Protein AF-A0A6N2CYT0-F1 (afdb_monomer_lite)

pLDDT: mean 79.54, std 16.22, range [30.28, 98.12]

Radius of gyration: 35.94 Å; chains: 1; bounding box: 75×70×107 Å

Secondary structure (DSSP, 8-state):
--PPPPP--------------------PPPPPPPP----------S-SSGGGSPTTEEEETTEEEEB-SSGGGS-TTEEEETTTTEEEE-S-SSGGGS-TTEEEETTEEEE-TTSSS-TT-EEEETTEEEEE-TT--EEEEEPPTTEEEEEETTEEEEEE-SS-TT-EEESSSSEEEEE-TTSS-EEEEEPPTTEEEETTEEEE-SS-TTPPPEEETTEEEEE-TTSS-EEEEE--SS-EETTEE------S-PPTT-EEEE--SSSPPPSSSS-B-EEEEB-TTS-B---BS-B--------SSSS-TTS--EEEEES--HHHHHHHHHTT-EEEEESS--HHHHHT-SEEEES-TTSS--HHHHHHHHHHT-EEEEE--TTTHHHHHHHHHHHHHHHTEEEEEEEEE-S-EE---S-GGGTT--GGGS---SEEEEEES-GGGEEEEEEETTEEEEEEE---SS--EEEES-SGGG-TTSHHHHHHHHHHHHHHHT-

Structure (mmCIF, N/CA/C/O backbone):
data_AF-A0A6N2CYT0-F1
#
_entry.id   AF-A0A6N2CYT0-F1
#
loop_
_atom_site.group_PDB
_atom_site.id
_atom_site.type_symbol
_atom_site.label_atom_id
_atom_site.label_alt_id
_atom_site.label_comp_id
_atom_site.label_asym_id
_atom_site.label_entity_id
_atom_site.label_seq_id
_atom_site.pdbx_PDB_ins_code
_atom_site.Cartn_x
_atom_site.Cartn_y
_atom_site.Cartn_z
_atom_site.occupancy
_atom_site.B_iso_or_equiv
_atom_site.auth_seq_id
_atom_site.auth_comp_id
_atom_site.auth_asym_id
_atom_site.auth_atom_id
_atom_site.pdbx_PDB_model_num
ATOM 1 N N . MET A 1 1 ? -39.031 -25.119 -29.457 1.00 37.94 1 MET A N 1
ATOM 2 C CA . MET A 1 1 ? -38.043 -24.129 -29.933 1.00 37.94 1 MET A CA 1
ATOM 3 C C . MET A 1 1 ? -38.656 -22.754 -29.728 1.00 37.94 1 MET A C 1
ATOM 5 O O . MET A 1 1 ? -39.559 -22.391 -30.466 1.00 37.94 1 MET A O 1
ATOM 9 N N . ARG A 1 2 ? -38.307 -22.080 -28.625 1.00 30.89 2 ARG A N 1
ATOM 10 C CA . ARG A 1 2 ? -38.817 -20.746 -28.277 1.00 30.89 2 ARG A CA 1
ATOM 11 C C . ARG A 1 2 ? -37.756 -19.723 -28.671 1.00 30.89 2 ARG A C 1
ATOM 13 O O . ARG A 1 2 ? -36.659 -19.756 -28.129 1.00 30.89 2 ARG A O 1
ATOM 20 N N . THR A 1 3 ? -38.090 -18.863 -29.620 1.00 39.66 3 THR A N 1
ATOM 21 C CA . THR A 1 3 ? -37.292 -17.716 -30.060 1.00 39.66 3 THR A CA 1
ATOM 22 C C . THR A 1 3 ? -37.632 -16.524 -29.165 1.00 39.66 3 THR A C 1
ATOM 24 O O . THR A 1 3 ? -38.786 -16.103 -29.114 1.00 39.66 3 THR A O 1
ATOM 27 N N . GLY A 1 4 ? -36.646 -16.025 -28.418 1.00 36.00 4 GLY A N 1
ATOM 28 C CA . GLY A 1 4 ? -36.745 -14.804 -27.617 1.00 36.00 4 GLY A CA 1
ATOM 29 C C . GLY A 1 4 ? -36.279 -13.601 -28.431 1.00 36.00 4 GLY A C 1
ATOM 30 O O . GLY A 1 4 ? -35.159 -13.586 -28.931 1.00 36.00 4 GLY A O 1
ATOM 31 N N . MET A 1 5 ? -37.165 -12.622 -28.581 1.00 33.47 5 MET A N 1
ATOM 32 C CA . MET A 1 5 ? -36.960 -11.356 -29.281 1.00 33.47 5 MET A CA 1
ATOM 33 C C . MET A 1 5 ? -36.574 -10.302 -28.232 1.00 33.47 5 MET A C 1
ATOM 35 O O . MET A 1 5 ? -37.335 -10.075 -27.294 1.00 33.47 5 MET A O 1
ATOM 39 N N . VAL A 1 6 ? -35.386 -9.702 -28.352 1.00 36.94 6 VAL A N 1
ATOM 40 C CA . VAL A 1 6 ? -34.912 -8.629 -27.461 1.00 36.94 6 VAL A CA 1
ATOM 41 C C . VAL A 1 6 ? -35.383 -7.284 -28.015 1.00 36.94 6 VAL A C 1
ATOM 43 O O . VAL A 1 6 ? -35.094 -6.940 -29.159 1.00 36.94 6 VAL A O 1
ATOM 46 N N . LEU A 1 7 ? -36.131 -6.545 -27.196 1.00 30.28 7 LEU A N 1
ATOM 47 C CA . LEU A 1 7 ? -36.649 -5.207 -27.467 1.00 30.28 7 LEU A CA 1
ATOM 48 C C . LEU A 1 7 ? -35.731 -4.184 -26.775 1.00 30.28 7 LEU A C 1
ATOM 50 O O . LEU A 1 7 ? -35.617 -4.201 -25.553 1.00 30.28 7 LEU A O 1
ATOM 54 N N . VAL A 1 8 ? -35.086 -3.297 -27.536 1.00 35.28 8 VAL A N 1
ATOM 55 C CA . VAL A 1 8 ? -34.332 -2.148 -27.002 1.00 35.28 8 VAL A CA 1
ATOM 56 C C . VAL A 1 8 ? -35.174 -0.893 -27.226 1.00 35.28 8 VAL A C 1
ATOM 58 O O . VAL A 1 8 ? -35.414 -0.509 -28.369 1.00 35.28 8 VAL A O 1
ATOM 61 N N . MET A 1 9 ? -35.648 -0.268 -26.145 1.00 31.00 9 MET A N 1
ATOM 62 C CA . MET A 1 9 ? -36.284 1.052 -26.189 1.00 31.00 9 MET A CA 1
ATOM 63 C C . MET A 1 9 ? -35.245 2.138 -25.908 1.00 31.00 9 MET A C 1
ATOM 65 O O . MET A 1 9 ? -34.703 2.217 -24.809 1.00 31.00 9 MET A O 1
ATOM 69 N N . ALA A 1 10 ? -35.002 2.988 -26.906 1.00 30.72 10 ALA A N 1
ATOM 70 C CA . ALA A 1 10 ? -34.306 4.258 -26.757 1.00 30.72 10 ALA A CA 1
ATOM 71 C C . ALA A 1 10 ? -35.329 5.348 -26.410 1.00 30.72 10 ALA A C 1
ATOM 73 O O . ALA A 1 10 ? -36.284 5.571 -27.155 1.00 30.72 10 ALA A O 1
ATOM 74 N N . VAL A 1 11 ? -35.134 6.023 -25.277 1.00 36.22 11 VAL A N 1
ATOM 75 C CA . VAL A 1 11 ? -35.923 7.191 -24.877 1.00 36.22 11 VAL A CA 1
ATOM 76 C C . VAL A 1 11 ? -35.155 8.444 -25.290 1.00 36.22 11 VAL A C 1
ATOM 78 O O . VAL A 1 11 ? -34.140 8.791 -24.693 1.00 36.22 11 VAL A O 1
ATOM 81 N N . CYS A 1 12 ? -35.651 9.122 -26.324 1.00 34.19 12 CYS A N 1
ATOM 82 C CA . CYS A 1 12 ? -35.312 10.509 -26.620 1.00 34.19 12 CYS A CA 1
ATOM 83 C C . CYS A 1 12 ? -36.234 11.421 -25.806 1.00 34.19 12 CYS A C 1
ATOM 85 O O . CYS A 1 12 ? -37.453 11.356 -25.962 1.00 34.19 12 CYS A O 1
ATOM 87 N N . VAL A 1 13 ? -35.660 12.314 -25.002 1.00 38.97 13 VAL A N 1
ATOM 88 C CA . VAL A 1 13 ? -36.360 13.504 -24.510 1.00 38.97 13 VAL A CA 1
ATOM 89 C C . VAL A 1 13 ? -35.606 14.715 -25.033 1.00 38.97 13 VAL A C 1
ATOM 91 O O . VAL A 1 13 ? -34.454 14.952 -24.686 1.00 38.97 13 VAL A O 1
ATOM 94 N N . GLY A 1 14 ? -36.273 15.453 -25.910 1.00 39.12 14 GLY A N 1
ATOM 95 C CA . GLY A 1 14 ? -35.909 16.803 -26.305 1.00 39.12 14 GLY A CA 1
ATOM 96 C C . GLY A 1 14 ? -37.116 17.725 -26.138 1.00 39.12 14 GLY A C 1
ATOM 97 O O . GLY A 1 14 ? -38.242 17.233 -26.064 1.00 39.12 14 GLY A O 1
ATOM 98 N N . LEU A 1 15 ? -36.826 19.035 -26.175 1.00 34.88 15 LEU A N 1
ATOM 99 C CA . LEU A 1 15 ? -37.695 20.231 -26.083 1.00 34.88 15 LEU A CA 1
ATOM 100 C C . LEU A 1 15 ? -37.840 20.833 -24.675 1.00 34.88 15 LEU A C 1
ATOM 102 O O . LEU A 1 15 ? -38.010 20.102 -23.712 1.00 34.88 15 LEU A O 1
ATOM 106 N N . TRP A 1 16 ? -37.946 22.149 -24.472 1.00 43.69 16 TRP A N 1
ATOM 107 C CA . TRP A 1 16 ? -37.524 23.400 -25.141 1.00 43.69 16 TRP A CA 1
ATOM 108 C C . TRP A 1 16 ? -38.001 24.551 -24.216 1.00 43.69 16 TRP A C 1
ATOM 110 O O . TRP A 1 16 ? -38.830 24.293 -23.345 1.00 43.69 16 TRP A O 1
ATOM 120 N N . LEU A 1 17 ? -37.582 25.795 -24.516 1.00 37.59 17 LEU A N 1
ATOM 121 C CA . LEU A 1 17 ? -38.044 27.136 -24.055 1.00 37.59 17 LEU A CA 1
ATOM 122 C C . LEU A 1 17 ? -37.004 27.839 -23.161 1.00 37.59 17 LEU A C 1
ATOM 124 O O . LEU A 1 17 ? -36.798 27.437 -22.026 1.00 37.59 17 LEU A O 1
ATOM 128 N N . GLY A 1 18 ? -36.214 28.795 -23.671 1.00 31.78 18 GLY A N 1
ATOM 129 C CA . GLY A 1 18 ? -36.580 30.196 -23.996 1.00 31.78 18 GLY A CA 1
ATOM 130 C C . GLY A 1 18 ? -35.891 31.095 -22.946 1.00 31.78 18 GLY A C 1
ATOM 131 O O . GLY A 1 18 ? -35.849 30.701 -21.793 1.00 31.78 18 GLY A O 1
ATOM 132 N N . GLY A 1 19 ? -35.267 32.251 -23.166 1.00 36.09 19 GLY A N 1
ATOM 133 C CA . GLY A 1 19 ? -35.182 33.265 -24.216 1.00 36.09 19 GLY A CA 1
ATOM 134 C C . GLY A 1 19 ? -34.860 34.605 -23.503 1.00 36.09 19 GLY A C 1
ATOM 135 O O . GLY A 1 19 ? -35.203 34.736 -22.330 1.00 36.09 19 GLY A O 1
ATOM 136 N N . CYS A 1 20 ? -34.273 35.575 -24.225 1.00 31.98 20 CYS A N 1
ATOM 137 C CA . CYS A 1 20 ? -33.916 36.966 -23.832 1.00 31.98 20 CYS A CA 1
ATOM 138 C C . CYS A 1 20 ? -32.551 37.142 -23.131 1.00 31.98 20 CYS A C 1
ATOM 140 O O . CYS A 1 20 ? -32.217 36.372 -22.244 1.00 31.98 20 CYS A O 1
ATOM 142 N N . ALA A 1 21 ? -31.735 38.163 -23.392 1.00 35.81 21 ALA A N 1
ATOM 143 C CA . ALA A 1 21 ? -31.640 39.190 -24.432 1.00 35.81 21 ALA A CA 1
ATOM 144 C C . ALA A 1 21 ? -30.245 39.849 -24.283 1.00 35.81 21 ALA A C 1
ATOM 146 O O . ALA A 1 21 ? -29.703 39.859 -23.182 1.00 35.81 21 ALA A O 1
ATOM 147 N N . ASP A 1 22 ? -29.720 40.344 -25.404 1.00 42.47 22 ASP A N 1
ATOM 148 C CA . ASP A 1 22 ? -28.824 41.492 -25.619 1.00 42.47 22 ASP A CA 1
ATOM 149 C C . ASP A 1 22 ? -27.694 41.813 -24.619 1.00 42.47 22 ASP A C 1
ATOM 151 O O . ASP A 1 22 ? -27.943 42.270 -23.513 1.00 42.47 22 ASP A O 1
ATOM 155 N N . ASP A 1 23 ? -26.446 41.746 -25.100 1.00 39.69 23 ASP A N 1
ATOM 156 C CA . ASP A 1 23 ? -25.525 42.887 -25.006 1.00 39.69 23 ASP A CA 1
ATOM 157 C C . ASP A 1 23 ? -24.419 42.798 -26.071 1.00 39.69 23 ASP A C 1
ATOM 159 O O . ASP A 1 23 ? -23.741 41.784 -26.250 1.00 39.69 23 ASP A O 1
ATOM 163 N N . ALA A 1 24 ? -24.276 43.896 -26.807 1.00 41.41 24 ALA A N 1
ATOM 164 C CA . ALA A 1 24 ? -23.284 44.125 -27.843 1.00 41.41 24 ALA A CA 1
ATOM 165 C C . ALA A 1 24 ? -22.166 45.024 -27.297 1.00 41.41 24 ALA A C 1
ATOM 167 O O . ALA A 1 24 ? -22.475 46.076 -26.746 1.00 41.41 24 ALA A O 1
ATOM 168 N N . ALA A 1 25 ? -20.896 44.672 -27.534 1.00 38.94 25 ALA A N 1
ATOM 169 C CA . ALA A 1 25 ? -19.817 45.642 -27.770 1.00 38.94 25 ALA A CA 1
ATOM 170 C C . ALA A 1 25 ? -18.527 44.969 -28.290 1.00 38.94 25 ALA A C 1
ATOM 172 O O . ALA A 1 25 ? -17.938 44.115 -27.633 1.00 38.94 25 ALA A O 1
ATOM 173 N N . ASP A 1 26 ? -18.110 45.431 -29.470 1.00 42.06 26 ASP A N 1
ATOM 174 C CA . ASP A 1 26 ? -16.739 45.720 -29.909 1.00 42.06 26 ASP A CA 1
ATOM 175 C C . ASP A 1 26 ? -15.641 44.641 -29.886 1.00 42.06 26 ASP A C 1
ATOM 177 O O . ASP A 1 26 ? -14.887 44.512 -28.924 1.00 42.06 26 ASP A O 1
ATOM 181 N N . GLN A 1 27 ? -15.388 44.036 -31.059 1.00 39.66 27 GLN A N 1
ATOM 182 C CA . GLN A 1 27 ? -14.023 43.705 -31.497 1.00 39.66 27 GLN A CA 1
ATOM 183 C C . GLN A 1 27 ? -13.786 44.073 -32.974 1.00 39.66 27 GLN A C 1
ATOM 185 O O . GLN A 1 27 ? -14.623 43.854 -33.848 1.00 39.66 27 GLN A O 1
ATOM 190 N N . ALA A 1 28 ? -12.622 44.681 -33.207 1.00 47.31 28 ALA A N 1
ATOM 191 C CA . ALA A 1 28 ? -12.104 45.235 -34.458 1.00 47.31 28 ALA A CA 1
ATOM 192 C C . ALA A 1 28 ? -11.772 44.160 -35.530 1.00 47.31 28 ALA A C 1
ATOM 194 O O . ALA A 1 28 ? -11.667 42.978 -35.202 1.00 47.31 28 ALA A O 1
ATOM 195 N N . PRO A 1 29 ? -11.575 44.536 -36.814 1.00 51.69 29 PRO A N 1
ATOM 196 C CA . PRO A 1 29 ? -11.492 43.579 -37.915 1.00 51.69 29 PRO A CA 1
ATOM 197 C C . PRO A 1 29 ? -10.077 42.999 -38.082 1.00 51.69 29 PRO A C 1
ATOM 199 O O . PRO A 1 29 ? -9.113 43.733 -38.299 1.00 51.69 29 PRO A O 1
ATOM 202 N N . GLY A 1 30 ? -9.967 41.669 -38.039 1.00 46.91 30 GLY A N 1
ATOM 203 C CA . GLY A 1 30 ? -8.801 40.915 -38.517 1.00 46.91 30 GLY A CA 1
ATOM 204 C C . GLY A 1 30 ? -8.963 40.498 -39.992 1.00 46.91 30 GLY A C 1
ATOM 205 O O . GLY A 1 30 ? -10.093 40.296 -40.440 1.00 46.91 30 GLY A O 1
ATOM 206 N N . PRO A 1 31 ? -7.871 40.398 -40.775 1.00 51.81 31 PRO A N 1
ATOM 207 C CA . PRO A 1 31 ? -7.926 40.208 -42.223 1.00 51.81 31 PRO A CA 1
ATOM 208 C C . PRO A 1 31 ? -8.307 38.770 -42.614 1.00 51.81 31 PRO A C 1
ATOM 210 O O . PRO A 1 31 ? -8.011 37.814 -41.902 1.00 51.81 31 PRO A O 1
ATOM 213 N N . GLY A 1 32 ? -9.002 38.653 -43.750 1.00 45.09 32 GLY A N 1
ATOM 214 C CA . GLY A 1 32 ? -9.769 37.476 -44.167 1.00 45.09 32 GLY A CA 1
ATOM 215 C C . GLY A 1 32 ? -8.992 36.205 -44.553 1.00 45.09 32 GLY A C 1
ATOM 216 O O . GLY A 1 32 ? -7.768 36.223 -44.692 1.00 45.09 32 GLY A O 1
ATOM 217 N N . PRO A 1 33 ? -9.721 35.092 -44.769 1.00 48.38 33 PRO A N 1
ATOM 218 C CA . PRO A 1 33 ? -9.145 33.806 -45.133 1.00 48.38 33 PRO A CA 1
ATOM 219 C C . PRO A 1 33 ? -8.924 33.702 -46.649 1.00 48.38 33 PRO A C 1
ATOM 221 O O . PRO A 1 33 ? -9.817 33.980 -47.452 1.00 48.38 33 PRO A O 1
ATOM 224 N N . GLY A 1 34 ? -7.723 33.275 -47.041 1.00 48.09 34 GLY A N 1
ATOM 225 C CA . GLY A 1 34 ? -7.436 32.798 -48.394 1.00 48.09 34 GLY A CA 1
ATOM 226 C C . GLY A 1 34 ? -7.949 31.364 -48.608 1.00 48.09 34 GLY A C 1
ATOM 227 O O . GLY A 1 34 ? -8.125 30.627 -47.636 1.00 48.09 34 GLY A O 1
ATOM 228 N N . PRO A 1 35 ? -8.193 30.942 -49.862 1.00 53.97 35 PRO A N 1
ATOM 229 C CA . PRO A 1 35 ? -8.700 29.613 -50.165 1.00 53.97 35 PRO A CA 1
ATOM 230 C C . PRO A 1 35 ? -7.536 28.621 -50.276 1.00 53.97 35 PRO A C 1
ATOM 232 O O . PRO A 1 35 ? -6.665 28.762 -51.132 1.00 53.97 35 PRO A O 1
ATOM 235 N N . GLY A 1 36 ? -7.537 27.601 -49.425 1.00 42.25 36 GLY A N 1
ATOM 236 C CA . GLY A 1 36 ? -6.594 26.487 -49.476 1.00 42.25 36 GLY A CA 1
ATOM 237 C C . GLY A 1 36 ? -7.292 25.217 -49.021 1.00 42.25 36 GLY A C 1
ATOM 238 O O . GLY A 1 36 ? -7.294 24.891 -47.842 1.00 42.25 36 GLY A O 1
ATOM 239 N N . VAL A 1 37 ? -7.952 24.543 -49.960 1.00 51.34 37 VAL A N 1
ATOM 240 C CA . VAL A 1 37 ? -8.516 23.207 -49.760 1.00 51.34 37 VAL A CA 1
ATOM 241 C C . VAL A 1 37 ? -7.369 22.210 -49.904 1.00 51.34 37 VAL A C 1
ATOM 243 O O . VAL A 1 37 ? -7.007 21.851 -51.022 1.00 51.34 37 VAL A O 1
ATOM 246 N N . GLU A 1 38 ? -6.792 21.763 -48.791 1.00 46.84 38 GLU A N 1
ATOM 247 C CA . GLU A 1 38 ? -6.006 20.529 -48.768 1.00 46.84 38 GLU A CA 1
ATOM 248 C C . GLU A 1 38 ? -6.951 19.361 -48.483 1.00 46.84 38 GLU A C 1
ATOM 250 O O . GLU A 1 38 ? -7.374 19.095 -47.362 1.00 46.84 38 GLU A O 1
ATOM 255 N N . SER A 1 39 ? -7.327 18.692 -49.571 1.00 46.44 39 SER A N 1
ATOM 256 C CA . SER A 1 39 ? -7.969 17.386 -49.569 1.00 46.44 39 SER A CA 1
ATOM 257 C C . SER A 1 39 ? -6.991 16.356 -49.006 1.00 46.44 39 SER A C 1
ATOM 259 O O . SER A 1 39 ? -6.101 15.894 -49.721 1.00 46.44 39 SER A O 1
ATOM 261 N N . THR A 1 40 ? -7.181 15.939 -47.757 1.00 47.22 40 THR A N 1
ATOM 262 C CA . THR A 1 40 ? -6.626 14.682 -47.246 1.00 47.22 40 THR A CA 1
ATOM 263 C C . THR A 1 40 ? -7.316 13.530 -47.975 1.00 47.22 40 THR A C 1
ATOM 265 O O . THR A 1 40 ? -8.372 13.057 -47.561 1.00 47.22 40 THR A O 1
ATOM 268 N N . ALA A 1 41 ? -6.761 13.117 -49.114 1.00 50.66 41 ALA A N 1
ATOM 269 C CA . ALA A 1 41 ? -7.160 11.879 -49.764 1.00 50.66 41 ALA A CA 1
ATOM 270 C C . ALA A 1 41 ? -6.804 10.722 -48.820 1.00 50.66 41 ALA A C 1
ATOM 272 O O . ALA A 1 41 ? -5.628 10.411 -48.634 1.00 50.66 41 ALA A O 1
ATOM 273 N N . GLU A 1 42 ? -7.814 10.123 -48.188 1.00 47.47 42 GLU A N 1
ATOM 274 C CA . GLU A 1 42 ? -7.661 8.877 -47.444 1.00 47.47 42 GLU A CA 1
ATOM 275 C C . GLU A 1 42 ? -7.013 7.839 -48.368 1.00 47.47 42 GLU A C 1
ATOM 277 O O . GLU A 1 42 ? -7.561 7.471 -49.412 1.00 47.47 42 GLU A O 1
ATOM 282 N N . VAL A 1 43 ? -5.812 7.389 -48.004 1.00 62.75 43 VAL A N 1
ATOM 283 C CA . VAL A 1 43 ? -5.127 6.295 -48.690 1.00 62.75 43 VAL A CA 1
ATOM 284 C C . VAL A 1 43 ? -5.971 5.045 -48.462 1.00 62.75 43 VAL A C 1
ATOM 286 O O . VAL A 1 43 ? -5.949 4.464 -47.379 1.00 62.75 43 VAL A O 1
ATOM 289 N N . ARG A 1 44 ? -6.772 4.655 -49.460 1.00 67.69 44 ARG A N 1
ATOM 290 C CA . ARG A 1 44 ? -7.558 3.420 -49.372 1.00 67.69 44 ARG A CA 1
ATOM 291 C C . ARG A 1 44 ? -6.596 2.233 -49.217 1.00 67.69 44 ARG A C 1
ATOM 293 O O . ARG A 1 44 ? -5.637 2.147 -49.988 1.00 67.69 44 ARG A O 1
ATOM 300 N N . PRO A 1 45 ? -6.842 1.329 -48.252 1.00 71.44 45 PRO A N 1
ATOM 301 C CA . PRO A 1 45 ? -6.041 0.122 -48.092 1.00 71.44 45 PRO A CA 1
ATOM 302 C C . PRO A 1 45 ? -6.094 -0.734 -49.362 1.00 71.44 45 PRO A C 1
ATOM 304 O O . PRO A 1 45 ? -7.103 -0.737 -50.069 1.00 71.44 45 PRO A O 1
ATOM 307 N N . ALA A 1 46 ? -5.009 -1.455 -49.655 1.00 80.44 46 ALA A N 1
ATOM 308 C CA . ALA A 1 46 ? -4.888 -2.240 -50.886 1.00 80.44 46 ALA A CA 1
ATOM 309 C C . ALA A 1 46 ? -5.763 -3.509 -50.881 1.00 80.44 46 ALA A C 1
ATOM 311 O O . ALA A 1 46 ? -6.078 -4.021 -51.950 1.00 80.44 46 ALA A O 1
ATOM 312 N N . CYS A 1 47 ? -6.156 -3.997 -49.699 1.00 90.69 47 CYS A N 1
ATOM 313 C CA . CYS A 1 47 ? -7.085 -5.111 -49.494 1.00 90.69 47 CYS A CA 1
ATOM 314 C C . CYS A 1 47 ? -7.720 -5.034 -48.092 1.00 90.69 47 CYS A C 1
ATOM 316 O O . CYS A 1 47 ? -7.144 -4.424 -47.183 1.00 90.69 47 CYS A O 1
ATOM 318 N N . GLN A 1 48 ? -8.882 -5.658 -47.905 1.00 91.31 48 GLN A N 1
ATOM 319 C CA . GLN A 1 48 ? -9.500 -5.919 -46.598 1.00 91.31 48 GLN A CA 1
ATOM 320 C C . GLN A 1 48 ? -9.628 -7.419 -46.313 1.00 91.31 48 GLN A C 1
ATOM 322 O O . GLN A 1 48 ? -9.512 -7.830 -45.161 1.00 91.31 48 GLN A O 1
ATOM 327 N N . GLU A 1 49 ? -9.806 -8.227 -47.354 1.00 91.06 49 GLU A N 1
ATOM 328 C CA . GLU A 1 49 ? -9.836 -9.685 -47.300 1.00 91.06 49 GLU A CA 1
ATOM 329 C C . GLU A 1 49 ? -8.992 -10.299 -48.427 1.00 91.06 49 GLU A C 1
ATOM 331 O O . GLU A 1 49 ? -8.602 -9.624 -49.378 1.00 91.06 49 GLU A O 1
ATOM 336 N N . ASP A 1 50 ? -8.692 -11.596 -48.331 1.00 88.19 50 ASP A N 1
ATOM 337 C CA . ASP A 1 50 ? -7.823 -12.291 -49.294 1.00 88.19 50 ASP A CA 1
ATOM 338 C C . ASP A 1 50 ? -8.355 -12.237 -50.736 1.00 88.19 50 ASP A C 1
ATOM 340 O O . ASP A 1 50 ? -7.573 -12.214 -51.685 1.00 88.19 50 ASP A O 1
ATOM 344 N N . ASN A 1 51 ? -9.678 -12.162 -50.914 1.00 91.44 51 ASN A N 1
ATOM 345 C CA . ASN A 1 51 ? -10.317 -12.083 -52.232 1.00 91.44 51 ASN A CA 1
ATOM 346 C C . ASN A 1 51 ? -10.082 -10.747 -52.947 1.00 91.44 51 ASN A C 1
ATOM 348 O O . ASN A 1 51 ? -10.241 -10.678 -54.167 1.00 91.44 51 ASN A O 1
ATOM 352 N N . ASP A 1 52 ? -9.701 -9.698 -52.214 1.00 92.56 52 ASP A N 1
ATOM 353 C CA . ASP A 1 52 ? -9.328 -8.412 -52.807 1.00 92.56 52 ASP A CA 1
ATOM 354 C C . ASP A 1 52 ? -7.960 -8.486 -53.505 1.00 92.56 52 ASP A C 1
ATOM 356 O O . ASP A 1 52 ? -7.596 -7.595 -54.277 1.00 92.56 52 ASP A O 1
ATOM 360 N N . CYS A 1 53 ? -7.188 -9.544 -53.239 1.00 89.31 53 CYS A N 1
ATOM 361 C CA . CYS A 1 53 ? -5.843 -9.716 -53.751 1.00 89.31 53 CYS A CA 1
ATOM 362 C C . CYS A 1 53 ? -5.787 -10.584 -55.023 1.00 89.31 53 CYS A C 1
ATOM 364 O O . CYS A 1 53 ? -6.616 -11.473 -55.234 1.00 89.31 53 CYS A O 1
ATOM 366 N N . PRO A 1 54 ? -4.780 -10.375 -55.896 1.00 87.75 54 PRO A N 1
ATOM 367 C CA . PRO A 1 54 ? -4.536 -11.252 -57.038 1.00 87.75 54 PRO A CA 1
ATOM 368 C C . PRO A 1 54 ? -4.278 -12.699 -56.598 1.00 87.75 54 PRO A C 1
ATOM 370 O O . PRO A 1 54 ? -3.779 -12.944 -55.501 1.00 87.75 54 PRO A O 1
ATOM 373 N N . SER A 1 55 ? -4.523 -13.665 -57.487 1.00 83.94 55 SER A N 1
ATOM 374 C CA . SER A 1 55 ? -4.214 -15.080 -57.233 1.00 83.94 55 SER A CA 1
ATOM 375 C C . SER A 1 55 ? -2.793 -15.261 -56.675 1.00 83.94 55 SER A C 1
ATOM 377 O O . SER A 1 55 ? -1.860 -14.624 -57.171 1.00 83.94 55 SER A O 1
ATOM 379 N N . MET A 1 56 ? -2.638 -16.141 -55.677 1.00 82.62 56 MET A N 1
ATOM 380 C CA . MET A 1 56 ? -1.395 -16.367 -54.914 1.00 82.62 56 MET A CA 1
ATOM 381 C C . MET A 1 56 ? -0.972 -15.205 -53.995 1.00 82.62 56 MET A C 1
ATOM 383 O O . MET A 1 56 ? 0.216 -15.052 -53.714 1.00 82.62 56 MET A O 1
ATOM 387 N N . HIS A 1 57 ? -1.911 -14.393 -53.502 1.00 89.19 57 HIS A N 1
ATOM 388 C CA . HIS A 1 57 ? -1.647 -13.386 -52.469 1.00 89.19 57 HIS A CA 1
ATOM 389 C C . HIS A 1 57 ? -2.658 -13.497 -51.320 1.00 89.19 57 HIS A C 1
ATOM 391 O O . HIS A 1 57 ? -3.803 -13.881 -51.543 1.00 89.19 57 HIS A O 1
ATOM 397 N N . LEU A 1 58 ? -2.224 -13.158 -50.106 1.00 90.31 58 LEU A N 1
ATOM 398 C CA . LEU A 1 58 ? -3.058 -13.044 -48.908 1.00 90.31 58 LEU A CA 1
ATOM 399 C C . LEU A 1 58 ? -3.104 -11.588 -48.451 1.00 90.31 58 LEU A C 1
ATOM 401 O O . LEU A 1 58 ? -2.105 -10.866 -48.554 1.00 90.31 58 LEU A O 1
ATOM 405 N N . CYS A 1 59 ? -4.246 -11.162 -47.925 1.00 88.62 59 CYS A N 1
ATOM 406 C CA . CYS A 1 59 ? -4.393 -9.848 -47.338 1.00 88.62 59 CYS A CA 1
ATOM 407 C C . CYS A 1 59 ? -3.875 -9.858 -45.899 1.00 88.62 59 CYS A C 1
ATOM 409 O O . CYS A 1 59 ? -4.506 -10.383 -44.984 1.00 88.62 59 CYS A O 1
ATOM 411 N N . ALA A 1 60 ? -2.719 -9.234 -45.679 1.00 85.25 60 ALA A N 1
ATOM 412 C CA . ALA A 1 60 ? -2.137 -9.077 -44.354 1.00 85.25 60 ALA A CA 1
ATOM 413 C C . ALA A 1 60 ? -1.777 -7.612 -44.124 1.00 85.25 60 ALA A C 1
ATOM 415 O O . ALA A 1 60 ? -1.115 -6.985 -44.950 1.00 85.25 60 ALA A O 1
ATOM 416 N N . GLN A 1 61 ? -2.224 -7.054 -42.994 1.00 85.62 61 GLN A N 1
ATOM 417 C CA . GLN A 1 61 ? -1.990 -5.646 -42.646 1.00 85.62 61 GLN A CA 1
ATOM 418 C C . GLN A 1 61 ? -2.380 -4.682 -43.783 1.00 85.62 61 GLN A C 1
ATOM 420 O O . GLN A 1 61 ? -1.650 -3.741 -44.087 1.00 85.62 61 GLN A O 1
ATOM 425 N N . GLN A 1 62 ? -3.523 -4.940 -44.434 1.00 90.81 62 GLN A N 1
ATOM 426 C CA . GLN A 1 62 ? -4.050 -4.118 -45.532 1.00 90.81 62 GLN A CA 1
ATOM 427 C C . GLN A 1 62 ? -3.158 -4.068 -46.793 1.00 90.81 62 GLN A C 1
ATOM 429 O O . GLN A 1 62 ? -3.286 -3.155 -47.617 1.00 90.81 62 GLN A O 1
ATOM 434 N N . ARG A 1 63 ? -2.259 -5.051 -46.965 1.00 89.38 63 ARG A N 1
ATOM 435 C CA . ARG A 1 63 ? -1.409 -5.237 -48.150 1.00 89.38 63 ARG A CA 1
ATOM 436 C C . ARG A 1 63 ? -1.536 -6.666 -48.677 1.00 89.38 63 ARG A C 1
ATOM 438 O O . ARG A 1 63 ? -1.550 -7.621 -47.905 1.00 89.38 63 ARG A O 1
ATOM 445 N N . CYS A 1 64 ? -1.573 -6.809 -49.999 1.00 88.50 64 CYS A N 1
ATOM 446 C CA . CYS A 1 64 ? -1.528 -8.114 -50.652 1.00 88.50 64 CYS A CA 1
ATOM 447 C C . CYS A 1 64 ? -0.094 -8.647 -50.648 1.00 88.50 64 CYS A C 1
ATOM 449 O O . CYS A 1 64 ? 0.756 -8.136 -51.377 1.00 88.50 64 CYS A O 1
ATOM 451 N N . LEU A 1 65 ? 0.174 -9.662 -49.828 1.00 86.88 65 LEU A N 1
ATOM 452 C CA . LEU A 1 65 ? 1.472 -10.329 -49.741 1.00 86.88 65 LEU A CA 1
ATOM 453 C C . LEU A 1 65 ? 1.442 -11.628 -50.538 1.00 86.88 65 LEU A C 1
ATOM 455 O O . LEU A 1 65 ? 0.500 -12.406 -50.411 1.00 86.88 65 LEU A O 1
ATOM 459 N N . ARG A 1 66 ? 2.469 -11.876 -51.351 1.00 89.62 66 ARG A N 1
ATOM 460 C CA . ARG A 1 66 ? 2.551 -13.083 -52.176 1.00 89.62 66 ARG A CA 1
ATOM 461 C C . ARG A 1 66 ? 2.825 -14.315 -51.310 1.00 89.62 66 ARG A C 1
ATOM 463 O O . ARG A 1 66 ? 3.764 -14.309 -50.513 1.00 89.62 66 ARG A O 1
ATOM 470 N N . VAL A 1 67 ? 2.034 -15.371 -51.491 1.00 91.12 67 VAL A N 1
ATOM 471 C CA . VAL A 1 67 ? 2.296 -16.695 -50.909 1.00 91.12 67 VAL A CA 1
ATOM 472 C C . VAL A 1 67 ? 3.191 -17.527 -51.819 1.00 91.12 67 VAL A C 1
ATOM 474 O O . VAL A 1 67 ? 3.136 -17.414 -53.042 1.00 91.12 67 VAL A O 1
ATOM 477 N N . CYS A 1 68 ? 4.002 -18.384 -51.217 1.00 90.38 68 CYS A N 1
ATOM 478 C CA . CYS A 1 68 ? 5.005 -19.189 -51.896 1.00 90.38 68 CYS A CA 1
ATOM 479 C C . CYS A 1 68 ? 5.147 -20.565 -51.242 1.00 90.38 68 CYS A C 1
ATOM 481 O O . CYS A 1 68 ? 4.879 -20.747 -50.053 1.00 90.38 68 CYS A O 1
ATOM 483 N N . GLN A 1 69 ? 5.589 -21.536 -52.034 1.00 88.44 69 GLN A N 1
ATOM 484 C CA . GLN A 1 69 ? 6.001 -22.865 -51.580 1.00 88.44 69 GLN A CA 1
ATOM 485 C C . GLN A 1 69 ? 7.494 -23.103 -51.835 1.00 88.44 69 GLN A C 1
ATOM 487 O O . GLN A 1 69 ? 8.118 -23.909 -51.148 1.00 88.44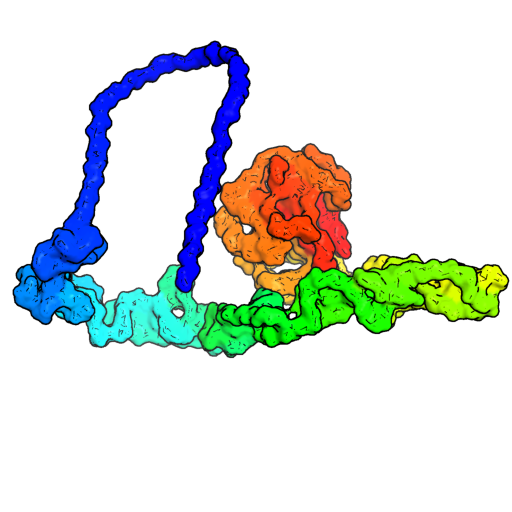 69 GLN A O 1
ATOM 492 N N . ALA A 1 70 ? 8.074 -22.389 -52.799 1.00 86.19 70 ALA A N 1
ATOM 493 C CA . ALA A 1 70 ? 9.491 -22.402 -53.114 1.00 86.19 70 ALA A CA 1
ATOM 494 C C . ALA A 1 70 ? 9.999 -20.988 -53.438 1.00 86.19 70 ALA A C 1
ATOM 496 O O . ALA A 1 70 ? 9.235 -20.078 -53.753 1.00 86.19 70 ALA A O 1
ATOM 497 N N . ALA A 1 71 ? 11.321 -20.801 -53.406 1.00 81.31 71 ALA A N 1
ATOM 498 C CA . ALA A 1 71 ? 11.949 -19.516 -53.727 1.00 81.31 71 ALA A CA 1
ATOM 499 C C . ALA A 1 71 ? 11.637 -19.022 -55.155 1.00 81.31 71 ALA A C 1
ATOM 501 O O . ALA A 1 71 ? 11.610 -17.821 -55.388 1.00 81.31 71 ALA A O 1
ATOM 502 N N . SER A 1 72 ? 11.352 -19.931 -56.095 1.00 87.88 72 SER A N 1
ATOM 503 C CA . SER A 1 72 ? 10.970 -19.594 -57.474 1.00 87.88 72 SER A CA 1
ATOM 504 C C . SER A 1 72 ? 9.623 -18.878 -57.602 1.00 87.88 72 SER A C 1
ATOM 506 O O . SER A 1 72 ? 9.344 -18.319 -58.658 1.00 87.88 72 SER A O 1
ATOM 508 N N . ASP A 1 73 ? 8.782 -18.920 -56.566 1.00 88.25 73 ASP A N 1
ATOM 509 C CA . ASP A 1 73 ? 7.463 -18.276 -56.578 1.00 88.25 73 ASP A CA 1
ATOM 510 C C . ASP A 1 73 ? 7.556 -16.764 -56.287 1.00 88.25 73 ASP A C 1
ATOM 512 O O . ASP A 1 73 ? 6.631 -15.998 -56.587 1.00 88.25 73 ASP A O 1
ATOM 516 N N . CYS A 1 74 ? 8.683 -16.332 -55.717 1.00 86.12 74 CYS A N 1
ATOM 517 C CA . CYS A 1 74 ? 8.946 -14.961 -55.299 1.00 86.12 74 CYS A CA 1
ATOM 518 C C . CYS A 1 74 ? 9.653 -14.142 -56.389 1.00 86.12 74 CYS A C 1
ATOM 520 O O . CYS A 1 74 ? 10.165 -14.688 -57.370 1.00 86.12 74 CYS A O 1
ATOM 522 N N . ALA A 1 75 ? 9.637 -12.813 -56.249 1.00 85.50 75 ALA A N 1
ATOM 523 C CA . ALA A 1 75 ? 10.419 -11.937 -57.118 1.00 85.50 75 ALA A CA 1
ATOM 524 C C . ALA A 1 75 ? 11.932 -12.186 -56.945 1.00 85.50 75 ALA A C 1
ATOM 526 O O . ALA A 1 75 ? 12.362 -12.823 -55.987 1.00 85.50 75 ALA A O 1
ATOM 527 N N . ALA A 1 76 ? 12.749 -11.704 -57.888 1.00 81.19 76 ALA A N 1
ATOM 528 C CA . ALA A 1 76 ? 14.197 -11.948 -57.880 1.00 81.19 76 ALA A CA 1
ATOM 529 C C . ALA A 1 76 ? 14.908 -11.389 -56.629 1.00 81.19 76 ALA A C 1
ATOM 531 O O . ALA A 1 76 ? 15.968 -11.881 -56.263 1.00 81.19 76 ALA A O 1
ATOM 532 N N . ASP A 1 77 ? 14.308 -10.390 -55.986 1.00 80.69 77 ASP A N 1
ATOM 533 C CA . ASP A 1 77 ? 14.730 -9.714 -54.760 1.00 80.69 77 ASP A CA 1
ATOM 534 C C . ASP A 1 77 ? 13.968 -10.198 -53.510 1.00 80.69 77 ASP A C 1
ATOM 536 O O . ASP A 1 77 ? 14.040 -9.584 -52.447 1.00 80.69 77 ASP A O 1
ATOM 540 N N . GLU A 1 78 ? 13.255 -11.322 -53.602 1.00 83.38 78 GLU A N 1
ATOM 541 C CA . GLU A 1 78 ? 12.480 -11.903 -52.510 1.00 83.38 78 GLU A CA 1
ATOM 542 C C . GLU A 1 78 ? 12.792 -13.396 -52.314 1.00 83.38 78 GLU A C 1
ATOM 544 O O . GLU A 1 78 ? 13.181 -14.118 -53.233 1.00 83.38 78 GLU A O 1
ATOM 549 N N . ARG A 1 79 ? 12.566 -13.906 -51.099 1.00 84.75 79 ARG A N 1
ATOM 550 C CA . ARG A 1 79 ? 12.619 -15.342 -50.789 1.00 84.75 79 ARG A CA 1
ATOM 551 C C . ARG A 1 79 ? 11.380 -15.817 -50.058 1.00 84.75 79 ARG A C 1
ATOM 553 O O . ARG A 1 79 ? 10.738 -15.073 -49.318 1.00 84.75 79 ARG A O 1
ATOM 560 N N . CYS A 1 80 ? 11.087 -17.101 -50.240 1.00 86.00 80 CYS A N 1
ATOM 561 C CA . CYS A 1 80 ? 9.988 -17.751 -49.553 1.00 86.00 80 CYS A CA 1
ATOM 562 C C . CYS A 1 80 ? 10.352 -18.069 -48.101 1.00 86.00 80 CYS A C 1
ATOM 564 O O . CYS A 1 80 ? 11.259 -18.860 -47.852 1.00 86.00 80 CYS A O 1
ATOM 566 N N . HIS A 1 81 ? 9.649 -17.465 -47.144 1.00 83.75 81 HIS A N 1
ATOM 567 C CA . HIS A 1 81 ? 9.884 -17.704 -45.724 1.00 83.75 81 HIS A CA 1
ATOM 568 C C . HIS A 1 81 ? 9.198 -19.004 -45.272 1.00 83.75 81 HIS A C 1
ATOM 570 O O . HIS A 1 81 ? 7.971 -19.070 -45.193 1.00 83.75 81 HIS A O 1
ATOM 576 N N . GLU A 1 82 ? 9.985 -20.028 -44.928 1.00 79.25 82 GLU A N 1
ATOM 577 C CA . GLU A 1 82 ? 9.518 -21.414 -44.733 1.00 79.25 82 GLU A CA 1
ATOM 578 C C . GLU A 1 82 ? 8.388 -21.576 -43.700 1.00 79.25 82 GLU A C 1
ATOM 580 O O . GLU A 1 82 ? 7.502 -22.407 -43.881 1.00 79.25 82 GLU A O 1
ATOM 585 N N . ARG A 1 83 ? 8.376 -20.774 -42.622 1.00 81.06 83 ARG A N 1
ATOM 586 C CA . ARG A 1 83 ? 7.332 -20.875 -41.578 1.00 81.06 83 ARG A CA 1
ATOM 587 C C . ARG A 1 83 ? 6.037 -20.148 -41.911 1.00 81.06 83 ARG A C 1
ATOM 589 O O . ARG A 1 83 ? 4.994 -20.524 -41.391 1.00 81.06 83 ARG A O 1
ATOM 596 N N . SER A 1 84 ? 6.108 -19.075 -42.694 1.00 81.69 84 SER A N 1
ATOM 597 C CA . SER A 1 84 ? 4.928 -18.252 -42.997 1.00 81.69 84 SER A CA 1
ATOM 598 C C . SER A 1 84 ? 4.377 -18.510 -44.393 1.00 81.69 84 SER A C 1
ATOM 600 O O . SER A 1 84 ? 3.251 -18.112 -44.661 1.00 81.69 84 SER A O 1
ATOM 602 N N . GLY A 1 85 ? 5.151 -19.150 -45.277 1.00 88.06 85 GLY A N 1
ATOM 603 C CA . GLY A 1 85 ? 4.778 -19.364 -46.674 1.00 88.06 85 GLY A CA 1
ATOM 604 C C . GLY A 1 85 ? 4.600 -18.058 -47.452 1.00 88.06 85 GLY A C 1
ATOM 605 O O . GLY A 1 85 ? 3.827 -18.025 -48.402 1.00 88.06 85 GLY A O 1
ATOM 606 N N . LEU A 1 86 ? 5.258 -16.971 -47.030 1.00 87.50 86 LEU A N 1
ATOM 607 C CA . LEU A 1 86 ? 5.157 -15.643 -47.647 1.00 87.50 86 LEU A CA 1
ATOM 608 C C . LEU A 1 86 ? 6.494 -15.233 -48.265 1.00 87.50 86 LEU A C 1
ATOM 610 O O . LEU A 1 86 ? 7.547 -15.464 -47.664 1.00 87.50 86 LEU A O 1
ATOM 614 N N . CYS A 1 87 ? 6.443 -14.578 -49.425 1.00 84.94 87 CYS A N 1
ATOM 615 C CA . CYS A 1 87 ? 7.606 -13.922 -50.011 1.00 84.94 87 CYS A CA 1
ATOM 616 C C . CYS A 1 87 ? 7.983 -12.702 -49.168 1.00 84.94 87 CYS A C 1
ATOM 618 O O . CYS A 1 87 ? 7.140 -11.849 -48.876 1.00 84.94 87 CYS A O 1
ATOM 620 N N . ARG A 1 88 ? 9.245 -12.635 -48.743 1.00 83.19 88 ARG A N 1
ATOM 621 C CA . ARG A 1 88 ? 9.810 -11.480 -48.038 1.00 83.19 88 ARG A CA 1
ATOM 622 C C . ARG A 1 88 ? 11.013 -10.953 -48.819 1.00 83.19 88 ARG A C 1
ATOM 624 O O . ARG A 1 88 ? 11.727 -11.773 -49.399 1.00 83.19 88 ARG A O 1
ATOM 631 N N . PRO A 1 89 ? 11.259 -9.632 -48.814 1.00 81.12 89 PRO A N 1
ATOM 632 C CA . PRO A 1 89 ? 12.462 -9.061 -49.409 1.00 81.12 89 PRO A CA 1
ATOM 633 C C . PRO A 1 89 ? 13.722 -9.718 -48.841 1.00 81.12 89 PRO A C 1
ATOM 635 O O . PRO A 1 89 ? 13.798 -9.960 -47.633 1.00 81.12 89 PRO A O 1
ATOM 638 N N . LEU A 1 90 ? 14.696 -9.991 -49.706 1.00 75.19 90 LEU A N 1
ATOM 639 C CA . LEU A 1 90 ? 16.057 -10.345 -49.315 1.00 75.19 90 LEU A CA 1
ATOM 640 C C . LEU A 1 90 ? 16.676 -9.135 -48.603 1.00 75.19 90 LEU A C 1
ATOM 642 O O . LEU A 1 90 ? 16.873 -8.086 -49.208 1.00 75.19 90 LEU A O 1
ATOM 646 N N . ILE A 1 91 ? 16.937 -9.269 -47.302 1.00 81.06 91 ILE A N 1
ATOM 647 C CA . ILE A 1 91 ? 17.608 -8.224 -46.508 1.00 81.06 91 ILE A CA 1
ATOM 648 C C . ILE A 1 91 ? 19.132 -8.333 -46.679 1.00 81.06 91 ILE A C 1
ATOM 650 O O . ILE A 1 91 ? 19.836 -7.339 -46.544 1.00 81.06 91 ILE A O 1
ATOM 654 N N . CYS A 1 92 ? 19.623 -9.528 -47.009 1.00 84.00 92 CYS A N 1
ATOM 655 C CA . CYS A 1 92 ? 21.029 -9.836 -47.236 1.00 84.00 92 CYS A CA 1
ATOM 656 C C . CYS A 1 92 ? 21.175 -10.957 -48.274 1.00 84.00 92 CYS A C 1
ATOM 658 O O . CYS A 1 92 ? 20.283 -11.802 -48.415 1.00 84.00 92 CYS A O 1
ATOM 660 N N . GLU A 1 93 ? 22.312 -11.007 -48.957 1.00 84.00 93 GLU A N 1
ATOM 661 C CA . GLU A 1 93 ? 22.750 -12.136 -49.784 1.00 84.00 93 GLU A CA 1
ATOM 662 C C . GLU A 1 93 ? 24.036 -12.769 -49.241 1.00 84.00 93 GLU A C 1
ATOM 664 O O . GLU A 1 93 ? 24.220 -13.985 -49.342 1.00 84.00 93 GLU A O 1
ATOM 669 N N . VAL A 1 94 ? 24.898 -11.954 -48.633 1.00 86.25 94 VAL A N 1
ATOM 670 C CA . VAL A 1 94 ? 26.129 -12.355 -47.949 1.00 86.25 94 VAL A CA 1
ATOM 671 C C . VAL A 1 94 ? 26.169 -11.775 -46.536 1.00 86.25 94 VAL A C 1
ATOM 673 O O . VAL A 1 94 ? 25.454 -10.828 -46.218 1.00 86.25 94 VAL A O 1
ATOM 676 N N . ASP A 1 95 ? 27.024 -12.325 -45.673 1.00 84.12 95 ASP A N 1
ATOM 677 C CA . ASP A 1 95 ? 27.168 -11.859 -44.283 1.00 84.12 95 ASP A CA 1
ATOM 678 C C . ASP A 1 95 ? 27.578 -10.378 -44.191 1.00 84.12 95 ASP A C 1
ATOM 680 O O . ASP A 1 95 ? 27.244 -9.698 -43.228 1.00 84.12 95 ASP A O 1
ATOM 684 N N . GLU A 1 96 ? 28.258 -9.855 -45.215 1.00 88.62 96 GLU A N 1
ATOM 685 C CA . GLU A 1 96 ? 28.679 -8.449 -45.299 1.00 88.62 96 GLU A CA 1
ATOM 686 C C . GLU A 1 96 ? 27.507 -7.469 -45.470 1.00 88.62 96 GLU A C 1
ATOM 688 O O . GLU A 1 96 ? 27.654 -6.288 -45.155 1.00 88.62 96 GLU A O 1
ATOM 693 N N . ASP A 1 97 ? 26.348 -7.946 -45.936 1.00 88.00 97 ASP A N 1
ATOM 694 C CA . ASP A 1 97 ? 25.134 -7.129 -46.044 1.00 88.00 97 ASP A CA 1
ATOM 695 C C . ASP A 1 97 ? 24.460 -6.929 -44.680 1.00 88.00 97 ASP A C 1
ATOM 697 O O . ASP A 1 97 ? 23.608 -6.051 -44.517 1.00 88.00 97 ASP A O 1
ATOM 701 N N . CYS A 1 98 ? 24.824 -7.750 -43.692 1.00 85.56 98 CYS A N 1
ATOM 702 C CA . CYS A 1 98 ? 24.238 -7.708 -42.370 1.00 85.56 98 CYS A CA 1
ATOM 703 C C . CYS A 1 98 ? 24.956 -6.723 -41.442 1.00 85.56 98 CYS A C 1
ATOM 705 O O . CYS A 1 98 ? 26.164 -6.493 -41.559 1.00 85.56 98 CYS A O 1
ATOM 707 N N . PRO A 1 99 ? 24.226 -6.125 -40.478 1.00 82.38 99 PRO A N 1
ATOM 708 C CA . PRO A 1 99 ? 24.852 -5.380 -39.398 1.00 82.38 99 PRO A CA 1
ATOM 709 C C . PRO A 1 99 ? 25.912 -6.245 -38.715 1.00 82.38 99 PRO A C 1
ATOM 711 O O . PRO A 1 99 ? 25.782 -7.467 -38.641 1.00 82.38 99 PRO A O 1
ATOM 714 N N . SER A 1 100 ? 26.946 -5.606 -38.168 1.00 75.94 100 SER A N 1
ATOM 715 C CA . SER A 1 100 ? 27.982 -6.306 -37.408 1.00 75.94 100 SER A CA 1
ATOM 716 C C . SER A 1 100 ? 27.358 -7.299 -36.417 1.00 75.94 100 SER A C 1
ATOM 718 O O . SER A 1 100 ? 26.478 -6.904 -35.648 1.00 75.94 100 SER A O 1
ATOM 720 N N . PHE A 1 101 ? 27.859 -8.543 -36.425 1.00 73.06 101 PHE A N 1
ATOM 721 C CA . PHE A 1 101 ? 27.457 -9.672 -35.562 1.00 73.06 101 PHE A CA 1
ATOM 722 C C . PHE A 1 101 ? 26.178 -10.426 -35.953 1.00 73.06 101 PHE A C 1
ATOM 724 O O . PHE A 1 101 ? 25.722 -11.293 -35.203 1.00 73.06 101 PHE A O 1
ATOM 731 N N . GLU A 1 102 ? 25.627 -10.138 -37.128 1.00 86.06 102 GLU A N 1
ATOM 732 C CA . GLU A 1 102 ? 24.590 -10.946 -37.762 1.00 86.06 102 GLU A CA 1
ATOM 733 C C . GLU A 1 102 ? 25.159 -11.613 -39.024 1.00 86.06 102 GLU A C 1
ATOM 735 O O . GLU A 1 102 ? 25.997 -11.039 -39.714 1.00 86.06 102 GLU A O 1
ATOM 740 N N . VAL A 1 103 ? 24.728 -12.841 -39.307 1.00 88.50 103 VAL A N 1
ATOM 741 C CA . VAL A 1 103 ? 25.060 -13.582 -40.531 1.00 88.50 103 VAL A CA 1
ATOM 742 C C . VAL A 1 103 ? 23.828 -13.672 -41.410 1.00 88.50 103 VAL A C 1
ATOM 744 O O . VAL A 1 103 ? 22.688 -13.689 -40.925 1.00 88.50 103 VAL A O 1
ATOM 747 N N . CYS A 1 104 ? 24.054 -13.750 -42.715 1.00 87.12 104 CYS A N 1
ATOM 748 C CA . CYS A 1 104 ? 22.975 -13.889 -43.661 1.00 87.12 104 CYS A CA 1
ATOM 749 C C . CYS A 1 104 ? 22.484 -15.337 -43.692 1.00 87.12 104 CYS A C 1
ATOM 751 O O . CYS A 1 104 ? 23.001 -16.198 -44.406 1.00 87.12 104 CYS A O 1
ATOM 753 N N . ALA A 1 105 ? 21.431 -15.614 -42.926 1.00 85.19 105 ALA A N 1
ATOM 754 C CA . ALA A 1 105 ? 20.781 -16.912 -42.903 1.00 85.19 105 ALA A CA 1
ATOM 755 C C . ALA A 1 105 ? 19.472 -16.842 -43.695 1.00 85.19 105 ALA A C 1
ATOM 757 O O . ALA A 1 105 ? 18.500 -16.211 -43.288 1.00 85.19 105 ALA A O 1
ATOM 758 N N . GLN A 1 106 ? 19.438 -17.518 -44.847 1.00 81.06 106 GLN A N 1
ATOM 759 C CA . GLN A 1 106 ? 18.246 -17.622 -45.704 1.00 81.06 106 GLN A CA 1
ATOM 760 C C . GLN A 1 106 ? 17.683 -16.266 -46.179 1.00 81.06 106 GLN A C 1
ATOM 762 O O . GLN A 1 106 ? 16.479 -16.128 -46.395 1.00 81.06 106 GLN A O 1
ATOM 767 N N . GLY A 1 107 ? 18.546 -15.267 -46.388 1.00 79.56 107 GLY A N 1
ATOM 768 C CA . GLY A 1 107 ? 18.136 -13.951 -46.885 1.00 79.56 107 GLY A CA 1
ATOM 769 C C . GLY A 1 107 ? 17.626 -12.988 -45.813 1.00 79.56 107 GLY A C 1
ATOM 770 O O . GLY A 1 107 ? 17.012 -11.971 -46.132 1.00 79.56 107 GLY A O 1
ATOM 771 N N . SER A 1 108 ? 17.838 -13.316 -44.538 1.00 82.88 108 SER A N 1
ATOM 772 C CA . SER A 1 108 ? 17.579 -12.442 -43.397 1.00 82.88 108 SER A CA 1
ATOM 773 C C . SER A 1 108 ? 18.805 -12.399 -42.494 1.00 82.88 108 SER A C 1
ATOM 775 O O . SER A 1 108 ? 19.438 -13.427 -42.250 1.00 82.88 108 SER A O 1
ATOM 777 N N . CYS A 1 109 ? 19.120 -11.214 -41.982 1.00 85.00 109 CYS A N 1
ATOM 778 C CA . CYS A 1 109 ? 20.158 -11.061 -40.975 1.00 85.00 109 CYS A CA 1
ATOM 779 C C . CYS A 1 109 ? 19.654 -11.610 -39.643 1.00 85.00 109 CYS A C 1
ATOM 781 O O . CYS A 1 109 ? 18.576 -11.248 -39.165 1.00 85.00 109 CYS A O 1
ATOM 783 N N . GLY A 1 110 ? 20.409 -12.546 -39.084 1.00 83.69 110 GLY A N 1
ATOM 784 C CA . GLY A 1 110 ? 20.153 -13.132 -37.779 1.00 83.69 110 GLY A CA 1
ATOM 785 C C . GLY A 1 110 ? 21.462 -13.307 -37.032 1.00 83.69 110 GLY A C 1
ATOM 786 O O . GLY A 1 110 ? 22.530 -13.288 -37.636 1.00 83.69 110 GLY A O 1
ATOM 787 N N . LEU A 1 111 ? 21.394 -13.473 -35.714 1.00 81.69 111 LEU A N 1
ATOM 788 C CA . LEU A 1 111 ? 22.591 -13.738 -34.920 1.00 81.69 111 LEU A CA 1
ATOM 789 C C . LEU A 1 111 ? 23.308 -14.979 -35.452 1.00 81.69 111 LEU A C 1
ATOM 791 O O . LEU A 1 111 ? 22.668 -15.997 -35.725 1.00 81.69 111 LEU A O 1
ATOM 795 N N . ASP A 1 112 ? 24.629 -14.878 -35.575 1.00 82.25 112 ASP A N 1
ATOM 796 C CA . ASP A 1 112 ? 25.467 -16.022 -35.907 1.00 82.25 112 ASP A CA 1
ATOM 797 C C . ASP A 1 112 ? 25.205 -17.152 -34.897 1.00 82.25 112 ASP A C 1
ATOM 799 O O . ASP A 1 112 ? 25.413 -16.946 -33.698 1.00 82.25 112 ASP A O 1
ATOM 803 N N . PRO A 1 113 ? 24.742 -18.340 -35.332 1.00 78.50 113 PRO A N 1
ATOM 804 C CA . PRO A 1 113 ? 24.504 -19.462 -34.430 1.00 78.50 113 PRO A CA 1
ATOM 805 C C . PRO A 1 113 ? 25.783 -19.952 -33.732 1.00 78.50 113 PRO A C 1
ATOM 807 O O . PRO A 1 113 ? 25.687 -20.702 -32.761 1.00 78.50 113 PRO A O 1
ATOM 810 N N . ALA A 1 114 ? 26.971 -19.553 -34.202 1.00 80.31 114 ALA A N 1
ATOM 811 C CA . ALA A 1 114 ? 28.233 -19.795 -33.515 1.00 80.31 114 ALA A CA 1
ATOM 812 C C . ALA A 1 114 ? 28.464 -18.856 -32.315 1.00 80.31 114 ALA A C 1
ATOM 814 O O . ALA A 1 114 ? 29.306 -19.160 -31.466 1.00 80.31 114 ALA A O 1
ATOM 815 N N . LEU A 1 115 ? 27.732 -17.740 -32.211 1.00 78.75 115 LEU A N 1
ATOM 816 C CA . LEU A 1 115 ? 27.835 -16.822 -31.083 1.00 78.75 115 LEU A CA 1
ATOM 817 C C . LEU A 1 115 ? 26.899 -17.257 -29.943 1.00 78.75 115 LEU A C 1
ATOM 819 O O . LEU A 1 115 ? 25.691 -17.384 -30.143 1.00 78.75 115 LEU A O 1
ATOM 823 N N . PRO A 1 116 ? 27.416 -17.439 -28.714 1.00 83.81 116 PRO A N 1
ATOM 824 C CA . PRO A 1 116 ? 26.602 -17.835 -27.568 1.00 83.81 116 PRO A CA 1
ATOM 825 C C . PRO A 1 116 ? 25.625 -16.742 -27.114 1.00 83.81 116 PRO A C 1
ATOM 827 O O . PRO A 1 116 ? 24.673 -17.046 -26.396 1.00 83.81 116 PRO A O 1
ATOM 830 N N . CYS A 1 117 ? 25.859 -15.478 -27.483 1.00 86.56 117 CYS A N 1
ATOM 831 C CA . CYS A 1 117 ? 24.966 -14.362 -27.190 1.00 86.56 117 CYS A CA 1
ATOM 832 C C . CYS A 1 117 ? 25.275 -13.120 -28.044 1.00 86.56 117 CYS A C 1
ATOM 834 O O . CYS A 1 117 ? 26.308 -13.041 -28.711 1.00 86.56 117 CYS A O 1
ATOM 836 N N . ARG A 1 118 ? 24.369 -12.132 -28.024 1.00 86.69 118 ARG A N 1
ATOM 837 C CA . ARG A 1 118 ? 24.490 -10.904 -28.822 1.00 86.69 118 ARG A CA 1
ATOM 838 C C . ARG A 1 118 ? 25.627 -10.015 -28.289 1.00 86.69 118 ARG A C 1
ATOM 840 O O . ARG A 1 118 ? 25.609 -9.658 -27.113 1.00 86.69 118 ARG A O 1
ATOM 847 N N . PRO A 1 119 ? 26.606 -9.617 -29.116 1.00 89.44 119 PRO A N 1
ATOM 848 C CA . PRO A 1 119 ? 27.725 -8.807 -28.643 1.00 89.44 119 PRO A CA 1
ATOM 849 C C . PRO A 1 119 ? 27.296 -7.480 -28.013 1.00 89.44 119 PRO A C 1
ATOM 851 O O . PRO A 1 119 ? 26.406 -6.794 -28.515 1.00 89.44 119 PRO A O 1
ATOM 854 N N . GLY A 1 120 ? 27.931 -7.124 -26.896 1.00 89.12 120 GLY A N 1
ATOM 855 C CA . GLY A 1 120 ? 27.662 -5.890 -26.155 1.00 89.12 120 GLY A CA 1
ATOM 856 C C . GLY A 1 120 ? 26.395 -5.902 -25.294 1.00 89.12 120 GLY A C 1
ATOM 857 O O . GLY A 1 120 ? 26.103 -4.889 -24.662 1.00 89.12 120 GLY A O 1
ATOM 858 N N . THR A 1 121 ? 25.639 -7.005 -25.239 1.00 92.62 121 THR A N 1
ATOM 859 C CA . THR A 1 121 ? 24.457 -7.088 -24.368 1.00 92.62 121 THR A CA 1
ATOM 860 C C . THR A 1 121 ? 24.808 -7.531 -22.953 1.00 92.62 121 THR A C 1
ATOM 862 O O . THR A 1 121 ? 25.695 -8.364 -22.755 1.00 92.62 121 THR A O 1
ATOM 865 N N . ILE A 1 122 ? 24.059 -7.003 -21.984 1.00 93.81 122 ILE A N 1
ATOM 866 C CA . ILE A 1 122 ? 24.057 -7.443 -20.589 1.00 93.81 122 ILE A CA 1
ATOM 867 C C . ILE A 1 122 ? 22.629 -7.896 -20.275 1.00 93.81 122 ILE A C 1
ATOM 869 O O . ILE A 1 122 ? 21.697 -7.104 -20.413 1.00 93.81 122 ILE A O 1
ATOM 873 N N . ALA A 1 123 ? 22.446 -9.161 -19.909 1.00 94.19 123 ALA A N 1
ATOM 874 C CA . ALA A 1 123 ? 21.135 -9.771 -19.689 1.00 94.19 123 ALA A CA 1
ATOM 875 C C . ALA A 1 123 ? 21.164 -10.735 -18.495 1.00 94.19 123 ALA A C 1
ATOM 877 O O . ALA A 1 123 ? 22.236 -11.150 -18.057 1.00 94.19 123 ALA A O 1
ATOM 878 N N . CYS A 1 124 ? 19.989 -11.090 -17.980 1.00 93.38 124 CYS A N 1
ATOM 879 C CA . CYS A 1 124 ? 19.856 -12.132 -16.967 1.00 93.38 124 CYS A CA 1
ATOM 880 C C . CYS A 1 124 ? 19.704 -13.504 -17.623 1.00 93.38 124 CYS A C 1
ATOM 882 O O . CYS A 1 124 ? 18.902 -13.661 -18.543 1.00 93.38 124 CYS A O 1
ATOM 884 N N . ASP A 1 125 ? 20.451 -14.486 -17.126 1.00 91.19 125 ASP A N 1
ATOM 885 C CA . ASP A 1 125 ? 20.250 -15.908 -17.409 1.00 91.19 125 ASP A CA 1
ATOM 886 C C . ASP A 1 125 ? 20.142 -16.637 -16.065 1.00 91.19 125 ASP A C 1
ATOM 888 O O . ASP A 1 125 ? 21.144 -16.900 -15.397 1.00 91.19 125 ASP A O 1
ATOM 892 N N . GLY A 1 126 ? 18.909 -16.853 -15.602 1.00 88.06 126 GLY A N 1
ATOM 893 C CA . GLY A 1 126 ? 18.645 -17.298 -14.233 1.00 88.06 126 GLY A CA 1
ATOM 894 C C . GLY A 1 126 ? 19.156 -16.290 -13.196 1.00 88.06 126 GLY A C 1
ATOM 895 O O . GLY A 1 126 ? 18.826 -15.109 -13.257 1.00 88.06 126 GLY A O 1
ATOM 896 N N . THR A 1 127 ? 19.983 -16.752 -12.256 1.00 89.19 127 THR A N 1
ATOM 897 C CA . THR A 1 127 ? 20.585 -15.931 -11.186 1.00 89.19 127 THR A CA 1
ATOM 898 C C . THR A 1 127 ? 21.917 -15.290 -11.586 1.00 89.19 127 THR A C 1
ATOM 900 O O . THR A 1 127 ? 22.634 -14.749 -10.741 1.00 89.19 127 THR A O 1
ATOM 903 N N . GLU A 1 128 ? 22.288 -15.349 -12.867 1.00 93.50 128 GLU A N 1
ATOM 904 C CA . GLU A 1 128 ? 23.551 -14.810 -13.360 1.00 93.50 128 GLU A CA 1
ATOM 905 C C . GLU A 1 128 ? 23.338 -13.576 -14.233 1.00 93.50 128 GLU A C 1
ATOM 907 O O . GLU A 1 128 ? 22.503 -13.555 -15.140 1.00 93.50 128 GLU A O 1
ATOM 912 N N . VAL A 1 129 ? 24.174 -12.561 -14.011 1.00 95.12 129 VAL A N 1
ATOM 913 C CA . VAL A 1 129 ? 24.333 -11.461 -14.962 1.00 95.12 129 VAL A CA 1
ATOM 914 C C . VAL A 1 129 ? 25.281 -11.937 -16.055 1.00 95.12 129 VAL A C 1
ATOM 916 O O . VAL A 1 129 ? 26.478 -12.135 -15.820 1.00 95.12 129 VAL A O 1
ATOM 919 N N . VAL A 1 130 ? 24.752 -12.103 -17.260 1.00 95.69 130 VAL A N 1
ATOM 920 C CA . VAL A 1 130 ? 25.514 -12.484 -18.445 1.00 95.69 130 VAL A CA 1
ATOM 921 C C . VAL A 1 130 ? 25.920 -11.230 -19.204 1.00 95.69 130 VAL A C 1
ATOM 923 O O . VAL A 1 130 ? 25.079 -10.432 -19.607 1.00 95.69 130 VAL A O 1
ATOM 926 N N . THR A 1 131 ? 27.224 -11.062 -19.409 1.00 94.75 131 THR A N 1
ATOM 927 C CA . THR A 1 131 ? 27.804 -10.010 -20.248 1.00 94.75 131 THR A CA 1
ATOM 928 C C . THR A 1 131 ? 28.437 -10.637 -21.478 1.00 94.75 131 THR A C 1
ATOM 930 O O . THR A 1 131 ? 29.278 -11.535 -21.373 1.00 94.75 131 THR A O 1
ATOM 933 N N . CYS A 1 132 ? 28.052 -10.133 -22.644 1.00 94.06 132 CYS A N 1
ATOM 934 C CA . CYS A 1 132 ? 28.563 -10.573 -23.933 1.00 94.06 132 CYS A CA 1
ATOM 935 C C . CYS A 1 132 ? 29.584 -9.569 -24.437 1.00 94.06 132 CYS A C 1
ATOM 937 O O . CYS A 1 132 ? 29.266 -8.397 -24.650 1.00 94.06 132 CYS A O 1
ATOM 939 N N . SER A 1 133 ? 30.822 -10.019 -24.620 1.00 90.88 133 SER A N 1
ATOM 940 C CA . SER A 1 133 ? 31.881 -9.158 -25.136 1.00 90.88 133 SER A CA 1
ATOM 941 C C . SER A 1 133 ? 31.543 -8.662 -26.555 1.00 90.88 133 SER A C 1
ATOM 943 O O . SER A 1 133 ? 30.680 -9.232 -27.230 1.00 90.88 133 SER A O 1
ATOM 945 N N . PRO A 1 134 ? 32.243 -7.638 -27.073 1.00 87.81 134 PRO A N 1
ATOM 946 C CA . PRO A 1 134 ? 32.114 -7.228 -28.472 1.00 87.81 134 PRO A CA 1
ATOM 947 C C . PRO A 1 134 ? 32.472 -8.326 -29.486 1.00 87.81 134 PRO A C 1
ATOM 949 O O . PRO A 1 134 ? 32.114 -8.205 -30.647 1.00 87.81 134 PRO A O 1
ATOM 952 N N . THR A 1 135 ? 33.170 -9.391 -29.077 1.00 85.12 135 THR A N 1
ATOM 953 C CA . THR A 1 135 ? 33.458 -10.563 -29.923 1.00 85.12 135 THR A CA 1
ATOM 954 C C . THR A 1 135 ? 32.433 -11.687 -29.745 1.00 85.12 135 THR A C 1
ATOM 956 O O . THR A 1 135 ? 32.606 -12.760 -30.314 1.00 85.12 135 THR A O 1
ATOM 959 N N . GLY A 1 136 ? 31.385 -11.457 -28.945 1.00 85.19 136 GLY A N 1
ATOM 960 C CA . GLY A 1 136 ? 30.342 -12.427 -28.609 1.00 85.19 136 GLY A CA 1
ATOM 961 C C . GLY A 1 136 ? 30.785 -13.523 -27.645 1.00 85.19 136 GLY A C 1
ATOM 962 O O . GLY A 1 136 ? 30.101 -14.530 -27.506 1.00 85.19 136 GLY A O 1
ATOM 963 N N . GLU A 1 137 ? 31.905 -13.338 -26.946 1.00 89.81 137 GLU A N 1
ATOM 964 C CA . GLU A 1 137 ? 32.297 -14.231 -25.858 1.00 89.81 137 GLU A CA 1
ATOM 965 C C . GLU A 1 137 ? 31.366 -14.019 -24.658 1.00 89.81 137 GLU A C 1
ATOM 967 O O . GLU A 1 137 ? 31.153 -12.889 -24.206 1.00 89.81 137 GLU A O 1
ATOM 972 N N . ARG A 1 138 ? 30.797 -15.114 -24.148 1.00 92.62 138 ARG A N 1
ATOM 973 C CA . ARG A 1 138 ? 29.890 -15.102 -23.002 1.00 92.62 138 ARG A CA 1
ATOM 974 C C . ARG A 1 138 ? 30.694 -15.131 -21.704 1.00 92.62 138 ARG A C 1
ATOM 976 O O . ARG A 1 138 ? 31.422 -16.086 -21.451 1.00 92.62 138 ARG A O 1
ATOM 983 N N . SER A 1 139 ? 30.481 -14.140 -20.844 1.00 94.50 139 SER A N 1
ATOM 984 C CA . SER A 1 139 ? 30.923 -14.163 -19.447 1.00 94.50 139 SER A CA 1
ATOM 985 C C . SER A 1 139 ? 29.707 -14.102 -18.530 1.00 94.50 139 SER A C 1
ATOM 987 O O . SER A 1 139 ? 28.780 -13.335 -18.783 1.00 94.50 139 SER A O 1
ATOM 989 N N . ALA A 1 140 ? 29.684 -14.931 -17.492 1.00 94.94 140 ALA A N 1
ATOM 990 C CA . ALA A 1 140 ? 28.607 -14.961 -16.514 1.00 94.94 140 ALA A CA 1
ATOM 991 C C . ALA A 1 140 ? 29.163 -14.623 -15.132 1.00 94.94 140 ALA A C 1
ATOM 993 O O . ALA A 1 140 ? 30.244 -15.079 -14.752 1.00 94.94 140 ALA A O 1
ATOM 994 N N . ARG A 1 141 ? 28.423 -13.796 -14.399 1.00 95.44 141 ARG A N 1
ATOM 995 C CA . ARG A 1 141 ? 28.686 -13.489 -12.998 1.00 95.44 141 ARG A CA 1
ATOM 996 C C . ARG A 1 141 ? 27.456 -13.886 -12.199 1.00 95.44 141 ARG A C 1
ATOM 998 O O . ARG A 1 141 ? 26.433 -13.208 -12.292 1.00 95.44 141 ARG A O 1
ATOM 1005 N N . SER A 1 142 ? 27.573 -14.955 -11.421 1.00 94.62 142 SER A N 1
ATOM 1006 C CA . SER A 1 142 ? 26.525 -15.367 -10.492 1.00 94.62 142 SER A CA 1
ATOM 1007 C C . SER A 1 142 ? 26.304 -14.272 -9.448 1.00 94.62 142 SER A C 1
ATOM 1009 O O . SER A 1 142 ? 27.267 -13.679 -8.943 1.00 94.62 142 SER A O 1
ATOM 1011 N N . CYS A 1 143 ? 25.043 -13.975 -9.151 1.00 92.19 143 CYS A N 1
ATOM 1012 C CA . CYS A 1 143 ? 24.709 -13.111 -8.030 1.00 92.19 143 CYS A CA 1
ATOM 1013 C C . CYS A 1 143 ? 25.072 -13.801 -6.703 1.00 92.19 143 CYS A C 1
ATOM 1015 O O . CYS A 1 143 ? 25.279 -15.016 -6.656 1.00 92.19 143 CYS A O 1
ATOM 1017 N N . ALA A 1 144 ? 25.277 -13.003 -5.649 1.00 86.94 144 ALA A N 1
ATOM 1018 C CA . ALA A 1 144 ? 25.592 -13.493 -4.304 1.00 86.94 144 ALA A CA 1
ATOM 1019 C C . ALA A 1 144 ? 24.558 -14.550 -3.845 1.00 86.94 144 ALA A C 1
ATOM 1021 O O . ALA A 1 144 ? 23.465 -14.577 -4.407 1.00 86.94 144 ALA A O 1
ATOM 1022 N N . PRO A 1 145 ? 24.857 -15.401 -2.839 1.00 82.44 145 PRO A N 1
ATOM 1023 C CA . PRO A 1 145 ? 23.903 -16.416 -2.368 1.00 82.44 145 PRO A CA 1
ATOM 1024 C C . PRO A 1 145 ? 22.525 -15.848 -1.995 1.00 82.44 145 PRO A C 1
ATOM 1026 O O . PRO A 1 145 ? 21.543 -16.575 -2.086 1.00 82.44 145 PRO A O 1
ATOM 1029 N N . ASP A 1 146 ? 22.466 -14.558 -1.658 1.00 84.31 146 ASP A N 1
ATOM 1030 C CA . ASP A 1 146 ? 21.269 -13.858 -1.191 1.00 84.31 146 ASP A CA 1
ATOM 1031 C C . ASP A 1 146 ? 20.717 -12.869 -2.243 1.00 84.31 146 ASP A C 1
ATOM 1033 O O . ASP A 1 146 ? 19.974 -11.944 -1.915 1.00 84.31 146 ASP A O 1
ATOM 1037 N N . GLY A 1 147 ? 21.119 -13.017 -3.512 1.00 87.19 147 GLY A N 1
ATOM 1038 C CA . GLY A 1 147 ? 20.742 -12.103 -4.584 1.00 87.19 147 GLY A CA 1
ATOM 1039 C C . GLY A 1 147 ? 20.360 -12.787 -5.891 1.00 87.19 147 GLY A C 1
ATOM 1040 O O . GLY A 1 147 ? 20.757 -13.911 -6.195 1.00 87.19 147 GLY A O 1
ATOM 1041 N N . THR A 1 148 ? 19.621 -12.051 -6.711 1.00 92.75 148 THR A N 1
ATOM 1042 C CA . THR A 1 148 ? 19.107 -12.488 -8.008 1.00 92.75 148 THR A CA 1
ATOM 1043 C C . THR A 1 148 ? 19.445 -11.505 -9.115 1.00 92.75 148 THR A C 1
ATOM 1045 O O . THR A 1 148 ? 19.810 -10.353 -8.866 1.00 92.75 148 THR A O 1
ATOM 1048 N N . CYS A 1 149 ? 19.350 -11.963 -10.360 1.00 92.56 149 CYS A N 1
ATOM 1049 C CA . CYS A 1 149 ? 19.530 -11.093 -11.508 1.00 92.56 149 CYS A CA 1
ATOM 1050 C C . CYS A 1 149 ? 18.198 -10.428 -11.863 1.00 92.56 149 CYS A C 1
ATOM 1052 O O . CYS A 1 149 ? 17.242 -11.106 -12.229 1.00 92.56 149 CYS A O 1
ATOM 1054 N N . ALA A 1 150 ? 18.153 -9.098 -11.817 1.00 91.25 150 ALA A N 1
ATOM 1055 C CA . ALA A 1 150 ? 16.999 -8.313 -12.244 1.00 91.25 150 ALA A CA 1
ATOM 1056 C C . ALA A 1 150 ? 17.395 -7.298 -13.324 1.00 91.25 150 ALA A C 1
ATOM 1058 O O . ALA A 1 150 ? 18.511 -6.772 -13.334 1.00 91.25 150 ALA A O 1
ATOM 1059 N N . VAL A 1 151 ? 16.469 -6.994 -14.240 1.00 90.12 151 VAL A N 1
ATOM 1060 C CA . VAL A 1 151 ? 16.659 -5.953 -15.260 1.00 90.12 151 VAL A CA 1
ATOM 1061 C C . VAL A 1 151 ? 16.064 -4.644 -14.753 1.00 90.12 151 VAL A C 1
ATOM 1063 O O . VAL A 1 151 ? 14.847 -4.500 -14.676 1.00 90.12 151 VAL A O 1
ATOM 1066 N N . SER A 1 152 ? 16.921 -3.670 -14.454 1.00 83.88 152 SER A N 1
ATOM 1067 C CA . SER A 1 152 ? 16.513 -2.322 -14.048 1.00 83.88 152 SER A CA 1
ATOM 1068 C C . SER A 1 152 ? 17.056 -1.300 -15.041 1.00 83.88 152 SER A C 1
ATOM 1070 O O . SER A 1 152 ? 18.237 -1.315 -15.385 1.00 83.88 152 SER A O 1
ATOM 1072 N N . GLY A 1 153 ? 16.179 -0.452 -15.587 1.00 85.56 153 GLY A N 1
ATOM 1073 C CA . GLY A 1 153 ? 16.567 0.539 -16.600 1.00 85.56 153 GLY A CA 1
ATOM 1074 C C . GLY A 1 153 ? 17.161 -0.061 -17.884 1.00 85.56 153 GLY A C 1
ATOM 1075 O O . GLY A 1 153 ? 17.939 0.603 -18.563 1.00 85.56 153 GLY A O 1
ATOM 1076 N N . GLY A 1 154 ? 16.831 -1.317 -18.212 1.00 86.38 154 GLY A N 1
ATOM 1077 C CA . GLY A 1 154 ? 17.358 -2.024 -19.386 1.00 86.38 154 GLY A CA 1
ATOM 1078 C C . GLY A 1 154 ? 18.739 -2.661 -19.199 1.00 86.38 154 GLY A C 1
ATOM 1079 O O . GLY A 1 154 ? 19.294 -3.176 -20.166 1.00 86.38 154 GLY A O 1
ATOM 1080 N N . VAL A 1 155 ? 19.290 -2.659 -17.980 1.00 89.00 155 VAL A N 1
ATOM 1081 C CA . VAL A 1 155 ? 20.563 -3.313 -17.649 1.00 89.00 155 VAL A CA 1
ATOM 1082 C C . VAL A 1 155 ? 20.315 -4.404 -16.613 1.00 89.00 155 VAL A C 1
ATOM 1084 O O . VAL A 1 155 ? 19.639 -4.173 -15.612 1.00 89.00 155 VAL A O 1
ATOM 1087 N N . ALA A 1 156 ? 20.862 -5.597 -16.847 1.00 93.69 156 ALA A N 1
ATOM 1088 C CA . ALA A 1 156 ? 20.836 -6.669 -15.859 1.00 93.69 156 ALA A CA 1
ATOM 1089 C C . ALA A 1 156 ? 21.858 -6.406 -14.742 1.00 93.69 156 ALA A C 1
ATOM 1091 O O . ALA A 1 156 ? 23.051 -6.217 -14.995 1.00 93.69 156 ALA A O 1
ATOM 1092 N N . VAL A 1 157 ? 21.381 -6.395 -13.501 1.00 93.88 157 VAL A N 1
ATOM 1093 C CA . VAL A 1 157 ? 22.164 -6.157 -12.286 1.00 93.88 157 VAL A CA 1
ATOM 1094 C C . VAL A 1 157 ? 21.812 -7.201 -11.232 1.00 93.88 157 VAL A C 1
ATOM 1096 O O . VAL A 1 157 ? 20.698 -7.717 -11.207 1.00 93.88 157 VAL A O 1
ATOM 1099 N N . CYS A 1 158 ? 22.777 -7.515 -10.364 1.00 94.25 158 CYS A N 1
ATOM 1100 C CA . CYS A 1 158 ? 22.486 -8.320 -9.183 1.00 94.25 158 CYS A CA 1
ATOM 1101 C C . CYS A 1 158 ? 21.830 -7.423 -8.143 1.00 94.25 158 CYS A C 1
ATOM 1103 O O . CYS A 1 158 ? 22.407 -6.393 -7.788 1.00 94.25 158 CYS A O 1
ATOM 1105 N N . VAL A 1 159 ? 20.658 -7.829 -7.685 1.00 90.38 159 VAL A N 1
ATOM 1106 C CA . VAL A 1 159 ? 19.915 -7.202 -6.595 1.00 90.38 159 VAL A CA 1
ATOM 1107 C C . VAL A 1 159 ? 19.726 -8.228 -5.488 1.00 90.38 159 VAL A C 1
ATOM 1109 O O . VAL A 1 159 ? 19.771 -9.429 -5.755 1.00 90.38 159 VAL A O 1
ATOM 1112 N N . ASP A 1 160 ? 19.540 -7.766 -4.260 1.00 89.56 160 ASP A N 1
ATOM 1113 C CA . ASP A 1 160 ? 19.178 -8.653 -3.157 1.00 89.56 160 ASP A CA 1
ATOM 1114 C C . ASP A 1 160 ? 17.794 -9.261 -3.424 1.00 89.56 160 ASP A C 1
ATOM 1116 O O . ASP A 1 160 ? 16.977 -8.673 -4.145 1.00 89.56 160 ASP A O 1
ATOM 1120 N N . PHE A 1 161 ? 17.532 -10.452 -2.885 1.00 86.50 161 PHE A N 1
ATOM 1121 C CA . PHE A 1 161 ? 16.198 -11.034 -2.980 1.00 86.50 161 PHE A CA 1
ATOM 1122 C C . PHE A 1 161 ? 15.159 -10.098 -2.351 1.00 86.50 161 PHE A C 1
ATOM 1124 O O . PHE A 1 161 ? 15.353 -9.576 -1.254 1.00 86.50 161 PHE A O 1
ATOM 1131 N N . ALA A 1 162 ? 14.034 -9.911 -3.039 1.00 87.31 162 ALA A N 1
ATOM 1132 C CA . ALA A 1 162 ? 12.906 -9.157 -2.501 1.00 87.31 162 ALA A CA 1
ATOM 1133 C C . ALA A 1 162 ? 12.181 -9.937 -1.387 1.00 87.31 162 ALA A C 1
ATOM 1135 O O . ALA A 1 162 ? 11.546 -9.336 -0.525 1.00 87.31 162 ALA A O 1
ATOM 1136 N N . CYS A 1 163 ? 12.264 -11.268 -1.427 1.00 91.12 163 CYS A N 1
ATOM 1137 C CA . CYS A 1 163 ? 11.663 -12.211 -0.485 1.00 91.12 163 CYS A CA 1
ATOM 1138 C C . CYS A 1 163 ? 12.422 -13.549 -0.530 1.00 91.12 163 CYS A C 1
ATOM 1140 O O . CYS A 1 163 ? 13.132 -13.823 -1.502 1.00 91.12 163 CYS A O 1
ATOM 1142 N N . GLU A 1 164 ? 12.294 -14.398 0.493 1.00 91.06 164 GLU A N 1
ATOM 1143 C CA . GLU A 1 164 ? 12.967 -15.702 0.491 1.00 91.06 164 GLU A CA 1
ATOM 1144 C C . GLU A 1 164 ? 12.275 -16.637 -0.529 1.00 91.06 164 GLU A C 1
ATOM 1146 O O . GLU A 1 164 ? 11.053 -16.774 -0.494 1.00 91.06 164 GLU A O 1
ATOM 1151 N N . PRO A 1 165 ? 12.984 -17.271 -1.488 1.00 91.38 165 PRO A N 1
ATOM 1152 C CA . PRO A 1 165 ? 12.336 -18.068 -2.533 1.00 91.38 165 PRO A CA 1
ATOM 1153 C C . PRO A 1 165 ? 11.373 -19.137 -1.990 1.00 91.38 165 PRO A C 1
ATOM 1155 O O . PRO A 1 165 ? 11.759 -20.017 -1.221 1.00 91.38 165 PRO A O 1
ATOM 1158 N N . GLY A 1 166 ? 10.111 -19.088 -2.427 1.00 93.81 166 GLY A N 1
ATOM 1159 C CA . GLY A 1 166 ? 9.036 -19.961 -1.943 1.00 93.81 166 GLY A CA 1
ATOM 1160 C C . GLY A 1 166 ? 8.373 -19.532 -0.627 1.00 93.81 166 GLY A C 1
ATOM 1161 O O . GLY A 1 166 ? 7.404 -20.173 -0.215 1.00 93.81 166 GLY A O 1
ATOM 1162 N N . GLU A 1 167 ? 8.842 -18.461 0.018 1.00 96.56 167 GLU A N 1
ATOM 1163 C CA . GLU A 1 167 ? 8.194 -17.856 1.182 1.00 96.56 167 GLU A CA 1
ATOM 1164 C C . GLU A 1 167 ? 6.758 -17.449 0.851 1.00 96.56 167 GLU A C 1
ATOM 1166 O O . GLU A 1 167 ? 6.473 -16.919 -0.229 1.00 96.56 167 GLU A O 1
ATOM 1171 N N . ARG A 1 168 ? 5.845 -17.711 1.791 1.00 97.31 168 ARG A N 1
ATOM 1172 C CA . ARG A 1 168 ? 4.437 -17.343 1.670 1.00 97.31 168 ARG A CA 1
ATOM 1173 C C . ARG A 1 168 ? 4.140 -16.152 2.568 1.00 97.31 168 ARG A C 1
ATOM 1175 O O . ARG A 1 168 ? 4.446 -16.181 3.756 1.00 97.31 168 ARG A O 1
ATOM 1182 N N . THR A 1 169 ? 3.480 -15.143 2.021 1.00 95.75 169 THR A N 1
ATOM 1183 C CA . THR A 1 169 ? 3.046 -13.952 2.762 1.00 95.75 169 THR A CA 1
ATOM 1184 C C . THR A 1 169 ? 1.625 -13.559 2.372 1.00 95.75 169 THR A C 1
ATOM 1186 O O . THR A 1 169 ? 1.108 -14.034 1.367 1.00 95.75 169 THR A O 1
ATOM 1189 N N . CYS A 1 170 ? 0.954 -12.739 3.176 1.00 96.06 170 CYS A N 1
ATOM 1190 C CA . CYS A 1 170 ? -0.324 -12.147 2.784 1.00 96.06 170 CYS A CA 1
ATOM 1191 C C . CYS A 1 170 ? -0.065 -10.768 2.195 1.00 96.06 170 CYS A C 1
ATOM 1193 O O . CYS A 1 170 ? 0.425 -9.890 2.901 1.00 96.06 170 CYS A O 1
ATOM 1195 N N . LEU A 1 171 ? -0.389 -10.590 0.915 1.00 92.19 171 LEU A N 1
ATOM 1196 C CA . LEU A 1 171 ? -0.293 -9.291 0.247 1.00 92.19 171 LEU A CA 1
ATOM 1197 C C . LEU A 1 171 ? -1.449 -8.385 0.679 1.00 92.19 171 LEU A C 1
ATOM 1199 O O . LEU A 1 171 ? -1.260 -7.198 0.928 1.00 92.19 171 LEU A O 1
ATOM 1203 N N . ASP A 1 172 ? -2.625 -8.986 0.850 1.00 93.12 172 ASP A N 1
ATOM 1204 C CA . ASP A 1 172 ? -3.765 -8.420 1.557 1.00 93.12 172 ASP A CA 1
ATOM 1205 C C . ASP A 1 172 ? -4.568 -9.550 2.237 1.00 93.12 172 ASP A C 1
ATOM 1207 O O . ASP A 1 172 ? -4.138 -10.704 2.282 1.00 93.12 172 ASP A O 1
ATOM 1211 N N . TRP A 1 173 ? -5.730 -9.244 2.818 1.00 94.00 173 TRP A N 1
ATOM 1212 C CA . TRP A 1 173 ? -6.554 -10.236 3.524 1.00 94.00 173 TRP A CA 1
ATOM 1213 C C . TRP A 1 173 ? -7.323 -11.193 2.590 1.00 94.00 173 TRP A C 1
ATOM 1215 O O . TRP A 1 173 ? -7.915 -12.156 3.069 1.00 94.00 173 TRP A O 1
ATOM 1225 N N . THR A 1 174 ? -7.310 -10.966 1.279 1.00 95.69 174 THR A N 1
ATOM 1226 C CA . THR A 1 174 ? -7.888 -11.809 0.218 1.00 95.69 174 THR A CA 1
ATOM 1227 C C . THR A 1 174 ? -6.858 -12.422 -0.729 1.00 95.69 174 THR A C 1
ATOM 1229 O O . THR A 1 174 ? -7.230 -13.271 -1.534 1.00 95.69 174 THR A O 1
ATOM 1232 N N . VAL A 1 175 ? -5.586 -12.028 -0.655 1.00 97.00 175 VAL A N 1
ATOM 1233 C CA . VAL A 1 175 ? -4.538 -12.453 -1.589 1.00 97.00 175 VAL A CA 1
ATOM 1234 C C . VAL A 1 175 ? -3.322 -12.959 -0.819 1.00 97.00 175 VAL A C 1
ATOM 1236 O O . VAL A 1 175 ? -2.638 -12.205 -0.120 1.00 97.00 175 VAL A O 1
ATOM 1239 N N . ALA A 1 176 ? -3.029 -14.249 -0.979 1.00 97.75 176 ALA A N 1
ATOM 1240 C CA . ALA A 1 176 ? -1.751 -14.818 -0.583 1.00 97.75 176 ALA A CA 1
ATOM 1241 C C . ALA A 1 176 ? -0.705 -14.534 -1.669 1.00 97.75 176 ALA A C 1
ATOM 1243 O O . ALA A 1 176 ? -1.017 -14.409 -2.848 1.00 97.75 176 ALA A O 1
ATOM 1244 N N . GLY A 1 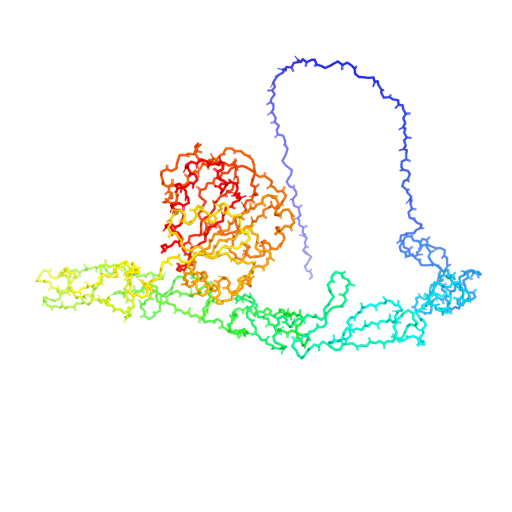177 ? 0.551 -14.424 -1.273 1.00 97.12 177 GLY A N 1
ATOM 1245 C CA . GLY A 1 177 ? 1.686 -14.237 -2.156 1.00 97.12 177 GLY A CA 1
ATOM 1246 C C . GLY A 1 177 ? 2.697 -15.349 -1.942 1.00 97.12 177 GLY A C 1
ATOM 1247 O O . GLY A 1 177 ? 2.976 -15.710 -0.799 1.00 97.12 177 GLY A O 1
ATOM 1248 N N . VAL A 1 178 ? 3.260 -15.876 -3.027 1.00 97.06 178 VAL A N 1
ATOM 1249 C CA . VAL A 1 178 ? 4.380 -16.822 -2.984 1.00 97.06 178 VAL A CA 1
ATOM 1250 C C . VAL A 1 178 ? 5.580 -16.190 -3.663 1.00 97.06 178 VAL A C 1
ATOM 1252 O O . VAL A 1 178 ? 5.511 -15.821 -4.838 1.00 97.06 178 VAL A O 1
ATOM 1255 N N . CYS A 1 179 ? 6.684 -16.065 -2.937 1.00 95.38 179 CYS A N 1
ATOM 1256 C CA . CYS A 1 179 ? 7.923 -15.572 -3.506 1.00 95.38 179 CYS A CA 1
ATOM 1257 C C . CYS A 1 179 ? 8.386 -16.485 -4.648 1.00 95.38 179 CYS A C 1
ATOM 1259 O O . CYS A 1 179 ? 8.453 -17.710 -4.495 1.00 95.38 179 CYS A O 1
ATOM 1261 N N . ALA A 1 180 ? 8.692 -15.898 -5.802 1.00 89.69 180 ALA A N 1
ATOM 1262 C CA . ALA A 1 180 ? 9.180 -16.622 -6.962 1.00 89.69 180 ALA A CA 1
ATOM 1263 C C . ALA A 1 180 ? 10.484 -17.369 -6.637 1.00 89.69 180 ALA A C 1
ATOM 1265 O O . ALA A 1 180 ? 11.245 -16.990 -5.748 1.00 89.69 180 ALA A O 1
ATOM 1266 N N . ALA A 1 181 ? 10.761 -18.445 -7.376 1.00 88.38 181 ALA A N 1
ATOM 1267 C CA . ALA A 1 181 ? 11.952 -19.269 -7.151 1.00 88.38 181 ALA A CA 1
ATOM 1268 C C . ALA A 1 181 ? 13.273 -18.501 -7.359 1.00 88.38 181 ALA A C 1
ATOM 1270 O O . ALA A 1 181 ? 14.313 -18.923 -6.861 1.00 88.38 181 ALA A O 1
ATOM 1271 N N . ASP A 1 182 ? 13.232 -17.394 -8.099 1.00 82.38 182 ASP A N 1
ATOM 1272 C CA . ASP A 1 182 ? 14.353 -16.482 -8.310 1.00 82.38 182 ASP A CA 1
ATOM 1273 C C . ASP A 1 182 ? 14.426 -15.360 -7.260 1.00 82.38 182 ASP A C 1
ATOM 1275 O O . ASP A 1 182 ? 15.318 -14.525 -7.356 1.00 82.38 182 ASP A O 1
ATOM 1279 N N . GLY A 1 183 ? 13.504 -15.303 -6.292 1.00 88.69 183 GLY A N 1
ATOM 1280 C CA . GLY A 1 183 ? 13.422 -14.269 -5.255 1.00 88.69 183 GLY A CA 1
ATOM 1281 C C . GLY A 1 183 ? 13.229 -12.842 -5.783 1.00 88.69 183 GLY A C 1
ATOM 1282 O O . GLY A 1 183 ? 13.411 -11.883 -5.035 1.00 88.69 183 GLY A O 1
ATOM 1283 N N . ALA A 1 184 ? 12.893 -12.676 -7.068 1.00 84.81 184 ALA A N 1
ATOM 1284 C CA . ALA A 1 184 ? 12.800 -11.369 -7.721 1.00 84.81 184 ALA A CA 1
ATOM 1285 C C . ALA A 1 184 ? 11.418 -10.711 -7.571 1.00 84.81 184 ALA A C 1
ATOM 1287 O O . ALA A 1 184 ? 11.249 -9.538 -7.905 1.00 84.81 184 ALA A O 1
ATOM 1288 N N . GLY A 1 185 ? 10.420 -11.448 -7.082 1.00 86.88 185 GLY A N 1
ATOM 1289 C CA . GLY A 1 185 ? 9.070 -10.933 -6.899 1.00 86.88 185 GLY A CA 1
ATOM 1290 C C . GLY A 1 185 ? 8.122 -11.947 -6.277 1.00 86.88 185 GLY A C 1
ATOM 1291 O O . GLY A 1 185 ? 8.463 -13.113 -6.086 1.00 86.88 185 GLY A O 1
ATOM 1292 N N . VAL A 1 186 ? 6.912 -11.490 -5.971 1.00 93.50 186 VAL A N 1
ATOM 1293 C CA . VAL A 1 186 ? 5.854 -12.304 -5.370 1.00 93.50 186 VAL A CA 1
ATOM 1294 C C . VAL A 1 186 ? 4.799 -12.616 -6.428 1.00 93.50 186 VAL A C 1
ATOM 1296 O O . VAL A 1 186 ? 4.325 -11.722 -7.124 1.00 93.50 186 VAL A O 1
ATOM 1299 N N . THR A 1 187 ? 4.442 -13.891 -6.566 1.00 95.50 187 THR A N 1
ATOM 1300 C CA . THR A 1 187 ? 3.304 -14.329 -7.382 1.00 95.50 187 THR A CA 1
ATOM 1301 C C . THR A 1 187 ? 2.045 -14.290 -6.529 1.00 95.50 187 THR A C 1
ATOM 1303 O O . THR A 1 187 ? 2.019 -14.876 -5.449 1.00 95.50 187 THR A O 1
ATOM 1306 N N . GLU A 1 188 ? 1.009 -13.615 -7.016 1.00 97.25 188 GLU A N 1
ATOM 1307 C CA . GLU A 1 188 ? -0.271 -13.488 -6.320 1.00 97.25 188 GLU A CA 1
ATOM 1308 C C . GLU A 1 188 ? -1.128 -14.751 -6.493 1.00 97.25 188 GLU A C 1
ATOM 1310 O O . GLU A 1 188 ? -1.306 -15.264 -7.600 1.00 97.25 188 GLU A O 1
ATOM 1315 N N . GLU A 1 189 ? -1.690 -15.231 -5.389 1.00 97.44 189 GLU A N 1
ATOM 1316 C CA . GLU A 1 189 ? -2.632 -16.341 -5.304 1.00 97.44 189 GLU A CA 1
ATOM 1317 C C . GLU A 1 189 ? -3.904 -15.841 -4.589 1.00 97.44 189 GLU A C 1
ATOM 1319 O O . GLU A 1 189 ? -3.923 -15.724 -3.359 1.00 97.44 189 GLU A O 1
ATOM 1324 N N . PRO A 1 190 ? -4.974 -15.501 -5.335 1.00 97.88 190 PRO A N 1
ATOM 1325 C CA . PRO A 1 190 ? -6.227 -15.055 -4.737 1.00 97.88 190 PRO A CA 1
ATOM 1326 C C . PRO A 1 190 ? -6.839 -16.163 -3.880 1.00 97.88 190 PRO A C 1
ATOM 1328 O O . PRO A 1 190 ? -7.016 -17.289 -4.352 1.00 97.88 190 PRO A O 1
ATOM 1331 N N . CYS A 1 191 ? -7.219 -15.835 -2.649 1.00 97.62 191 CYS A N 1
ATOM 1332 C CA . CYS A 1 191 ? -7.973 -16.746 -1.803 1.00 97.62 191 CYS A CA 1
ATOM 1333 C C . CYS A 1 191 ? -9.374 -16.980 -2.374 1.00 97.62 191 CYS A C 1
ATOM 1335 O O . CYS A 1 191 ? -9.982 -16.098 -2.991 1.00 97.62 191 CYS A O 1
ATOM 1337 N N . GLY A 1 192 ? -9.892 -18.194 -2.184 1.00 97.19 192 GLY A N 1
ATOM 1338 C CA . GLY A 1 192 ? -11.206 -18.576 -2.674 1.00 97.19 192 GLY A CA 1
ATOM 1339 C C . GLY A 1 192 ? -12.336 -17.755 -2.048 1.00 97.19 192 GLY A C 1
ATOM 1340 O O . GLY A 1 192 ? -12.193 -17.094 -1.016 1.00 97.19 192 GLY A O 1
ATOM 1341 N N . ALA A 1 193 ? -13.516 -17.824 -2.666 1.00 95.50 193 ALA A N 1
ATOM 1342 C CA . ALA A 1 193 ? -14.723 -17.270 -2.063 1.00 95.50 193 ALA A CA 1
ATOM 1343 C C . ALA A 1 193 ? -14.988 -17.952 -0.707 1.00 95.50 193 ALA A C 1
ATOM 1345 O O . ALA A 1 193 ? -15.093 -19.176 -0.644 1.00 95.50 193 ALA A O 1
ATOM 1346 N N . GLY A 1 194 ? -15.103 -17.158 0.361 1.00 95.56 194 GLY A N 1
ATOM 1347 C CA . GLY A 1 194 ? -15.245 -17.666 1.729 1.00 95.56 194 GLY A CA 1
ATOM 1348 C C . GLY A 1 194 ? -13.921 -17.973 2.434 1.00 95.56 194 GLY A C 1
ATOM 1349 O O . GLY A 1 194 ? -13.937 -18.575 3.503 1.00 95.56 194 GLY A O 1
ATOM 1350 N N . GLU A 1 195 ? -12.784 -17.554 1.876 1.00 98.12 195 GLU A N 1
ATOM 1351 C CA . GLU A 1 195 ? -11.471 -17.640 2.517 1.00 98.12 195 GLU A CA 1
ATOM 1352 C C . GLU A 1 195 ? -10.898 -16.245 2.815 1.00 98.12 195 GLU A C 1
ATOM 1354 O O . GLU A 1 195 ? -11.387 -15.216 2.328 1.00 98.12 195 GLU A O 1
ATOM 1359 N N . TYR A 1 196 ? -9.879 -16.204 3.666 1.00 96.50 196 TYR A N 1
ATOM 1360 C CA . TYR A 1 196 ? -9.073 -15.024 3.958 1.00 96.50 196 TYR A CA 1
ATOM 1361 C C . TYR A 1 196 ? -7.606 -15.433 4.122 1.00 96.50 196 TYR A C 1
ATOM 1363 O O . TYR A 1 196 ? -7.308 -16.564 4.512 1.00 96.50 196 TYR A O 1
ATOM 1371 N N . CYS A 1 197 ? -6.678 -14.528 3.827 1.00 97.62 197 CYS A N 1
ATOM 1372 C CA . CYS A 1 197 ? -5.257 -14.787 3.997 1.00 97.62 197 CYS A CA 1
ATOM 1373 C C . CYS A 1 197 ? -4.833 -14.570 5.453 1.00 97.62 197 CYS A C 1
ATOM 1375 O O . CYS A 1 197 ? -5.079 -13.517 6.050 1.00 97.62 197 CYS A O 1
ATOM 1377 N N . SER A 1 198 ? -4.147 -15.559 6.023 1.00 95.75 198 SER A N 1
ATOM 1378 C CA . SER A 1 198 ? -3.502 -15.460 7.328 1.00 95.75 198 SER A CA 1
ATOM 1379 C C . SER A 1 198 ? -2.187 -16.232 7.331 1.00 95.75 198 SER A C 1
ATOM 1381 O O . SER A 1 198 ? -2.168 -17.432 7.067 1.00 95.75 198 SER A O 1
ATOM 1383 N N . GLY A 1 199 ? -1.080 -15.544 7.627 1.00 93.56 199 GLY A N 1
ATOM 1384 C CA . GLY A 1 199 ? 0.251 -16.160 7.665 1.00 93.56 199 GLY A CA 1
ATOM 1385 C C . GLY A 1 199 ? 0.722 -16.722 6.317 1.00 93.56 199 GLY A C 1
ATOM 1386 O O . GLY A 1 199 ? 1.395 -17.744 6.298 1.00 93.56 199 GLY A O 1
ATOM 1387 N N . GLY A 1 200 ? 0.327 -16.102 5.199 1.00 96.00 200 GLY A N 1
ATOM 1388 C CA . GLY A 1 200 ? 0.669 -16.551 3.842 1.00 96.00 200 GLY A CA 1
ATOM 1389 C C . GLY A 1 200 ? -0.183 -17.698 3.293 1.00 96.00 200 GLY A C 1
ATOM 1390 O O . GLY A 1 200 ? 0.076 -18.202 2.196 1.00 96.00 200 GLY A O 1
ATOM 1391 N N . GLU A 1 201 ? -1.212 -18.116 4.027 1.00 97.56 201 GLU A N 1
ATOM 1392 C CA . GLU A 1 201 ? -2.116 -19.191 3.625 1.00 97.56 201 GLU A CA 1
ATOM 1393 C C . GLU A 1 201 ? -3.558 -18.697 3.561 1.00 97.56 201 GLU A C 1
ATOM 1395 O O . GLU A 1 201 ? -4.018 -17.959 4.436 1.00 97.56 201 GLU A O 1
ATOM 1400 N N . CYS A 1 202 ? -4.289 -19.154 2.547 1.00 98.00 202 CYS A N 1
ATOM 1401 C CA . CYS A 1 202 ? -5.730 -18.971 2.486 1.00 98.00 202 CYS A CA 1
ATOM 1402 C C . CYS A 1 202 ? -6.399 -19.936 3.466 1.00 98.00 202 CYS A C 1
ATOM 1404 O O . CYS A 1 202 ? -6.207 -21.152 3.406 1.00 98.00 202 CYS A O 1
ATOM 1406 N N . ARG A 1 203 ? -7.157 -19.377 4.405 1.00 97.88 203 ARG A N 1
ATOM 1407 C CA . ARG A 1 203 ? -7.908 -20.112 5.420 1.00 97.88 203 ARG A CA 1
ATOM 1408 C C . ARG A 1 203 ? -9.390 -19.863 5.234 1.00 97.88 203 ARG A C 1
ATOM 1410 O O . ARG A 1 203 ? -9.796 -18.753 4.900 1.00 97.88 20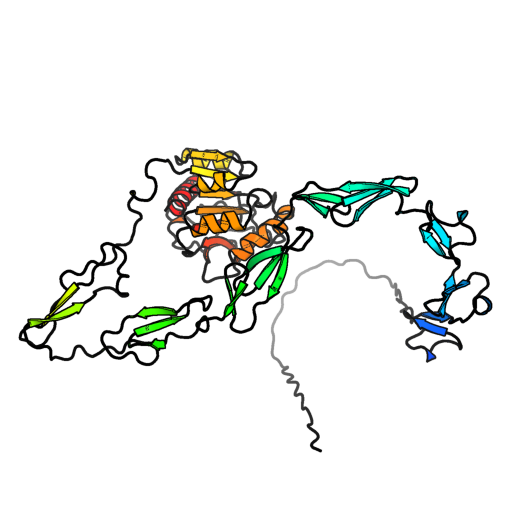3 ARG A O 1
ATOM 1417 N N . ALA A 1 204 ? -10.198 -20.884 5.493 1.00 97.75 204 ALA A N 1
ATOM 1418 C CA . ALA A 1 204 ? -11.645 -20.738 5.509 1.00 97.75 204 ALA A CA 1
ATOM 1419 C C . ALA A 1 204 ? -12.060 -19.688 6.545 1.00 97.75 204 ALA A C 1
ATOM 1421 O O . ALA A 1 204 ? -11.559 -19.680 7.673 1.00 97.75 204 ALA A O 1
ATOM 1422 N N . ARG A 1 205 ? -12.989 -18.817 6.160 1.00 97.19 205 ARG A N 1
ATOM 1423 C CA . ARG A 1 205 ? -13.639 -17.900 7.089 1.00 97.19 205 ARG A CA 1
ATOM 1424 C C . ARG A 1 205 ? -14.502 -18.694 8.064 1.00 97.19 205 ARG A C 1
ATOM 1426 O O . ARG A 1 205 ? -15.147 -19.674 7.692 1.00 97.19 205 ARG A O 1
ATOM 1433 N N . VAL A 1 206 ? -14.517 -18.243 9.309 1.00 96.25 206 VAL A N 1
ATOM 1434 C CA . VAL A 1 206 ? -15.422 -18.729 10.354 1.00 96.25 206 VAL A CA 1
ATOM 1435 C C . VAL A 1 206 ? -16.814 -18.128 10.160 1.00 96.25 206 VAL A C 1
ATOM 1437 O O . VAL A 1 206 ? -17.815 -18.804 10.379 1.00 96.25 206 VAL A O 1
ATOM 1440 N N . CYS A 1 207 ? -16.878 -16.881 9.693 1.00 95.50 207 CYS A N 1
ATOM 1441 C CA . CYS A 1 207 ? -18.109 -16.124 9.510 1.00 95.50 207 CYS A CA 1
ATOM 1442 C C . CYS A 1 207 ? -17.998 -15.165 8.315 1.00 95.50 207 CYS A C 1
ATOM 1444 O O . CYS A 1 207 ? -16.900 -14.879 7.833 1.00 95.50 207 CYS A O 1
ATOM 1446 N N . GLU A 1 208 ? -19.129 -14.672 7.805 1.00 94.69 208 GLU A N 1
ATOM 1447 C CA . GLU A 1 208 ? -19.128 -13.757 6.659 1.00 94.69 208 GLU A CA 1
ATOM 1448 C C . GLU A 1 208 ? -18.847 -12.309 7.124 1.00 94.69 208 GLU A C 1
ATOM 1450 O O . GLU A 1 208 ? -19.605 -11.772 7.937 1.00 94.69 208 GLU A O 1
ATOM 1455 N N . PRO A 1 209 ? -17.778 -11.649 6.638 1.00 92.31 209 PRO A N 1
ATOM 1456 C CA . PRO A 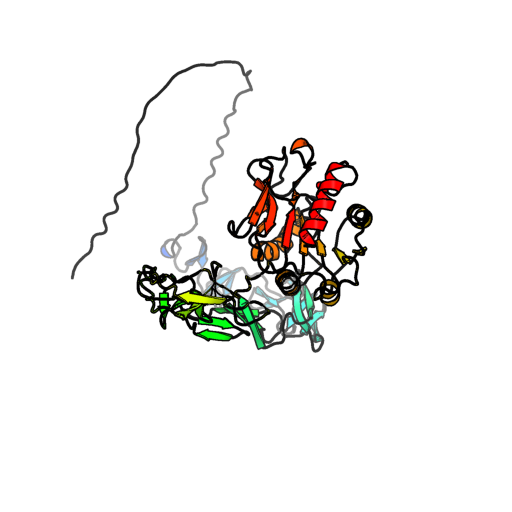1 209 ? -17.425 -10.300 7.062 1.00 92.31 209 PRO A CA 1
ATOM 1457 C C . PRO A 1 209 ? -18.531 -9.295 6.745 1.00 92.31 209 PRO A C 1
ATOM 1459 O O . PRO A 1 209 ? -19.134 -9.324 5.672 1.00 92.31 209 PRO A O 1
ATOM 1462 N N . GLY A 1 210 ? -18.776 -8.363 7.666 1.00 86.06 210 GLY A N 1
ATOM 1463 C CA . GLY A 1 210 ? -19.757 -7.294 7.465 1.00 86.06 210 GLY A CA 1
ATOM 1464 C C . GLY A 1 210 ? -21.221 -7.744 7.517 1.00 86.06 210 GLY A C 1
ATOM 1465 O O . GLY A 1 210 ? -22.107 -6.932 7.243 1.00 86.06 210 GLY A O 1
ATOM 1466 N N . THR A 1 211 ? -21.516 -8.997 7.885 1.00 92.94 211 THR A N 1
ATOM 1467 C CA . THR A 1 211 ? -22.894 -9.375 8.221 1.00 92.94 211 THR A CA 1
ATOM 1468 C C . THR A 1 211 ? -23.391 -8.591 9.426 1.00 92.94 211 THR A C 1
ATOM 1470 O O . THR A 1 211 ? -22.630 -8.327 10.359 1.00 92.94 211 THR A O 1
ATOM 1473 N N . ALA A 1 212 ? -24.687 -8.268 9.418 1.00 90.69 212 ALA A N 1
ATOM 1474 C CA . ALA A 1 212 ? -25.351 -7.666 10.566 1.00 90.69 212 ALA A CA 1
ATOM 1475 C C . ALA A 1 212 ? -25.123 -8.514 11.835 1.00 90.69 212 ALA A C 1
ATOM 1477 O O . ALA A 1 212 ? -25.025 -9.744 11.721 1.00 90.69 212 ALA A O 1
ATOM 1478 N N . PRO A 1 213 ? -25.050 -7.883 13.023 1.00 93.50 213 PRO A N 1
ATOM 1479 C CA . PRO A 1 213 ? -24.965 -8.610 14.282 1.00 93.50 213 PRO A CA 1
ATOM 1480 C C . PRO A 1 213 ? -26.081 -9.651 14.384 1.00 93.50 213 PRO A C 1
ATOM 1482 O O . PRO A 1 213 ? -27.183 -9.451 13.866 1.00 93.50 213 PRO A O 1
ATOM 1485 N N . ARG A 1 214 ? -25.800 -10.781 15.028 1.00 95.88 214 ARG A N 1
ATOM 1486 C CA . ARG A 1 214 ? -26.769 -11.868 15.206 1.00 95.88 214 ARG A CA 1
ATOM 1487 C C . ARG A 1 214 ? -26.718 -12.408 16.624 1.00 95.88 214 ARG A C 1
ATOM 1489 O O . ARG A 1 214 ? -25.764 -12.157 17.344 1.00 95.88 214 ARG A O 1
ATOM 1496 N N . CYS A 1 215 ? -27.731 -13.178 16.991 1.00 96.06 215 CYS A N 1
ATOM 1497 C CA . CYS A 1 215 ? -27.831 -13.768 18.317 1.00 96.06 215 CYS A CA 1
ATOM 1498 C C . CYS A 1 215 ? -27.238 -15.175 18.343 1.00 96.06 215 CYS A C 1
ATOM 1500 O O . CYS A 1 215 ? -27.674 -16.036 17.575 1.00 96.06 215 CYS A O 1
ATOM 1502 N N . GLU A 1 216 ? -26.287 -15.422 19.238 1.00 95.25 216 GLU A N 1
ATOM 1503 C CA . GLU A 1 216 ? -25.714 -16.745 19.480 1.00 95.25 216 GLU A CA 1
ATOM 1504 C C . GLU A 1 216 ? -25.466 -16.944 20.975 1.00 95.25 216 GLU A C 1
ATOM 1506 O O . GLU A 1 216 ? -24.885 -16.095 21.636 1.00 95.25 216 GLU A O 1
ATOM 1511 N N . GLY A 1 217 ? -25.970 -18.045 21.539 1.00 92.38 217 GLY A N 1
ATOM 1512 C CA . GLY A 1 217 ? -25.831 -18.315 22.976 1.00 92.38 217 GLY A CA 1
ATOM 1513 C C . GLY A 1 217 ? -26.596 -17.362 23.904 1.00 92.38 217 GLY A C 1
ATOM 1514 O O . GLY A 1 217 ? -26.433 -17.468 25.112 1.00 92.38 217 GLY A O 1
ATOM 1515 N N . GLY A 1 218 ? -27.452 -16.491 23.360 1.00 92.38 218 GLY A N 1
ATOM 1516 C CA . GLY A 1 218 ? -28.132 -15.434 24.115 1.00 92.38 218 GLY A CA 1
ATOM 1517 C C . GLY A 1 218 ? -27.475 -14.063 23.968 1.00 92.38 218 GLY A C 1
ATOM 1518 O O . GLY A 1 218 ? -28.092 -13.085 24.353 1.00 92.38 218 GLY A O 1
ATOM 1519 N N . ASP A 1 219 ? -26.309 -13.978 23.328 1.00 93.62 219 ASP A N 1
ATOM 1520 C CA . ASP A 1 219 ? -25.543 -12.742 23.176 1.00 93.62 219 ASP A CA 1
ATOM 1521 C C . ASP A 1 219 ? -25.548 -12.246 21.727 1.00 93.62 219 ASP A C 1
ATOM 1523 O O . ASP A 1 219 ? -25.752 -13.017 20.781 1.00 93.62 219 ASP A O 1
ATOM 1527 N N . VAL A 1 220 ? -25.300 -10.949 21.538 1.00 94.00 220 VAL A N 1
ATOM 1528 C CA . VAL A 1 220 ? -25.094 -10.367 20.211 1.00 94.00 220 VAL A CA 1
ATOM 1529 C C . VAL A 1 220 ? -23.653 -10.631 19.798 1.00 94.00 220 VAL A C 1
ATOM 1531 O O . VAL A 1 220 ? -22.721 -10.114 20.407 1.00 94.00 220 VAL A O 1
ATOM 1534 N N . VAL A 1 221 ? -23.451 -11.390 18.725 1.00 95.75 221 VAL A N 1
ATOM 1535 C CA . VAL A 1 221 ? -22.136 -11.637 18.123 1.00 95.75 221 VAL A CA 1
ATOM 1536 C C . VAL A 1 221 ? -22.012 -10.937 16.774 1.00 95.75 221 VAL A C 1
ATOM 1538 O O . VAL A 1 221 ? -22.972 -10.829 16.003 1.00 95.75 221 VAL A O 1
ATOM 1541 N N . VAL A 1 222 ? -20.805 -10.467 16.470 1.00 95.31 222 VAL A N 1
ATOM 1542 C CA . VAL A 1 222 ? -20.438 -9.873 15.186 1.00 95.31 222 VAL A CA 1
ATOM 1543 C C . VAL A 1 222 ? -19.214 -10.577 14.617 1.00 95.31 222 VAL A C 1
ATOM 1545 O O . VAL A 1 222 ? -18.281 -10.941 15.334 1.00 95.31 222 VAL A O 1
ATOM 1548 N N . CYS A 1 223 ? -19.229 -10.769 13.304 1.00 96.25 223 CYS A N 1
ATOM 1549 C CA . CYS A 1 223 ? -18.090 -11.292 12.575 1.00 96.25 223 CYS A CA 1
ATOM 1550 C C . CYS A 1 223 ? -17.019 -10.207 12.422 1.00 96.25 223 CYS A C 1
ATOM 1552 O O . CYS A 1 223 ? -17.345 -9.065 12.087 1.00 96.25 223 CYS A O 1
ATOM 1554 N N . ASP A 1 224 ? -15.747 -10.536 12.648 1.00 89.69 224 ASP A N 1
ATOM 1555 C CA . ASP A 1 224 ? -14.678 -9.576 12.380 1.00 89.69 224 ASP A CA 1
ATOM 1556 C C . ASP A 1 224 ? -14.557 -9.242 10.877 1.00 89.69 224 ASP A C 1
ATOM 1558 O O . ASP A 1 224 ? -15.077 -9.938 10.002 1.00 89.69 224 ASP A O 1
ATOM 1562 N N . VAL A 1 225 ? -13.844 -8.158 10.561 1.00 88.25 225 VAL A N 1
ATOM 1563 C CA . VAL A 1 225 ? -13.705 -7.650 9.182 1.00 88.25 225 VAL A CA 1
ATOM 1564 C C . VAL A 1 225 ? -12.980 -8.606 8.222 1.00 88.25 225 VAL A C 1
ATOM 1566 O O . VAL A 1 225 ? -13.062 -8.423 7.012 1.00 88.25 225 VAL A O 1
ATOM 1569 N N . ARG A 1 226 ? -12.273 -9.618 8.735 1.00 91.56 226 ARG A N 1
ATOM 1570 C CA . ARG A 1 226 ? -11.578 -10.659 7.960 1.00 91.56 226 ARG A CA 1
ATOM 1571 C C . ARG A 1 226 ? -12.393 -11.950 7.865 1.00 91.56 226 ARG A C 1
ATOM 1573 O O . ARG A 1 226 ? -12.073 -12.809 7.048 1.00 91.56 226 ARG A O 1
ATOM 1580 N N . GLY A 1 227 ? -13.431 -12.101 8.684 1.00 95.12 227 GLY A N 1
ATOM 1581 C CA . GLY A 1 227 ? -14.180 -13.344 8.814 1.00 95.12 227 GLY A CA 1
ATOM 1582 C C . GLY A 1 227 ? -13.441 -14.408 9.614 1.00 95.12 227 GLY A C 1
ATOM 1583 O O . GLY A 1 227 ? -13.765 -15.587 9.493 1.00 95.12 227 GLY A O 1
ATOM 1584 N N . SER A 1 228 ? -12.412 -14.026 10.377 1.00 94.62 228 SER A N 1
ATOM 1585 C CA . SER A 1 228 ? -11.510 -14.983 11.028 1.00 94.62 228 SER A CA 1
ATOM 1586 C C . SER A 1 228 ? -12.031 -15.525 12.354 1.00 94.62 228 SER A C 1
ATOM 1588 O O . SER A 1 228 ? -11.683 -16.635 12.751 1.00 94.62 228 SER A O 1
ATOM 1590 N N . ALA A 1 229 ? -12.862 -14.747 13.030 1.00 94.19 229 ALA A N 1
ATOM 1591 C CA . ALA A 1 229 ? -13.432 -15.052 14.317 1.00 94.19 229 ALA A CA 1
ATOM 1592 C C . ALA A 1 229 ? -14.718 -14.254 14.524 1.00 94.19 229 ALA A C 1
ATOM 1594 O O . ALA A 1 229 ? -14.996 -13.239 13.874 1.00 94.19 229 ALA A O 1
ATOM 1595 N N . GLU A 1 230 ? -15.484 -14.725 15.493 1.00 96.25 230 GLU A N 1
ATOM 1596 C CA . GLU A 1 230 ? -16.659 -14.040 15.993 1.00 96.25 230 GLU A CA 1
ATOM 1597 C C . GLU A 1 230 ? -16.319 -13.396 17.319 1.00 96.25 230 GLU A C 1
ATOM 1599 O O . GLU A 1 230 ? -15.596 -13.958 18.144 1.00 96.25 230 GLU A O 1
ATOM 1604 N N . ARG A 1 231 ? -16.833 -12.188 17.506 1.00 92.19 231 ARG A N 1
ATOM 1605 C CA . ARG A 1 231 ? -16.675 -11.420 18.728 1.00 92.19 231 ARG A CA 1
ATOM 1606 C C . ARG A 1 231 ? -18.049 -11.155 19.311 1.00 92.19 231 ARG A C 1
ATOM 1608 O O . ARG A 1 231 ? -18.948 -10.731 18.589 1.00 92.19 231 ARG A O 1
ATOM 1615 N N . VAL A 1 232 ? -18.182 -11.343 20.618 1.00 92.44 232 VAL A N 1
ATOM 1616 C CA . VAL A 1 232 ? -19.352 -10.872 21.362 1.00 92.44 232 VAL A CA 1
ATOM 1617 C C . VAL A 1 232 ? -19.344 -9.344 21.330 1.00 92.44 232 VAL A C 1
ATOM 1619 O O . VAL A 1 232 ? -18.394 -8.707 21.785 1.00 92.44 232 VAL A O 1
ATOM 1622 N N . LEU A 1 233 ? -20.359 -8.774 20.689 1.00 88.75 233 LEU A N 1
ATOM 1623 C CA . LEU A 1 233 ? -20.604 -7.341 20.617 1.00 88.75 233 LEU A CA 1
ATOM 1624 C C . LEU A 1 233 ? -21.350 -6.861 21.863 1.00 88.75 233 LEU A C 1
ATOM 1626 O O . LEU A 1 233 ? -20.999 -5.817 22.392 1.00 88.75 233 LEU A O 1
ATOM 1630 N N . ASP A 1 234 ? -22.346 -7.623 22.319 1.00 89.81 234 ASP A N 1
ATOM 1631 C CA . ASP A 1 234 ? -23.141 -7.288 23.500 1.00 89.81 234 ASP A CA 1
ATOM 1632 C C . ASP A 1 234 ? -23.583 -8.558 24.237 1.00 89.81 234 ASP A C 1
ATOM 1634 O O . ASP A 1 234 ? -23.898 -9.565 23.598 1.00 89.81 234 ASP A O 1
ATOM 1638 N N . ILE A 1 235 ? -23.596 -8.502 25.569 1.00 88.81 235 ILE A N 1
ATOM 1639 C CA . ILE A 1 235 ? -24.046 -9.601 26.430 1.00 88.81 235 ILE A CA 1
ATOM 1640 C C . ILE A 1 235 ? -25.465 -9.281 26.862 1.00 88.81 235 ILE A C 1
ATOM 1642 O O . ILE A 1 235 ? -25.684 -8.321 27.606 1.00 88.81 235 ILE A O 1
ATOM 1646 N N . CYS A 1 236 ? -26.437 -10.084 26.434 1.00 87.75 236 CYS A N 1
ATOM 1647 C CA . CYS A 1 236 ? -27.821 -9.746 26.721 1.00 87.75 236 CYS A CA 1
ATOM 1648 C C . CYS A 1 236 ? -28.219 -10.242 28.116 1.00 87.75 236 CYS A C 1
ATOM 1650 O O . CYS A 1 236 ? -28.186 -11.443 28.382 1.00 87.75 236 CYS A O 1
ATOM 1652 N N . PRO A 1 237 ? -28.697 -9.355 29.010 1.00 81.06 237 PRO A N 1
ATOM 1653 C CA . PRO A 1 237 ? -29.271 -9.775 30.290 1.00 81.06 237 PRO A CA 1
ATOM 1654 C C . PRO A 1 237 ? -30.611 -10.524 30.128 1.00 81.06 237 PRO A C 1
ATOM 1656 O O . PRO A 1 237 ? -31.166 -11.004 31.115 1.00 81.06 237 PRO A O 1
ATOM 1659 N N . GLY A 1 238 ? -31.137 -10.612 28.901 1.00 83.19 238 GLY A N 1
ATOM 1660 C CA . GLY A 1 238 ? -32.389 -11.267 28.536 1.00 83.19 238 GLY A CA 1
ATOM 1661 C C . GLY A 1 238 ? -32.301 -12.060 27.237 1.00 83.19 238 GLY A C 1
ATOM 1662 O O . GLY A 1 238 ? -31.300 -12.708 26.954 1.00 83.19 238 GLY A O 1
ATOM 1663 N N . GLU A 1 239 ? -33.368 -12.022 26.439 1.00 90.56 239 GLU A N 1
ATOM 1664 C CA . GLU A 1 239 ? -33.393 -12.677 25.131 1.00 90.56 239 GLU A CA 1
ATOM 1665 C C . GLU A 1 239 ? -32.732 -11.784 24.070 1.00 90.56 239 GLU A C 1
ATOM 1667 O O . GLU A 1 239 ? -33.029 -10.594 23.956 1.00 90.56 239 GLU A O 1
ATOM 1672 N N . CYS A 1 240 ? -31.826 -12.359 23.278 1.00 94.69 240 CYS A N 1
ATOM 1673 C CA . CYS A 1 240 ? -31.322 -11.714 22.072 1.00 94.69 240 CYS A CA 1
ATOM 1674 C C . CYS A 1 240 ? -32.253 -12.041 20.903 1.00 94.69 240 CYS A C 1
ATOM 1676 O O . CYS A 1 240 ? -32.458 -13.211 20.566 1.00 94.69 240 CYS A O 1
ATOM 1678 N N . SER A 1 241 ? -32.761 -11.004 20.239 1.00 94.88 241 SER A N 1
ATOM 1679 C CA . SER A 1 241 ? -33.679 -11.115 19.107 1.00 94.88 241 SER A CA 1
ATOM 1680 C C . SER A 1 241 ? -33.222 -10.209 17.966 1.00 94.88 241 SER A C 1
ATOM 1682 O O . SER A 1 241 ? -32.912 -9.037 18.155 1.00 94.88 241 SER A O 1
ATOM 1684 N N . ALA A 1 242 ? -33.137 -10.764 16.753 1.00 93.12 242 ALA A N 1
ATOM 1685 C CA . ALA A 1 242 ? -32.735 -10.043 15.537 1.00 93.12 242 ALA A CA 1
ATOM 1686 C C . ALA A 1 242 ? -31.385 -9.285 15.622 1.00 93.12 242 ALA A C 1
ATOM 1688 O O . ALA A 1 242 ? -31.213 -8.254 14.971 1.00 93.12 242 ALA A O 1
ATOM 1689 N N . GLY A 1 243 ? -30.418 -9.812 16.382 1.00 92.62 243 GLY A N 1
ATOM 1690 C CA . GLY A 1 243 ? -29.087 -9.205 16.521 1.00 92.62 243 GLY A CA 1
ATOM 1691 C C . GLY A 1 243 ? -29.036 -8.023 17.484 1.00 92.62 243 GLY A C 1
ATOM 1692 O O . GLY A 1 243 ? -28.116 -7.213 17.403 1.00 92.62 243 GLY A O 1
ATOM 1693 N N . GLN A 1 244 ? -30.034 -7.902 18.356 1.00 93.00 244 GLN A N 1
ATOM 1694 C CA . GLN A 1 244 ? -30.112 -6.888 19.397 1.00 93.00 244 GLN A CA 1
ATOM 1695 C C . GLN A 1 244 ? -30.552 -7.555 20.697 1.00 93.00 244 GLN A C 1
ATOM 1697 O O . GLN A 1 244 ? -31.330 -8.514 20.679 1.00 93.00 244 GLN A O 1
ATOM 1702 N N . CYS A 1 245 ? -30.067 -7.047 21.824 1.00 91.00 245 CYS A N 1
ATOM 1703 C CA . CYS A 1 245 ? -30.635 -7.415 23.108 1.00 91.00 245 CYS A CA 1
ATOM 1704 C C . CYS A 1 245 ? -32.037 -6.818 23.199 1.00 91.00 245 CYS A C 1
ATOM 1706 O O . CYS A 1 245 ? -32.212 -5.613 23.010 1.00 91.00 245 CYS A O 1
ATOM 1708 N N . GLU A 1 246 ? -33.045 -7.651 23.459 1.00 89.56 246 GLU A N 1
ATOM 1709 C CA . GLU A 1 246 ? -34.328 -7.106 23.868 1.00 89.56 246 GLU A CA 1
ATOM 1710 C C . GLU A 1 246 ? -34.150 -6.545 25.273 1.00 89.56 246 GLU A C 1
ATOM 1712 O O . GLU A 1 246 ? -33.671 -7.233 26.181 1.00 89.56 246 GLU A O 1
ATOM 1717 N N . ASP A 1 247 ? -34.534 -5.282 25.447 1.00 75.00 247 ASP A N 1
ATOM 1718 C CA . ASP A 1 247 ? -34.726 -4.721 26.770 1.00 75.00 247 ASP A CA 1
ATOM 1719 C C . ASP A 1 247 ? -35.772 -5.593 27.456 1.00 75.00 247 ASP A C 1
ATOM 1721 O O . ASP A 1 247 ? -36.974 -5.458 27.208 1.00 75.00 247 ASP A O 1
ATOM 1725 N N . VAL A 1 248 ? -35.326 -6.505 28.321 1.00 67.69 248 VAL A N 1
ATOM 1726 C CA . VAL A 1 248 ? -36.221 -7.073 29.318 1.00 67.69 248 VAL A CA 1
ATOM 1727 C C . VAL A 1 248 ? -36.730 -5.847 30.050 1.00 67.69 248 VAL A C 1
ATOM 1729 O O . VAL A 1 248 ? -35.908 -5.115 30.620 1.00 67.69 248 VAL A O 1
ATOM 1732 N N . PRO A 1 249 ? -38.044 -5.554 30.019 1.00 64.50 249 PRO A N 1
ATOM 1733 C CA . PRO A 1 249 ? -38.575 -4.570 30.930 1.00 64.50 249 PRO A CA 1
ATOM 1734 C C . PRO A 1 249 ? -38.055 -5.028 32.283 1.00 64.50 249 PRO A C 1
ATOM 1736 O O . PRO A 1 249 ? -38.285 -6.182 32.651 1.00 64.50 249 PRO A O 1
ATOM 1739 N N . LEU A 1 250 ? -37.280 -4.181 32.961 1.00 58.72 250 LEU A N 1
ATOM 1740 C CA . LEU A 1 250 ? -36.972 -4.336 34.377 1.00 58.72 250 LEU A CA 1
ATOM 1741 C C . LEU A 1 250 ? -38.328 -4.266 35.085 1.00 58.72 250 LEU A C 1
ATOM 1743 O O . LEU A 1 250 ? -38.763 -3.218 35.547 1.00 58.72 250 LEU A O 1
ATOM 1747 N N . GLY A 1 251 ? -39.071 -5.358 34.976 1.00 55.50 251 GLY A N 1
ATOM 1748 C CA . GLY A 1 251 ? -40.426 -5.525 35.415 1.00 55.50 251 GLY A CA 1
ATOM 1749 C C . GLY A 1 251 ? -40.320 -5.946 36.853 1.00 55.50 251 GLY A C 1
ATOM 1750 O O . GLY A 1 251 ? -39.861 -7.050 37.127 1.00 55.50 251 GLY A O 1
ATOM 1751 N N . ASP A 1 252 ? -40.697 -5.016 37.722 1.00 56.94 252 ASP A N 1
ATOM 1752 C CA . ASP A 1 252 ? -41.190 -5.208 39.081 1.00 56.94 252 ASP A CA 1
ATOM 1753 C C . ASP A 1 252 ? -41.365 -6.692 39.440 1.00 56.94 252 ASP A C 1
ATOM 1755 O O . ASP A 1 252 ? -42.360 -7.326 39.069 1.00 56.94 252 ASP A O 1
ATOM 1759 N N . GLY A 1 253 ? -40.382 -7.274 40.126 1.00 69.00 253 GLY A N 1
ATOM 1760 C CA . GLY A 1 253 ? -40.425 -8.709 40.396 1.00 69.00 253 GLY A CA 1
ATOM 1761 C C . GLY A 1 253 ? -39.097 -9.373 40.705 1.00 69.00 253 GLY A C 1
ATOM 1762 O O . GLY A 1 253 ? -38.910 -10.518 40.312 1.00 69.00 253 GLY A O 1
ATOM 1763 N N . CYS A 1 254 ? -38.190 -8.695 41.399 1.00 84.25 254 CYS A N 1
ATOM 1764 C CA . CYS A 1 254 ? -37.124 -9.399 42.102 1.00 84.25 254 CYS A CA 1
ATOM 1765 C C . CYS A 1 254 ? -37.554 -9.694 43.547 1.00 84.25 254 CYS A C 1
ATOM 1767 O O . CYS A 1 254 ? -38.379 -8.973 44.122 1.00 84.25 254 CYS A O 1
ATOM 1769 N N . GLU A 1 255 ? -37.048 -10.780 44.130 1.00 88.56 255 GLU A N 1
ATOM 1770 C CA . GLU A 1 255 ? -37.286 -11.064 45.549 1.00 88.56 255 GLU A CA 1
ATOM 1771 C C . GLU A 1 255 ? -36.372 -10.178 46.407 1.00 88.56 255 GLU A C 1
ATOM 1773 O O . GLU A 1 255 ? -35.198 -10.006 46.086 1.00 88.56 255 GLU A O 1
ATOM 1778 N N . GLU A 1 256 ? -36.888 -9.601 47.502 1.00 93.00 256 GLU A N 1
ATOM 1779 C CA . GLU A 1 256 ? -36.096 -8.735 48.392 1.00 93.00 256 GLU A CA 1
ATOM 1780 C C . GLU A 1 256 ? -34.786 -9.432 48.802 1.00 93.00 256 GLU A C 1
ATOM 1782 O O . GLU A 1 256 ? -34.798 -10.494 49.430 1.00 93.00 256 GLU A O 1
ATOM 1787 N N . GLY A 1 257 ? -33.651 -8.819 48.453 1.00 92.38 257 GLY A N 1
ATOM 1788 C CA . GLY A 1 257 ? -32.313 -9.353 48.716 1.00 92.38 257 GLY A CA 1
ATOM 1789 C C . GLY A 1 257 ? -31.689 -10.196 47.596 1.00 92.38 257 GLY A C 1
ATOM 1790 O O . GLY A 1 257 ? -30.529 -10.580 47.730 1.00 92.38 257 GLY A O 1
ATOM 1791 N N . GLU A 1 258 ? -32.394 -10.464 46.496 1.00 93.81 258 GLU A N 1
ATOM 1792 C CA . GLU A 1 258 ? -31.801 -11.075 45.302 1.00 93.81 258 GLU A CA 1
ATOM 1793 C C . GLU A 1 258 ? -30.730 -10.148 44.703 1.00 93.81 258 GLU A C 1
ATOM 1795 O O . GLU A 1 258 ? -30.934 -8.934 44.614 1.00 93.81 258 GLU A O 1
ATOM 1800 N N . THR A 1 259 ? -29.586 -10.698 44.293 1.00 92.38 259 THR A N 1
ATOM 1801 C CA . THR A 1 259 ? -28.500 -9.939 43.658 1.00 92.38 259 THR A CA 1
ATOM 1802 C C . THR A 1 259 ? -28.318 -10.362 42.206 1.00 92.38 259 THR A C 1
ATOM 1804 O O . THR A 1 259 ? -28.408 -11.544 41.877 1.00 92.38 259 THR A O 1
ATOM 1807 N N . LEU A 1 260 ? -28.046 -9.395 41.328 1.00 87.94 260 LEU A N 1
ATOM 1808 C CA . LEU A 1 260 ? -27.618 -9.661 39.955 1.00 87.94 260 LEU A CA 1
ATOM 1809 C C . LEU A 1 260 ? -26.359 -8.873 39.605 1.00 87.94 260 LEU A C 1
ATOM 1811 O O . LEU A 1 260 ? -26.225 -7.721 40.038 1.00 87.94 260 LEU A O 1
ATOM 1815 N N . PRO A 1 261 ? -25.478 -9.446 38.763 1.00 87.94 261 PRO A N 1
ATOM 1816 C CA . PRO A 1 261 ? -24.384 -8.694 38.182 1.00 87.94 261 PRO A CA 1
ATOM 1817 C C . PRO A 1 261 ? -24.933 -7.524 37.357 1.00 87.94 261 PRO A C 1
ATOM 1819 O O . PRO A 1 261 ? -26.001 -7.584 36.739 1.00 87.94 261 PRO A O 1
ATOM 1822 N N . CYS A 1 262 ? -24.213 -6.414 37.376 1.00 87.25 262 CYS A N 1
ATOM 1823 C CA . CYS A 1 262 ? -24.610 -5.200 36.691 1.00 87.25 262 CYS A CA 1
ATOM 1824 C C . CYS A 1 262 ? -23.405 -4.448 36.149 1.00 87.25 262 CYS A C 1
ATOM 1826 O O . CYS A 1 262 ? -22.284 -4.555 36.646 1.00 87.25 262 CYS A O 1
ATOM 1828 N N . TYR A 1 263 ? -23.665 -3.651 35.122 1.00 85.06 263 TYR A N 1
ATOM 1829 C CA . TYR A 1 263 ? -22.679 -2.783 34.519 1.00 85.06 263 TYR A CA 1
ATOM 1830 C C . TYR A 1 263 ? -23.360 -1.496 34.057 1.00 85.06 263 TYR A C 1
ATOM 1832 O O . TYR A 1 263 ? -24.457 -1.539 33.504 1.00 85.06 263 TYR A O 1
ATOM 1840 N N . GLY A 1 264 ? -22.751 -0.352 34.372 1.00 81.06 264 GLY A N 1
ATOM 1841 C CA . GLY A 1 264 ? -23.320 0.969 34.093 1.00 81.06 264 GLY A CA 1
ATOM 1842 C C . GLY A 1 264 ? -22.894 1.585 32.758 1.00 81.06 264 GLY A C 1
ATOM 1843 O O . GLY A 1 264 ? -23.388 2.659 32.422 1.00 81.06 264 GLY A O 1
ATOM 1844 N N . GLY A 1 265 ? -21.962 0.962 32.029 1.00 75.19 265 GLY A N 1
ATOM 1845 C CA . GLY A 1 265 ? -21.486 1.431 30.723 1.00 75.19 265 GLY A CA 1
ATOM 1846 C C . GLY A 1 265 ? -22.194 0.754 29.545 1.00 75.19 265 GLY A C 1
ATOM 1847 O O . GLY A 1 265 ? -23.017 -0.137 29.731 1.00 75.19 265 GLY A O 1
ATOM 1848 N N . THR A 1 266 ? -21.849 1.169 28.325 1.00 69.88 266 THR A N 1
ATOM 1849 C CA . THR A 1 266 ? -22.446 0.662 27.075 1.00 69.88 266 THR A CA 1
ATOM 1850 C C . THR A 1 266 ? -21.933 -0.712 26.641 1.00 69.88 266 THR A C 1
ATOM 1852 O O . THR A 1 266 ? -22.619 -1.370 25.876 1.00 69.88 266 THR A O 1
ATOM 1855 N N . GLU A 1 267 ? -20.756 -1.144 27.109 1.00 71.25 267 GLU A N 1
ATOM 1856 C CA . GLU A 1 267 ? -20.167 -2.456 26.789 1.00 71.25 267 GLU A CA 1
ATOM 1857 C C . GLU A 1 267 ? -19.505 -3.070 28.035 1.00 71.25 267 GLU A C 1
ATOM 1859 O O . GLU A 1 267 ? -18.668 -2.394 28.651 1.00 71.25 267 GLU A O 1
ATOM 1864 N N . PRO A 1 268 ? -19.848 -4.309 28.439 1.00 63.47 268 PRO A N 1
ATOM 1865 C CA . PRO A 1 268 ? -19.250 -4.957 29.602 1.00 63.47 268 PRO A CA 1
ATOM 1866 C C . PRO A 1 268 ? -17.731 -5.117 29.419 1.00 63.47 268 PRO A C 1
ATOM 1868 O O . PRO A 1 268 ? -17.265 -5.389 28.312 1.00 63.47 268 PRO A O 1
ATOM 1871 N N . PRO A 1 269 ? -16.931 -4.957 30.486 1.00 65.88 269 PRO A N 1
ATOM 1872 C CA . PRO A 1 269 ? -15.486 -5.047 30.376 1.00 65.88 269 PRO A CA 1
ATOM 1873 C C . PRO A 1 269 ? -15.081 -6.484 30.040 1.00 65.88 269 PRO A C 1
ATOM 1875 O O . PRO A 1 269 ? -15.578 -7.435 30.644 1.00 65.88 269 PRO A O 1
ATOM 1878 N N . SER A 1 270 ? -14.130 -6.651 29.118 1.00 64.12 270 SER A N 1
ATOM 1879 C CA . SER A 1 270 ? -13.368 -7.899 29.036 1.00 64.12 270 SER A CA 1
ATOM 1880 C C . SER A 1 270 ? -12.739 -8.170 30.406 1.00 64.12 270 SER A C 1
ATOM 1882 O O . SER A 1 270 ? -12.255 -7.222 31.020 1.00 64.12 270 SER A O 1
ATOM 1884 N N . GLU A 1 271 ? -12.672 -9.423 30.873 1.00 61.66 271 GLU A N 1
ATOM 1885 C CA . GLU A 1 271 ? -12.038 -9.819 32.159 1.00 61.66 271 GLU A CA 1
ATOM 1886 C C . GLU A 1 271 ? -10.523 -9.486 32.262 1.00 61.66 271 GLU A C 1
ATOM 1888 O O . GLU A 1 271 ? -9.799 -9.984 33.124 1.00 61.66 271 GLU A O 1
ATOM 1893 N N . LEU A 1 272 ? -10.011 -8.657 31.357 1.00 55.91 272 LEU A N 1
ATOM 1894 C CA . LEU A 1 272 ? -8.660 -8.141 31.299 1.00 55.91 272 LEU A CA 1
ATOM 1895 C C . LEU A 1 272 ? -8.630 -6.753 31.962 1.00 55.91 272 LEU A C 1
ATOM 1897 O O . LEU A 1 272 ? -9.140 -5.784 31.409 1.00 55.91 272 LEU A O 1
ATOM 1901 N N . GLY A 1 273 ? -8.009 -6.661 33.142 1.00 70.31 273 GLY A N 1
ATOM 1902 C CA . GLY A 1 273 ? -7.714 -5.394 33.827 1.00 70.31 273 GLY A CA 1
ATOM 1903 C C . GLY A 1 273 ? -8.432 -5.191 35.173 1.00 70.31 273 GLY A C 1
ATOM 1904 O O . GLY A 1 273 ? -9.025 -6.121 35.713 1.00 70.31 273 GLY A O 1
ATOM 1905 N N . PRO A 1 274 ? -8.339 -3.985 35.771 1.00 76.88 274 PRO A N 1
ATOM 1906 C CA . PRO A 1 274 ? -8.987 -3.643 37.045 1.00 76.88 274 PRO A CA 1
ATOM 1907 C C . PRO A 1 274 ? -10.500 -3.378 36.924 1.00 76.88 274 PRO A C 1
ATOM 1909 O O . PRO A 1 274 ? -11.164 -3.135 37.937 1.00 76.88 274 PRO A O 1
ATOM 1912 N N . CYS A 1 275 ? -11.039 -3.396 35.706 1.00 80.38 275 CYS A N 1
ATOM 1913 C CA . CYS A 1 275 ? -12.461 -3.255 35.426 1.00 80.38 275 CYS A CA 1
ATOM 1914 C C . CYS A 1 275 ? -13.212 -4.475 35.965 1.00 80.38 275 CYS A C 1
ATOM 1916 O O . CYS A 1 275 ? -12.823 -5.610 35.711 1.00 80.38 275 CYS A O 1
ATOM 1918 N N . ASN A 1 276 ? -14.293 -4.247 36.706 1.00 85.69 276 ASN A N 1
ATOM 1919 C CA . ASN A 1 276 ? -15.098 -5.318 37.282 1.00 85.69 276 ASN A CA 1
ATOM 1920 C C . ASN A 1 276 ? -16.583 -4.992 37.129 1.00 85.69 276 ASN A C 1
ATOM 1922 O O . ASN A 1 276 ? -16.988 -3.828 37.233 1.00 85.69 276 ASN A O 1
ATOM 1926 N N . LEU A 1 277 ? -17.385 -6.034 36.913 1.00 86.31 277 LEU A N 1
ATOM 1927 C CA . LEU A 1 277 ? -18.839 -5.960 37.030 1.00 86.31 277 LEU A CA 1
ATOM 1928 C C . LEU A 1 277 ? -19.214 -5.623 38.479 1.00 86.31 277 LEU A C 1
ATOM 1930 O O . LEU A 1 277 ? -18.540 -6.045 39.419 1.00 86.31 277 LEU A O 1
ATOM 1934 N N . GLY A 1 278 ? -20.278 -4.847 38.653 1.00 91.50 278 GLY A N 1
ATOM 1935 C CA . GLY A 1 278 ? -20.872 -4.596 39.962 1.00 91.50 278 GLY A CA 1
ATOM 1936 C C . GLY A 1 278 ? -21.983 -5.584 40.279 1.00 91.50 278 GLY A C 1
ATOM 1937 O O . GLY A 1 278 ? -22.311 -6.452 39.473 1.00 91.50 278 GLY A O 1
ATOM 1938 N N . GLU A 1 279 ? -22.614 -5.392 41.430 1.00 93.94 279 GLU A N 1
ATOM 1939 C CA . GLU A 1 279 ? -23.842 -6.075 41.823 1.00 93.94 279 GLU A CA 1
ATOM 1940 C C . GLU A 1 279 ? -24.932 -5.052 42.145 1.00 93.94 279 GLU A C 1
ATOM 1942 O O . GLU A 1 279 ? -24.683 -3.998 42.730 1.00 93.94 279 GLU A O 1
ATOM 1947 N N . ARG A 1 280 ? -26.168 -5.362 41.764 1.00 91.50 280 ARG A N 1
ATOM 1948 C CA . ARG A 1 280 ? -27.359 -4.635 42.208 1.00 91.50 280 ARG A CA 1
ATOM 1949 C C . ARG A 1 280 ? -28.193 -5.564 43.072 1.00 91.50 280 ARG A C 1
ATOM 1951 O O . ARG A 1 280 ? -28.371 -6.730 42.726 1.00 91.50 280 ARG A O 1
ATOM 1958 N N . THR A 1 281 ? -28.705 -5.044 44.182 1.00 94.00 281 THR A N 1
ATOM 1959 C CA . THR A 1 281 ? -29.556 -5.798 45.115 1.00 94.00 281 THR A CA 1
ATOM 1960 C C . THR A 1 281 ? -31.005 -5.373 44.946 1.00 94.00 281 THR A C 1
ATOM 1962 O O . THR A 1 281 ? -31.291 -4.181 44.821 1.00 94.00 281 THR A O 1
ATOM 1965 N N . CYS A 1 282 ? -31.916 -6.336 44.944 1.00 92.75 282 CYS A N 1
ATOM 1966 C CA . CYS A 1 282 ? -33.344 -6.085 44.912 1.00 92.75 282 CYS A CA 1
ATOM 1967 C C . CYS A 1 282 ? -33.843 -5.479 46.228 1.00 92.75 282 CYS A C 1
ATOM 1969 O O . CYS A 1 282 ? -33.634 -6.052 47.303 1.00 92.75 282 CYS A O 1
ATOM 1971 N N . GLY A 1 283 ? -34.521 -4.336 46.142 1.00 88.62 283 GLY A N 1
ATOM 1972 C CA . GLY A 1 283 ? -35.219 -3.719 47.261 1.00 88.62 283 GLY A CA 1
ATOM 1973 C C . GLY A 1 283 ? -36.546 -4.409 47.592 1.00 88.62 283 GLY A C 1
ATOM 1974 O O . GLY A 1 283 ? -37.085 -5.199 46.821 1.00 88.62 283 GLY A O 1
ATOM 1975 N N . ALA A 1 284 ? -37.114 -4.071 48.752 1.00 91.56 284 ALA A N 1
ATOM 1976 C CA . ALA A 1 284 ? -38.429 -4.561 49.186 1.00 91.56 284 ALA A CA 1
ATOM 1977 C C . ALA A 1 284 ? -39.591 -4.114 48.272 1.00 91.56 284 ALA A C 1
ATOM 1979 O O . ALA A 1 284 ? -40.706 -4.623 48.374 1.00 91.56 284 ALA A O 1
ATOM 1980 N N . ASP A 1 285 ? -39.346 -3.132 47.407 1.00 88.19 285 ASP A N 1
ATOM 1981 C CA . ASP A 1 285 ? -40.254 -2.653 46.369 1.00 88.19 285 ASP A CA 1
ATOM 1982 C C . ASP A 1 285 ? -40.237 -3.521 45.100 1.00 88.19 285 ASP A C 1
ATOM 1984 O O . ASP A 1 285 ? -41.017 -3.261 44.187 1.00 88.19 285 ASP A O 1
ATOM 1988 N N . GLY A 1 286 ? -39.404 -4.567 45.053 1.00 88.81 286 GLY A N 1
ATOM 1989 C CA . GLY A 1 286 ? -39.277 -5.451 43.895 1.00 88.81 286 GLY A CA 1
ATOM 1990 C C . GLY A 1 286 ? -38.477 -4.831 42.750 1.00 88.81 286 GLY A C 1
ATOM 1991 O O . GLY A 1 286 ? -38.593 -5.297 41.614 1.00 88.81 286 GLY A O 1
ATOM 1992 N N . VAL A 1 287 ? -37.684 -3.792 43.043 1.00 87.25 287 VAL A N 1
ATOM 1993 C CA . VAL A 1 287 ? -36.848 -3.070 42.080 1.00 87.25 287 VAL A CA 1
ATOM 1994 C C . VAL A 1 287 ? -35.377 -3.215 42.471 1.00 87.25 287 VAL A C 1
ATOM 1996 O O . VAL A 1 287 ? -35.003 -3.046 43.632 1.00 87.25 287 VAL A O 1
ATOM 1999 N N . TYR A 1 288 ? -34.507 -3.512 41.503 1.00 88.38 288 TYR A N 1
ATOM 2000 C CA . TYR A 1 288 ? -33.065 -3.502 41.747 1.00 88.38 288 TYR A CA 1
ATOM 2001 C C . TYR A 1 288 ? -32.559 -2.086 42.025 1.00 88.38 288 TYR A C 1
ATOM 2003 O O . TYR A 1 288 ? -32.855 -1.145 41.287 1.00 88.38 288 TYR A O 1
ATOM 2011 N N . GLY A 1 289 ? -31.743 -1.955 43.069 1.00 89.31 289 GLY A N 1
ATOM 2012 C CA . GLY A 1 289 ? -31.039 -0.723 43.396 1.00 89.31 289 GLY A CA 1
ATOM 2013 C C . GLY A 1 289 ? -29.982 -0.328 42.358 1.00 89.31 289 GLY A C 1
ATOM 2014 O O . GLY A 1 289 ? -29.827 -0.942 41.298 1.00 89.31 289 GLY A O 1
ATOM 2015 N N . ALA A 1 290 ? -29.227 0.725 42.678 1.00 90.19 290 ALA A N 1
ATOM 2016 C CA . ALA A 1 290 ? -28.089 1.142 41.866 1.00 90.19 290 ALA A CA 1
ATOM 2017 C C . ALA A 1 290 ? -27.054 0.011 41.742 1.00 90.19 290 ALA A C 1
ATOM 2019 O O . ALA A 1 290 ? -26.928 -0.833 42.627 1.00 90.19 290 ALA A O 1
ATOM 2020 N N . CYS A 1 291 ? -26.303 0.015 40.642 1.00 91.25 291 CYS A N 1
ATOM 2021 C CA . CYS A 1 291 ? -25.181 -0.895 40.479 1.00 91.25 291 CYS A CA 1
ATOM 2022 C C . CYS A 1 291 ? -24.052 -0.486 41.432 1.00 91.25 291 CYS A C 1
ATOM 2024 O O . CYS A 1 291 ? -23.479 0.596 41.279 1.00 91.25 291 CYS A O 1
ATOM 2026 N N . GLU A 1 292 ? -23.745 -1.321 42.420 1.00 94.19 292 GLU A N 1
ATOM 2027 C CA . GLU A 1 292 ? -22.689 -1.089 43.402 1.00 94.19 292 GLU A CA 1
ATOM 2028 C C . GLU A 1 292 ? -21.450 -1.924 43.058 1.00 94.19 292 GLU A C 1
ATOM 2030 O O . GLU A 1 292 ? -21.548 -3.021 42.521 1.00 94.19 292 GLU A O 1
ATOM 2035 N N . GLY A 1 293 ? -20.254 -1.402 43.333 1.00 90.88 293 GLY A N 1
ATOM 2036 C CA . GLY A 1 293 ? -18.999 -2.143 43.142 1.00 90.88 293 GLY A CA 1
ATOM 2037 C C . GLY A 1 293 ? -18.496 -2.266 41.699 1.00 90.88 293 GLY A C 1
ATOM 2038 O O . GLY A 1 293 ? -17.375 -2.733 41.510 1.00 90.88 293 GLY A O 1
ATOM 2039 N N . TRP A 1 294 ? -19.254 -1.809 40.695 1.00 90.06 294 TRP A N 1
ATOM 2040 C CA . TRP A 1 294 ? -18.745 -1.763 39.324 1.00 90.06 294 TRP A CA 1
ATOM 2041 C C . TRP A 1 294 ? -17.634 -0.718 39.194 1.00 90.06 294 TRP A C 1
ATOM 2043 O O . TRP A 1 294 ? -17.698 0.369 39.779 1.00 90.06 294 TRP A O 1
ATOM 2053 N N . VAL A 1 295 ? -16.619 -1.052 38.403 1.00 88.25 295 VAL A N 1
ATOM 2054 C CA . VAL A 1 295 ? -15.524 -0.147 38.049 1.00 88.25 295 VAL A CA 1
ATOM 2055 C C . VAL A 1 295 ? -15.643 0.120 36.549 1.00 88.25 295 VAL A C 1
ATOM 2057 O O . VAL A 1 295 ? -15.402 -0.815 35.779 1.00 88.25 295 VAL A O 1
ATOM 2060 N N . PRO A 1 296 ? -16.052 1.334 36.113 1.00 79.06 296 PRO A N 1
ATOM 2061 C CA . PRO A 1 296 ? -16.054 1.666 34.693 1.00 79.06 296 PRO A CA 1
ATOM 2062 C C . PRO A 1 296 ? -14.655 1.453 34.117 1.00 79.06 296 PRO A C 1
ATOM 2064 O O . PRO A 1 296 ? -13.678 1.713 34.827 1.00 79.06 296 PRO A O 1
ATOM 2067 N N . PRO A 1 297 ? -14.545 1.096 32.828 1.00 70.75 297 PRO A N 1
ATOM 2068 C CA . PRO A 1 297 ? -13.354 1.405 32.068 1.00 70.75 297 PRO A CA 1
ATOM 2069 C C . PRO A 1 297 ? -13.117 2.901 32.245 1.00 70.75 297 PRO A C 1
ATOM 2071 O O . PRO A 1 297 ? -13.876 3.740 31.755 1.00 70.75 297 PRO A O 1
ATOM 2074 N N . SER A 1 298 ? -12.114 3.256 33.042 1.00 71.94 298 SER A N 1
ATOM 2075 C CA . SER A 1 298 ? -11.539 4.580 32.908 1.00 71.94 298 SER A CA 1
ATOM 2076 C C . SER A 1 298 ? -10.968 4.633 31.505 1.00 71.94 298 SER A C 1
ATOM 2078 O O . SER A 1 298 ? -10.366 3.648 31.080 1.00 71.94 298 SER A O 1
ATOM 2080 N N . GLU A 1 299 ? -11.149 5.760 30.814 1.00 55.84 299 GLU A N 1
ATOM 2081 C CA . GLU A 1 299 ? -10.339 6.091 29.645 1.00 55.84 299 GLU A CA 1
ATOM 2082 C C . GLU A 1 299 ? -8.908 5.676 29.992 1.00 55.84 299 GLU A C 1
ATOM 2084 O O . GLU A 1 299 ? -8.328 6.209 30.949 1.00 55.84 299 GLU A O 1
ATOM 2089 N N . GLU A 1 300 ? -8.388 4.657 29.305 1.00 46.25 300 GLU A N 1
ATOM 2090 C CA . GLU A 1 300 ? -6.969 4.357 29.352 1.00 46.25 300 GLU A CA 1
ATOM 2091 C C . GLU A 1 300 ? -6.300 5.523 28.638 1.00 46.25 300 GLU A C 1
ATOM 2093 O O . GLU A 1 300 ? -5.838 5.442 27.510 1.00 46.25 300 GLU A O 1
ATOM 2098 N N . ARG A 1 301 ? -6.224 6.663 29.327 1.00 46.19 301 ARG A N 1
ATOM 2099 C CA . ARG A 1 301 ? -5.043 7.484 29.190 1.00 46.19 301 ARG A CA 1
ATOM 2100 C C . ARG A 1 301 ? -3.939 6.513 29.517 1.00 46.19 301 ARG A C 1
ATOM 2102 O O . ARG A 1 301 ? -3.950 5.954 30.614 1.00 46.19 301 ARG A O 1
ATOM 2109 N N . CYS A 1 302 ? -3.039 6.269 28.581 1.00 45.09 302 CYS A N 1
ATOM 2110 C CA . CYS A 1 302 ? -1.774 5.645 28.899 1.00 45.09 302 CYS A CA 1
ATOM 2111 C C . CYS A 1 302 ? -1.117 6.539 29.962 1.00 45.09 302 CYS A C 1
ATOM 2113 O O . CYS A 1 302 ? -0.413 7.495 29.648 1.00 45.09 302 CYS A O 1
ATOM 2115 N N . VAL A 1 303 ? -1.442 6.318 31.242 1.00 44.94 303 VAL A N 1
ATOM 2116 C CA . VAL A 1 303 ? -0.942 7.119 32.350 1.00 44.94 303 VAL A CA 1
ATOM 2117 C C . VAL A 1 303 ? 0.463 6.615 32.584 1.00 44.94 303 VAL A C 1
ATOM 2119 O O . VAL A 1 303 ? 0.676 5.711 33.382 1.00 44.94 303 VAL A O 1
ATOM 2122 N N . GLU A 1 304 ? 1.395 7.160 31.806 1.00 50.00 304 GLU A N 1
ATOM 2123 C CA . GLU A 1 304 ? 2.804 7.385 32.134 1.00 50.00 304 GLU A CA 1
ATOM 2124 C C . GLU A 1 304 ? 3.637 6.189 32.640 1.00 50.00 304 GLU A C 1
ATOM 2126 O O . GLU A 1 304 ? 4.787 6.374 33.033 1.00 50.00 304 GLU A O 1
ATOM 2131 N N . ARG A 1 305 ? 3.117 4.960 32.670 1.00 44.00 305 ARG A N 1
ATOM 2132 C CA . ARG A 1 305 ? 3.775 3.868 33.397 1.00 44.00 305 ARG A CA 1
ATOM 2133 C C . ARG A 1 305 ? 4.056 2.615 32.576 1.00 44.00 305 ARG A C 1
ATOM 2135 O O . ARG A 1 305 ? 4.988 1.910 32.951 1.00 44.00 305 ARG A O 1
ATOM 2142 N N . ASP A 1 306 ? 3.376 2.419 31.446 1.00 46.72 306 ASP A N 1
ATOM 2143 C CA . ASP A 1 306 ? 3.762 1.411 30.441 1.00 46.72 306 ASP A CA 1
ATOM 2144 C C . ASP A 1 306 ? 4.268 2.015 29.115 1.00 46.72 306 ASP A C 1
ATOM 2146 O O . ASP A 1 306 ? 4.888 1.311 28.323 1.00 46.72 306 ASP A O 1
ATOM 2150 N N . CYS A 1 307 ? 4.149 3.334 28.917 1.00 49.56 307 CYS A N 1
ATOM 2151 C CA . CYS A 1 307 ? 5.011 4.062 27.980 1.00 49.56 307 CYS A CA 1
ATOM 2152 C C . CYS A 1 307 ? 6.300 4.435 28.731 1.00 49.56 307 CYS A C 1
ATOM 2154 O O . CYS A 1 307 ? 6.202 4.933 29.856 1.00 49.56 307 CYS A O 1
ATOM 2156 N N . PRO A 1 308 ? 7.507 4.197 28.188 1.00 45.16 308 PRO A N 1
ATOM 2157 C CA . PRO A 1 308 ? 8.762 4.470 28.882 1.00 45.16 308 PRO A CA 1
ATOM 2158 C C . PRO A 1 308 ? 8.920 5.975 29.159 1.00 45.16 308 PRO A C 1
ATOM 2160 O O . PRO A 1 308 ? 9.534 6.707 28.390 1.00 45.16 308 PRO A O 1
ATOM 2163 N N . THR A 1 309 ? 8.433 6.443 30.310 1.00 44.66 309 THR A N 1
ATOM 2164 C CA . THR A 1 309 ? 8.456 7.846 30.772 1.00 44.66 309 THR A CA 1
ATOM 2165 C C . THR A 1 309 ? 9.833 8.357 31.194 1.00 44.66 309 THR A C 1
ATOM 2167 O O . THR A 1 309 ? 9.981 9.238 32.039 1.00 44.66 309 THR A O 1
ATOM 2170 N N . GLY A 1 310 ? 10.884 7.829 30.577 1.00 43.84 310 GLY A N 1
ATOM 2171 C CA . GLY A 1 310 ? 12.253 8.289 30.770 1.00 43.84 310 GLY A CA 1
ATOM 2172 C C . GLY A 1 310 ? 12.881 8.950 29.548 1.00 43.84 310 GLY A C 1
ATOM 2173 O O . GLY A 1 310 ? 13.920 9.594 29.699 1.00 43.84 310 GLY A O 1
ATOM 2174 N N . ALA A 1 311 ? 12.307 8.806 28.352 1.00 44.88 311 ALA A N 1
ATOM 2175 C CA . ALA A 1 311 ? 12.889 9.358 27.137 1.00 44.88 311 ALA A CA 1
ATOM 2176 C C . ALA A 1 311 ? 12.038 10.525 26.639 1.00 44.88 311 ALA A C 1
ATOM 2178 O O . ALA A 1 311 ? 10.838 10.395 26.445 1.00 44.88 311 ALA A O 1
ATOM 2179 N N . ARG A 1 312 ? 12.677 11.683 26.460 1.00 52.19 312 ARG A N 1
ATOM 2180 C CA . ARG A 1 312 ? 12.112 12.800 25.697 1.00 52.19 312 ARG A CA 1
ATOM 2181 C C . ARG A 1 312 ? 11.626 12.275 24.348 1.00 52.19 312 ARG A C 1
ATOM 2183 O O . ARG A 1 312 ? 12.366 11.498 23.751 1.00 52.19 312 ARG A O 1
ATOM 2190 N N . GLU A 1 313 ? 10.468 12.746 23.892 1.00 64.19 313 GLU A N 1
ATOM 2191 C CA . GLU A 1 313 ? 9.908 12.460 22.566 1.00 64.19 313 GLU A CA 1
ATOM 2192 C C . GLU A 1 313 ? 11.007 12.533 21.490 1.00 64.19 313 GLU A C 1
ATOM 2194 O O . GLU A 1 313 ? 11.638 13.579 21.263 1.00 64.19 313 GLU A O 1
ATOM 2199 N N . ARG A 1 314 ? 11.299 11.376 20.893 1.00 81.38 314 ARG A N 1
ATOM 2200 C CA . ARG A 1 314 ? 12.308 11.181 19.853 1.00 81.38 314 ARG A CA 1
ATOM 2201 C C . ARG A 1 314 ? 11.615 11.292 18.508 1.00 81.38 314 ARG A C 1
ATOM 2203 O O . ARG A 1 314 ? 10.854 10.413 18.108 1.00 81.38 314 ARG A O 1
ATOM 2210 N N . VAL A 1 315 ? 11.915 12.368 17.789 1.00 79.06 315 VAL A N 1
ATOM 2211 C CA . VAL A 1 315 ? 11.372 12.593 16.450 1.00 79.06 315 VAL A CA 1
ATOM 2212 C C . VAL A 1 315 ? 12.399 12.176 15.417 1.00 79.06 315 VAL A C 1
ATOM 2214 O O . VAL A 1 315 ? 13.498 12.731 15.351 1.00 79.06 315 VAL A O 1
ATOM 2217 N N . LEU A 1 316 ? 12.038 11.202 14.592 1.00 81.62 316 LEU A N 1
ATOM 2218 C CA . LEU A 1 316 ? 12.827 10.784 13.449 1.00 81.62 316 LEU A CA 1
ATOM 2219 C C . LEU A 1 316 ? 12.423 11.607 12.232 1.00 81.62 316 LEU A C 1
ATOM 2221 O O . LEU A 1 316 ? 11.276 11.596 11.793 1.00 81.62 316 LEU A O 1
ATOM 2225 N N . VAL A 1 317 ? 13.380 12.335 11.680 1.00 78.88 317 VAL A N 1
ATOM 2226 C CA . VAL A 1 317 ? 13.146 13.307 10.618 1.00 78.88 317 VAL A CA 1
ATOM 2227 C C . VAL A 1 317 ? 13.932 12.873 9.394 1.00 78.88 317 VAL A C 1
ATOM 2229 O O . VAL A 1 317 ? 15.155 12.743 9.447 1.00 78.88 317 VAL A O 1
ATOM 2232 N N . ALA A 1 318 ? 13.244 12.640 8.282 1.00 80.31 318 ALA A N 1
ATOM 2233 C CA . ALA A 1 318 ? 13.867 12.080 7.095 1.00 80.31 318 ALA A CA 1
ATOM 2234 C C . ALA A 1 318 ? 13.518 12.856 5.811 1.00 80.31 318 ALA A C 1
ATOM 2236 O O . ALA A 1 318 ? 12.353 13.069 5.472 1.00 80.31 318 ALA A O 1
ATOM 2237 N N . GLY A 1 319 ? 14.558 13.330 5.114 1.00 73.81 319 GLY A N 1
ATOM 2238 C CA . GLY A 1 319 ? 14.439 14.170 3.909 1.00 73.81 319 GLY A CA 1
ATOM 2239 C C . GLY A 1 319 ? 14.000 15.622 4.162 1.00 73.81 319 GLY A C 1
ATOM 2240 O O . GLY A 1 319 ? 13.762 16.380 3.221 1.00 73.81 319 GLY A O 1
ATOM 2241 N N . VAL A 1 320 ? 13.875 16.025 5.423 1.00 75.50 320 VAL A N 1
ATOM 2242 C CA . VAL A 1 320 ? 13.232 17.280 5.829 1.00 75.50 320 VAL A CA 1
ATOM 2243 C C . VAL A 1 320 ? 14.245 18.424 5.845 1.00 75.50 320 VAL A C 1
ATOM 2245 O O . VAL A 1 320 ? 15.417 18.228 6.170 1.00 75.50 320 VAL A O 1
ATOM 2248 N N . ALA A 1 321 ? 13.799 19.626 5.481 1.00 79.25 321 ALA A N 1
ATOM 2249 C CA . ALA A 1 321 ? 14.665 20.797 5.460 1.00 79.25 321 ALA A CA 1
ATOM 2250 C C . ALA A 1 321 ? 15.171 21.136 6.888 1.00 79.25 321 ALA A C 1
ATOM 2252 O O . ALA A 1 321 ? 14.409 20.968 7.848 1.00 79.25 321 ALA A O 1
ATOM 2253 N N . PRO A 1 322 ? 16.423 21.608 7.066 1.00 82.44 322 PRO A N 1
ATOM 2254 C CA . PRO A 1 322 ? 17.001 21.927 8.384 1.00 82.44 322 PRO A CA 1
ATOM 2255 C C . PRO A 1 322 ? 16.174 22.912 9.224 1.00 82.44 322 PRO A C 1
ATOM 2257 O O . PRO A 1 322 ? 16.234 22.931 10.453 1.00 82.44 322 PRO A O 1
ATOM 2260 N N . GLU A 1 323 ? 15.382 23.740 8.559 1.00 80.44 323 GLU A N 1
ATOM 2261 C CA . GLU A 1 323 ? 14.467 24.686 9.172 1.00 80.44 323 GLU A CA 1
ATOM 2262 C C . GLU A 1 323 ? 13.373 23.989 9.984 1.00 80.44 323 GLU A C 1
ATOM 2264 O O . GLU A 1 323 ? 13.047 24.424 11.085 1.00 80.44 323 GLU A O 1
ATOM 2269 N N . VAL A 1 324 ? 12.851 22.873 9.473 1.00 77.50 324 VAL A N 1
ATOM 2270 C CA . VAL A 1 324 ? 11.830 22.072 10.156 1.00 77.50 324 VAL A CA 1
ATOM 2271 C C . VAL A 1 324 ? 12.400 21.460 11.427 1.00 77.50 324 VAL A C 1
ATOM 2273 O O . VAL A 1 324 ? 11.766 21.509 12.476 1.00 77.50 324 VAL A O 1
ATOM 2276 N N . VAL A 1 325 ? 13.630 20.943 11.343 1.00 86.06 325 VAL A N 1
ATOM 2277 C CA . VAL A 1 325 ? 14.375 20.423 12.499 1.00 86.06 325 VAL A CA 1
ATOM 2278 C C . VAL A 1 325 ? 14.478 21.497 13.578 1.00 86.06 325 VAL A C 1
ATOM 2280 O O . VAL A 1 325 ? 14.145 21.238 14.728 1.00 86.06 325 VAL A O 1
ATOM 2283 N N . SER A 1 326 ? 14.837 22.723 13.190 1.00 85.00 326 SER A N 1
ATOM 2284 C CA . SER A 1 326 ? 14.979 23.843 14.126 1.00 85.00 326 SER A CA 1
ATOM 2285 C C . SER A 1 326 ? 13.659 24.200 14.823 1.00 85.00 326 SER A C 1
ATOM 2287 O O . SER A 1 326 ? 13.662 24.534 16.006 1.00 85.00 326 SER A O 1
ATOM 2289 N N . VAL A 1 327 ? 12.527 24.132 14.112 1.00 79.31 327 VAL A N 1
ATOM 2290 C CA . VAL A 1 327 ? 11.192 24.384 14.687 1.00 79.31 327 VAL A CA 1
ATOM 2291 C C . VAL A 1 327 ? 10.808 23.294 15.688 1.00 79.31 327 VAL A C 1
ATOM 2293 O O . VAL A 1 327 ? 10.343 23.609 16.781 1.00 79.31 327 VAL A O 1
ATOM 2296 N N . LEU A 1 328 ? 11.043 22.026 15.344 1.00 82.44 328 LEU A N 1
ATOM 2297 C CA . LEU A 1 328 ? 10.759 20.887 16.220 1.00 82.44 328 LEU A CA 1
ATOM 2298 C C . LEU A 1 328 ? 11.625 20.926 17.491 1.00 82.44 328 LEU A C 1
ATOM 2300 O O . LEU A 1 328 ? 11.105 20.796 18.598 1.00 82.44 328 LEU A O 1
ATOM 2304 N N . GLU A 1 329 ? 12.927 21.187 17.354 1.00 86.62 329 GLU A N 1
ATOM 2305 C CA . GLU A 1 329 ? 13.846 21.338 18.492 1.00 86.62 329 GLU A CA 1
ATOM 2306 C C . GLU A 1 329 ? 13.470 22.530 19.386 1.00 86.62 329 GLU A C 1
ATOM 2308 O O . GLU A 1 329 ? 13.541 22.434 20.612 1.00 86.62 329 GLU A O 1
ATOM 2313 N N . ALA A 1 330 ? 13.019 23.646 18.800 1.00 82.00 330 ALA A N 1
ATOM 2314 C CA . ALA A 1 330 ? 12.518 24.795 19.558 1.00 82.00 330 ALA A CA 1
ATOM 2315 C C . ALA A 1 330 ? 11.239 24.469 20.350 1.00 82.00 330 ALA A C 1
ATOM 2317 O O . ALA A 1 330 ? 11.014 25.059 21.407 1.00 82.00 330 ALA A O 1
ATOM 2318 N N . GLY A 1 331 ? 10.443 23.507 19.872 1.00 77.25 331 GLY A N 1
ATOM 2319 C CA . GLY A 1 331 ? 9.307 22.921 20.586 1.00 77.25 331 GLY A CA 1
ATOM 2320 C C . GLY A 1 331 ? 9.696 21.968 21.724 1.00 77.25 331 GLY A C 1
ATOM 2321 O O . GLY A 1 331 ? 8.819 21.473 22.420 1.00 77.25 331 GLY A O 1
ATOM 2322 N N . GLY A 1 332 ? 10.993 21.721 21.949 1.00 81.62 332 GLY A N 1
ATOM 2323 C CA . GLY A 1 332 ? 11.494 20.849 23.017 1.00 81.62 332 GLY A CA 1
ATOM 2324 C C . GLY A 1 332 ? 11.699 19.387 22.612 1.00 81.62 332 GLY A C 1
ATOM 2325 O O . GLY A 1 332 ? 12.074 18.574 23.461 1.00 81.62 332 GLY A O 1
ATOM 2326 N N . LEU A 1 333 ? 11.505 19.054 21.334 1.00 83.88 333 LEU A N 1
ATOM 2327 C CA . LEU A 1 333 ? 11.691 17.703 20.813 1.00 83.88 333 LEU A CA 1
ATOM 2328 C C . LEU A 1 333 ? 13.163 17.355 20.616 1.00 83.88 333 LEU A C 1
ATOM 2330 O O . LEU A 1 333 ? 13.981 18.200 20.248 1.00 83.88 333 LEU A O 1
ATOM 2334 N N . THR A 1 334 ? 13.499 16.076 20.794 1.00 89.19 334 THR A N 1
ATOM 2335 C CA . THR A 1 334 ? 14.818 15.567 20.404 1.00 89.19 334 THR A CA 1
ATOM 2336 C C . THR A 1 334 ? 14.733 15.037 18.982 1.00 89.19 334 THR A C 1
ATOM 2338 O O . THR A 1 334 ? 14.195 13.957 18.742 1.00 89.19 334 THR A O 1
ATOM 2341 N N . VAL A 1 335 ? 15.260 15.803 18.029 1.00 90.81 335 VAL A N 1
ATOM 2342 C CA . VAL A 1 335 ? 15.198 15.452 16.611 1.00 90.81 335 VAL A CA 1
ATOM 2343 C C . VAL A 1 335 ? 16.424 14.647 16.197 1.00 90.81 335 VAL A C 1
ATOM 2345 O O . VAL A 1 335 ? 17.564 15.049 16.427 1.00 90.81 335 VAL A O 1
ATOM 2348 N N . ARG A 1 336 ? 16.198 13.519 15.523 1.00 92.00 336 ARG A N 1
ATOM 2349 C CA . ARG A 1 336 ? 17.240 12.755 14.843 1.00 92.00 336 ARG A CA 1
ATOM 2350 C C . ARG A 1 336 ? 16.992 12.770 13.347 1.00 92.00 336 ARG A C 1
ATOM 2352 O O . ARG A 1 336 ? 15.986 12.249 12.874 1.00 92.00 336 ARG A O 1
ATOM 2359 N N . THR A 1 337 ? 17.930 13.339 12.600 1.00 90.38 337 THR A N 1
ATOM 2360 C CA . THR A 1 337 ? 17.880 13.317 11.141 1.00 90.38 337 THR A CA 1
ATOM 2361 C C . THR A 1 337 ? 18.521 12.049 10.598 1.00 90.38 337 THR A C 1
ATOM 2363 O O . THR A 1 337 ? 19.638 11.689 10.970 1.00 90.38 337 THR A O 1
ATOM 2366 N N . VAL A 1 338 ? 17.815 11.365 9.703 1.00 87.00 338 VAL A N 1
ATOM 2367 C CA . VAL A 1 338 ? 18.331 10.188 8.999 1.00 87.00 338 VAL A CA 1
ATOM 2368 C C . VAL A 1 338 ? 18.152 10.362 7.499 1.00 87.00 338 VAL A C 1
ATOM 2370 O O . VAL A 1 338 ? 17.166 10.931 7.034 1.00 87.00 338 VAL A O 1
ATOM 2373 N N . ALA A 1 339 ? 19.137 9.892 6.735 1.00 80.31 339 ALA A N 1
ATOM 2374 C CA . ALA A 1 339 ? 19.024 9.847 5.281 1.00 80.31 339 ALA A CA 1
ATOM 2375 C C . ALA A 1 339 ? 18.081 8.712 4.854 1.00 80.31 339 ALA A C 1
ATOM 2377 O O . ALA A 1 339 ? 17.178 8.946 4.061 1.00 80.31 339 ALA A O 1
ATOM 2378 N N . ASN A 1 340 ? 18.262 7.530 5.453 1.00 79.56 340 ASN A N 1
ATOM 2379 C CA . ASN A 1 340 ? 17.414 6.348 5.310 1.00 79.56 340 ASN A CA 1
ATOM 2380 C C . ASN A 1 340 ? 17.171 5.787 6.712 1.00 79.56 340 ASN A C 1
ATOM 2382 O O . ASN A 1 340 ? 18.123 5.691 7.489 1.00 79.56 340 ASN A O 1
ATOM 2386 N N . ALA A 1 341 ? 15.932 5.445 7.039 1.00 81.81 341 ALA A N 1
ATOM 2387 C CA . ALA A 1 341 ? 15.591 4.923 8.349 1.00 81.81 341 ALA A CA 1
ATOM 2388 C C . ALA A 1 341 ? 15.536 3.394 8.316 1.00 81.81 341 ALA A C 1
ATOM 2390 O O . ALA A 1 341 ? 14.930 2.782 7.444 1.00 81.81 341 ALA A O 1
ATOM 2391 N N . SER A 1 342 ? 16.170 2.770 9.293 1.00 85.88 342 SER A N 1
ATOM 2392 C CA . SER A 1 342 ? 16.077 1.336 9.544 1.00 85.88 342 SER A CA 1
ATOM 2393 C C . SER A 1 342 ? 14.887 0.995 10.450 1.00 85.88 342 SER A C 1
ATOM 2395 O O . SER A 1 342 ? 14.342 1.856 11.141 1.00 85.88 342 SER A O 1
ATOM 2397 N N . ALA A 1 343 ? 14.534 -0.289 10.540 1.00 83.06 343 ALA A N 1
ATOM 2398 C CA . ALA A 1 343 ? 13.562 -0.772 11.524 1.00 83.06 343 ALA A CA 1
ATOM 2399 C C . ALA A 1 343 ? 13.955 -0.410 12.970 1.00 83.06 343 ALA A C 1
ATOM 2401 O O . ALA A 1 343 ? 13.096 -0.060 13.774 1.00 83.06 343 ALA A O 1
ATOM 2402 N N . SER A 1 344 ? 15.255 -0.433 13.297 1.00 85.19 344 SER A N 1
ATOM 2403 C CA . SER A 1 344 ? 15.742 0.045 14.598 1.00 85.19 344 SER A CA 1
ATOM 2404 C C . SER A 1 344 ? 15.515 1.539 14.786 1.00 85.19 344 SER A C 1
ATOM 2406 O O . SER A 1 344 ? 15.235 1.976 15.896 1.00 85.19 344 SER A O 1
ATOM 2408 N N . ASP A 1 345 ? 15.590 2.322 13.709 1.00 88.06 345 ASP A N 1
ATOM 2409 C CA . ASP A 1 345 ? 15.364 3.757 13.799 1.00 88.06 345 ASP A CA 1
ATOM 2410 C C . ASP A 1 345 ? 13.913 4.103 14.108 1.00 88.06 345 ASP A C 1
ATOM 2412 O O . ASP A 1 345 ? 13.677 5.034 14.876 1.00 88.06 345 ASP A O 1
ATOM 2416 N N . LEU A 1 346 ? 12.982 3.336 13.537 1.00 87.38 346 LEU A N 1
ATOM 2417 C CA . LEU A 1 346 ? 11.556 3.403 13.842 1.00 87.38 346 LEU A CA 1
ATOM 2418 C C . LEU A 1 346 ? 11.260 2.933 15.267 1.00 87.38 346 LEU A C 1
ATOM 2420 O O . LEU A 1 346 ? 10.545 3.610 15.992 1.00 87.38 346 LEU A O 1
ATOM 2424 N N . ALA A 1 347 ? 11.843 1.811 15.697 1.00 85.38 347 ALA A N 1
ATOM 2425 C CA . ALA A 1 347 ? 11.633 1.278 17.045 1.00 85.38 347 ALA A CA 1
ATOM 2426 C C . ALA A 1 347 ? 12.055 2.259 18.157 1.00 85.38 347 ALA A C 1
ATOM 2428 O O . ALA A 1 347 ? 11.528 2.202 19.265 1.00 85.38 347 ALA A O 1
ATOM 2429 N N . ASP A 1 348 ? 12.997 3.154 17.853 1.00 86.50 348 ASP A N 1
ATOM 2430 C CA . ASP A 1 348 ? 13.485 4.200 18.749 1.00 86.50 348 ASP A CA 1
ATOM 2431 C C . ASP A 1 348 ? 12.761 5.549 18.611 1.00 86.50 348 ASP A C 1
ATOM 2433 O O . ASP A 1 348 ? 13.086 6.478 19.353 1.00 86.50 348 ASP A O 1
ATOM 2437 N N . ALA A 1 349 ? 11.842 5.693 17.658 1.00 89.12 349 ALA A N 1
ATOM 2438 C CA . ALA A 1 349 ? 11.112 6.929 17.412 1.00 89.12 349 ALA A CA 1
ATOM 2439 C C . ALA A 1 349 ? 9.697 6.857 17.990 1.00 89.12 349 ALA A C 1
ATOM 2441 O O . ALA A 1 349 ? 9.070 5.800 17.969 1.00 89.12 349 ALA A O 1
ATOM 2442 N N . ASP A 1 350 ? 9.196 8.007 18.436 1.00 88.38 350 ASP A N 1
ATOM 2443 C CA . ASP A 1 350 ? 7.790 8.203 18.811 1.00 88.38 350 ASP A CA 1
ATOM 2444 C C . ASP A 1 350 ? 7.022 8.844 17.642 1.00 88.38 350 ASP A C 1
ATOM 2446 O O . ASP A 1 350 ? 5.873 8.509 17.354 1.00 88.38 350 ASP A O 1
ATOM 2450 N N . ILE A 1 351 ? 7.702 9.732 16.903 1.00 89.62 351 ILE A N 1
ATOM 2451 C CA . ILE A 1 351 ? 7.149 10.453 15.756 1.00 89.62 351 ILE A CA 1
ATOM 2452 C C . ILE A 1 351 ? 8.092 10.340 14.561 1.00 89.62 351 ILE A C 1
ATOM 2454 O O . ILE A 1 351 ? 9.300 10.551 14.685 1.00 89.62 351 ILE A O 1
ATOM 2458 N N . VAL A 1 352 ? 7.536 10.085 13.379 1.00 90.06 352 VAL A N 1
ATOM 2459 C CA . VAL A 1 352 ? 8.253 10.111 12.100 1.00 90.06 352 VAL A CA 1
ATOM 2460 C C . VAL A 1 352 ? 7.751 11.271 11.248 1.00 90.06 352 VAL A C 1
ATOM 2462 O O . VAL A 1 352 ? 6.563 11.357 10.949 1.00 90.06 352 VAL A O 1
ATOM 2465 N N . VAL A 1 353 ? 8.657 12.142 10.800 1.00 89.12 353 VAL A N 1
ATOM 2466 C CA . VAL A 1 353 ? 8.360 13.235 9.861 1.00 89.12 353 VAL A CA 1
ATOM 2467 C C . VAL A 1 353 ? 9.079 12.988 8.536 1.00 89.12 353 VAL A C 1
ATOM 2469 O O . VAL A 1 353 ? 10.310 12.922 8.500 1.00 89.12 353 VAL A O 1
ATOM 2472 N N . ALA A 1 354 ? 8.326 12.895 7.438 1.00 86.69 354 ALA A N 1
ATOM 2473 C CA . ALA A 1 354 ? 8.856 12.609 6.102 1.00 86.69 354 ALA A CA 1
ATOM 2474 C C . ALA A 1 354 ? 8.372 13.621 5.046 1.00 86.69 354 ALA A C 1
ATOM 2476 O O . ALA A 1 354 ? 7.183 13.927 4.966 1.00 86.69 354 ALA A O 1
ATOM 2477 N N . THR A 1 355 ? 9.278 14.123 4.197 1.00 77.25 355 THR A N 1
ATOM 2478 C CA . THR A 1 355 ? 8.964 15.095 3.111 1.00 77.25 355 THR A CA 1
ATOM 2479 C C . THR A 1 355 ? 9.148 14.555 1.690 1.00 77.25 355 THR A C 1
ATOM 2481 O O . THR A 1 355 ? 8.825 15.231 0.711 1.00 77.25 355 THR A O 1
ATOM 2484 N N . ALA A 1 356 ? 9.673 13.340 1.560 1.00 63.16 356 ALA A N 1
ATOM 2485 C CA . ALA A 1 356 ? 9.852 12.628 0.304 1.00 63.16 356 ALA A CA 1
ATOM 2486 C C . ALA A 1 356 ? 9.988 11.141 0.641 1.00 63.16 356 ALA A C 1
ATOM 2488 O O . ALA A 1 356 ? 11.031 10.683 1.096 1.00 63.16 356 ALA A O 1
ATOM 2489 N N . VAL A 1 357 ? 8.908 10.378 0.477 1.00 58.72 357 VAL A N 1
ATOM 2490 C CA . VAL A 1 357 ? 8.822 8.990 0.981 1.00 58.72 357 VAL A CA 1
ATOM 2491 C C . VAL A 1 357 ? 9.610 7.998 0.108 1.00 58.72 357 VAL A C 1
ATOM 2493 O O . VAL A 1 357 ? 9.610 6.802 0.355 1.00 58.72 357 VAL A O 1
ATOM 2496 N N . GLN A 1 358 ? 10.316 8.488 -0.913 1.00 54.22 358 GLN A N 1
ATOM 2497 C CA . GLN A 1 358 ? 10.918 7.671 -1.967 1.00 54.22 358 GLN A CA 1
ATOM 2498 C C . GLN A 1 358 ? 12.069 6.760 -1.530 1.00 54.22 358 GLN A C 1
ATOM 2500 O O . GLN A 1 358 ? 12.427 5.876 -2.299 1.00 54.22 358 GLN A O 1
ATOM 2505 N N . ALA A 1 359 ? 12.683 6.969 -0.362 1.00 49.97 359 ALA A N 1
ATOM 2506 C CA . ALA A 1 359 ? 13.952 6.298 -0.058 1.00 49.97 359 ALA A CA 1
ATOM 2507 C C . ALA A 1 359 ? 14.090 5.737 1.361 1.00 49.97 359 ALA A C 1
ATOM 2509 O O . ALA A 1 359 ? 15.118 5.146 1.676 1.00 49.97 359 ALA A O 1
ATOM 2510 N N . ILE A 1 360 ? 13.108 5.946 2.238 1.00 59.22 360 ILE A N 1
ATOM 2511 C CA . ILE A 1 360 ? 13.439 6.001 3.665 1.00 59.22 360 ILE A CA 1
ATOM 2512 C C . ILE A 1 360 ? 12.909 4.800 4.448 1.00 59.22 360 ILE A C 1
ATOM 2514 O O . ILE A 1 360 ? 13.558 4.420 5.415 1.00 59.22 360 ILE A O 1
ATOM 2518 N N . PHE A 1 361 ? 11.805 4.173 4.031 1.00 69.44 361 PHE A N 1
ATOM 2519 C CA . PHE A 1 361 ? 11.191 3.076 4.784 1.00 69.44 361 PHE A CA 1
ATOM 2520 C C . PHE A 1 361 ? 10.689 1.961 3.871 1.00 69.44 361 PHE A C 1
ATOM 2522 O O . PHE A 1 361 ? 10.139 2.225 2.801 1.00 69.44 361 PHE A O 1
ATOM 2529 N N . ASP A 1 362 ? 10.802 0.725 4.352 1.00 78.88 362 ASP A N 1
ATOM 2530 C CA . ASP A 1 362 ? 9.919 -0.347 3.914 1.00 78.88 362 ASP A CA 1
ATOM 2531 C C . ASP A 1 362 ? 8.482 -0.023 4.366 1.00 78.88 362 ASP A C 1
ATOM 2533 O O . ASP A 1 362 ? 8.238 0.317 5.529 1.00 78.88 362 ASP A O 1
ATOM 2537 N N . ILE A 1 363 ? 7.527 -0.082 3.434 1.00 73.19 363 ILE A N 1
ATOM 2538 C CA . ILE A 1 363 ? 6.132 0.320 3.680 1.00 73.19 363 ILE A CA 1
ATOM 2539 C C . ILE A 1 363 ? 5.496 -0.561 4.762 1.00 73.19 363 ILE A C 1
ATOM 2541 O O . ILE A 1 363 ? 4.763 -0.053 5.613 1.00 73.19 363 ILE A O 1
ATOM 2545 N N . GLY A 1 364 ? 5.804 -1.861 4.760 1.00 78.56 364 GLY A N 1
ATOM 2546 C CA . GLY A 1 364 ? 5.304 -2.803 5.756 1.00 78.56 364 GLY A CA 1
ATOM 2547 C C . GLY A 1 364 ? 5.817 -2.471 7.155 1.00 78.56 364 GLY A C 1
ATOM 2548 O O . GLY A 1 364 ? 5.047 -2.497 8.114 1.00 78.56 364 GLY A O 1
ATOM 2549 N N . GLN A 1 365 ? 7.088 -2.079 7.274 1.00 83.25 365 GLN A N 1
ATOM 2550 C CA . GLN A 1 365 ? 7.686 -1.685 8.554 1.00 83.25 365 GLN A CA 1
ATOM 2551 C C . GLN A 1 365 ? 7.072 -0.409 9.130 1.00 83.25 365 GLN A C 1
ATOM 2553 O O . GLN A 1 365 ? 6.704 -0.393 10.306 1.00 83.25 365 GLN A O 1
ATOM 2558 N N . LEU A 1 366 ? 6.930 0.648 8.322 1.00 83.00 366 LEU A N 1
ATOM 2559 C CA . LEU A 1 366 ? 6.314 1.893 8.788 1.00 83.00 366 LEU A CA 1
ATOM 2560 C C . LEU A 1 366 ? 4.856 1.656 9.198 1.00 83.00 366 LEU A C 1
ATOM 2562 O O . LEU A 1 366 ? 4.429 2.150 10.237 1.00 83.00 366 LEU A O 1
ATOM 2566 N N . TRP A 1 367 ? 4.109 0.861 8.426 1.00 81.62 367 TRP A N 1
ATOM 2567 C CA . TRP A 1 367 ? 2.720 0.533 8.743 1.00 81.62 367 TRP A CA 1
ATOM 2568 C C . TRP A 1 367 ? 2.592 -0.279 10.031 1.00 81.62 367 TRP A C 1
ATOM 2570 O O . TRP A 1 367 ? 1.802 0.072 10.906 1.00 81.62 367 TRP A O 1
ATOM 2580 N N . SER A 1 368 ? 3.416 -1.319 10.185 1.00 82.75 368 SER A N 1
ATOM 2581 C CA . SER A 1 368 ? 3.466 -2.098 11.420 1.00 82.75 368 SER A CA 1
ATOM 2582 C C . SER A 1 368 ? 3.784 -1.207 12.619 1.00 82.75 368 SER A C 1
ATOM 2584 O O . SER A 1 368 ? 3.187 -1.388 13.674 1.00 82.75 368 SER A O 1
ATOM 2586 N N . TRP A 1 369 ? 4.680 -0.231 12.468 1.00 86.69 369 TRP A N 1
ATOM 2587 C CA . TRP A 1 369 ? 5.042 0.693 13.539 1.00 86.69 369 TRP A CA 1
ATOM 2588 C C . TRP A 1 369 ? 3.913 1.682 13.883 1.00 86.69 369 TRP A C 1
ATOM 2590 O O . TRP A 1 369 ? 3.538 1.780 15.054 1.00 86.69 369 TRP A O 1
ATOM 2600 N N . VAL A 1 370 ? 3.306 2.342 12.884 1.00 84.94 370 VAL A N 1
ATOM 2601 C CA . VAL A 1 370 ? 2.165 3.262 13.088 1.00 84.94 370 VAL A CA 1
ATOM 2602 C C . VAL A 1 370 ? 0.993 2.530 13.739 1.00 84.94 370 VAL A C 1
ATOM 2604 O O . VAL A 1 370 ? 0.405 3.036 14.684 1.00 84.94 370 VAL A O 1
ATOM 2607 N N . SER A 1 371 ? 0.687 1.304 13.307 1.00 80.81 371 SER A N 1
ATOM 2608 C CA . SER A 1 371 ? -0.441 0.540 13.860 1.00 80.81 371 SER A CA 1
ATOM 2609 C C . SER A 1 371 ? -0.294 0.176 15.344 1.00 80.81 371 SER A C 1
ATOM 2611 O O . SER A 1 371 ? -1.295 -0.110 16.000 1.00 80.81 371 SER A O 1
ATOM 2613 N N . VAL A 1 372 ? 0.937 0.179 15.872 1.00 79.69 372 VAL A N 1
ATOM 2614 C CA . VAL A 1 372 ? 1.238 -0.247 17.245 1.00 79.69 372 VAL A CA 1
ATOM 2615 C C . VAL A 1 372 ? 1.414 0.940 18.187 1.00 79.69 372 VAL A C 1
ATOM 2617 O O . VAL A 1 372 ? 0.858 0.906 19.279 1.00 79.69 372 VAL A O 1
ATOM 2620 N N . GLN A 1 373 ? 2.195 1.959 17.812 1.00 79.75 373 GLN A N 1
ATOM 2621 C CA . GLN A 1 373 ? 2.597 3.010 18.766 1.00 79.75 373 GLN A CA 1
ATOM 2622 C C . GLN A 1 373 ? 3.107 4.316 18.133 1.00 79.75 373 GLN A C 1
ATOM 2624 O O . GLN A 1 373 ? 3.623 5.173 18.842 1.00 79.75 373 GLN A O 1
ATOM 2629 N N . GLY A 1 374 ? 3.053 4.447 16.807 1.00 82.81 374 GLY A N 1
ATOM 2630 C CA . GLY A 1 374 ? 3.802 5.478 16.096 1.00 82.81 374 GLY A CA 1
ATOM 2631 C C . GLY A 1 374 ? 2.954 6.598 15.508 1.00 82.81 374 GLY A C 1
ATOM 2632 O O . GLY A 1 374 ? 1.978 6.342 14.804 1.00 82.81 374 GLY A O 1
ATOM 2633 N N . GLY A 1 375 ? 3.381 7.842 15.717 1.00 89.00 375 GLY A N 1
ATOM 2634 C CA . GLY A 1 375 ? 2.837 9.008 15.034 1.00 89.00 375 GLY A CA 1
ATOM 2635 C C . GLY A 1 375 ? 3.557 9.301 13.714 1.00 89.00 375 GLY A C 1
ATOM 2636 O O . GLY A 1 375 ? 4.783 9.409 13.686 1.00 89.00 375 GLY A O 1
ATOM 2637 N N . VAL A 1 376 ? 2.842 9.474 12.599 1.00 89.19 376 VAL A N 1
ATOM 2638 C CA . VAL A 1 376 ? 3.457 9.817 11.303 1.00 89.19 376 VAL A CA 1
ATOM 2639 C C . VAL A 1 376 ? 2.952 11.144 10.746 1.00 89.19 376 VAL A C 1
ATOM 2641 O O . VAL A 1 376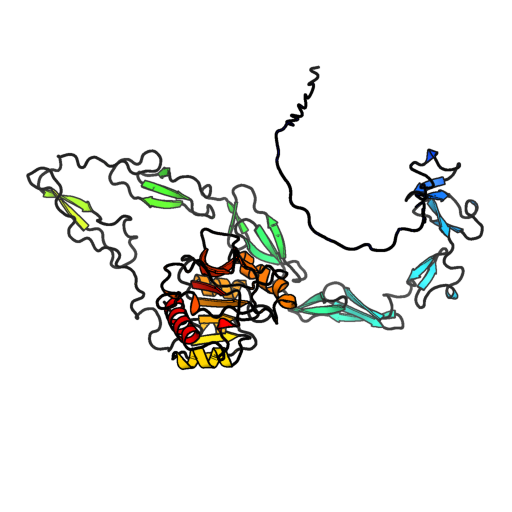 ? 1.755 11.385 10.602 1.00 89.19 376 VAL A O 1
ATOM 2644 N N . LEU A 1 377 ? 3.895 12.002 10.364 1.00 89.38 377 LEU A N 1
ATOM 2645 C CA . LEU A 1 377 ? 3.656 13.216 9.604 1.00 89.38 377 LEU A CA 1
ATOM 2646 C C . LEU A 1 377 ? 4.262 13.104 8.218 1.00 89.38 377 LEU A C 1
ATOM 2648 O O . LEU A 1 377 ? 5.475 12.949 8.058 1.00 89.38 377 LEU A O 1
ATOM 2652 N N . VAL A 1 378 ? 3.435 13.325 7.209 1.00 88.25 378 VAL A N 1
ATOM 2653 C CA . VAL A 1 378 ? 3.885 13.375 5.826 1.00 88.25 378 VAL A CA 1
ATOM 2654 C C . VAL A 1 378 ? 3.640 14.745 5.229 1.00 88.25 378 VAL A C 1
ATOM 2656 O O . VAL A 1 378 ? 2.523 15.261 5.229 1.00 88.25 378 VAL A O 1
ATOM 2659 N N . LEU A 1 379 ? 4.702 15.316 4.668 1.00 86.38 379 LEU A N 1
ATOM 2660 C CA . LEU A 1 379 ? 4.707 16.620 4.020 1.00 86.38 379 LEU A CA 1
ATOM 2661 C C . LEU A 1 379 ? 4.926 16.457 2.513 1.00 86.38 379 LEU A C 1
ATOM 2663 O O . LEU A 1 379 ? 5.902 15.856 2.072 1.00 86.38 379 LEU A O 1
ATOM 2667 N N . ALA A 1 380 ? 4.032 17.023 1.711 1.00 79.06 380 ALA A N 1
ATOM 2668 C CA . ALA A 1 380 ? 3.991 16.821 0.266 1.00 79.06 380 ALA A CA 1
ATOM 2669 C C . ALA A 1 380 ? 4.532 18.035 -0.504 1.00 79.06 380 ALA A C 1
ATOM 2671 O O . ALA A 1 380 ? 3.804 18.993 -0.762 1.00 79.06 380 ALA A O 1
ATOM 2672 N N . GLY A 1 381 ? 5.819 18.036 -0.858 1.00 69.38 381 GLY A N 1
ATOM 2673 C CA . GLY A 1 381 ? 6.474 19.170 -1.523 1.00 69.38 381 GLY A CA 1
ATOM 2674 C C . GLY A 1 381 ? 6.295 19.267 -3.030 1.00 69.38 381 GLY A C 1
ATOM 2675 O O . GLY A 1 381 ? 6.532 18.315 -3.757 1.00 69.38 381 GLY A O 1
ATOM 2676 N N . THR A 1 382 ? 5.988 20.462 -3.539 1.00 60.88 382 THR A N 1
ATOM 2677 C CA . THR A 1 382 ? 5.840 20.717 -4.985 1.00 60.88 382 THR A CA 1
ATOM 2678 C C . THR A 1 382 ? 7.154 20.652 -5.770 1.00 60.88 382 THR A C 1
ATOM 2680 O O . THR A 1 382 ? 7.125 20.399 -6.974 1.00 60.88 382 THR A O 1
ATOM 2683 N N . GLY A 1 383 ? 8.299 20.859 -5.107 1.00 59.66 383 GLY A N 1
ATOM 2684 C CA . GLY A 1 383 ? 9.629 20.810 -5.727 1.00 59.66 383 GLY A CA 1
ATOM 2685 C C . GLY A 1 383 ? 10.166 19.394 -5.963 1.00 59.66 383 GLY A C 1
ATOM 2686 O O . GLY A 1 383 ? 10.894 19.185 -6.928 1.00 59.66 383 GLY A O 1
ATOM 2687 N N . SER A 1 384 ? 9.779 18.428 -5.123 1.00 52.78 384 SER A N 1
ATOM 2688 C CA . SER A 1 384 ? 10.205 17.024 -5.208 1.00 52.78 384 SER A CA 1
ATOM 2689 C C . SER A 1 384 ? 9.120 16.115 -5.804 1.00 52.78 384 SER A C 1
ATOM 2691 O O . SER A 1 384 ? 9.421 15.196 -6.557 1.00 52.78 384 SER A O 1
ATOM 2693 N N . MET A 1 385 ? 7.830 16.407 -5.600 1.00 53.91 385 MET A N 1
ATOM 2694 C CA . MET A 1 385 ? 6.766 15.443 -5.912 1.00 53.91 385 MET A CA 1
ATOM 2695 C C . MET A 1 385 ? 6.359 15.271 -7.369 1.00 53.91 385 MET A C 1
ATOM 2697 O O . MET A 1 385 ? 5.791 14.234 -7.685 1.00 53.91 385 MET A O 1
ATOM 2701 N N . ALA A 1 386 ? 6.647 16.181 -8.298 1.00 57.59 386 ALA A N 1
ATOM 2702 C CA . ALA A 1 386 ? 6.368 15.858 -9.705 1.00 57.59 386 ALA A CA 1
ATOM 2703 C C . ALA A 1 386 ? 7.186 14.632 -10.172 1.00 57.59 386 ALA A C 1
ATOM 2705 O O . ALA A 1 386 ? 6.680 13.816 -10.940 1.00 57.59 386 ALA A O 1
ATOM 2706 N N . ALA A 1 387 ? 8.413 14.486 -9.658 1.00 59.69 387 ALA A N 1
ATOM 2707 C CA . ALA A 1 387 ? 9.218 13.279 -9.807 1.00 59.69 387 ALA A CA 1
ATOM 2708 C C . ALA A 1 387 ? 8.837 12.217 -8.762 1.00 59.69 387 ALA A C 1
ATOM 2710 O O . ALA A 1 387 ? 8.798 11.031 -9.090 1.00 59.69 387 ALA A O 1
ATOM 2711 N N . ASP A 1 388 ? 8.482 12.648 -7.541 1.00 64.19 388 ASP A N 1
ATOM 2712 C CA . ASP A 1 388 ? 8.410 11.731 -6.407 1.00 64.19 388 ASP A CA 1
ATOM 2713 C C . ASP A 1 388 ? 7.029 11.101 -6.113 1.00 64.19 388 ASP A C 1
ATOM 2715 O O . ASP A 1 388 ? 6.880 10.155 -5.331 1.00 64.19 388 ASP A O 1
ATOM 2719 N N . CYS A 1 389 ? 5.981 11.614 -6.739 1.00 70.56 389 CYS A N 1
ATOM 2720 C CA . CYS A 1 389 ? 4.604 11.210 -6.482 1.00 70.56 389 CYS A CA 1
ATOM 2721 C C . CYS A 1 389 ? 4.277 9.757 -6.895 1.00 70.56 389 CYS A C 1
ATOM 2723 O O . CYS A 1 389 ? 3.534 9.107 -6.157 1.00 70.56 389 CYS A O 1
ATOM 2725 N N . PRO A 1 390 ? 4.857 9.172 -7.969 1.00 67.06 390 PRO A N 1
ATOM 2726 C CA . PRO A 1 390 ? 4.667 7.755 -8.285 1.00 67.06 390 PRO A CA 1
ATOM 2727 C C . PRO A 1 390 ? 5.136 6.788 -7.191 1.00 67.06 390 PRO A C 1
ATOM 2729 O O . PRO A 1 390 ? 4.515 5.742 -7.047 1.00 67.06 390 PRO A O 1
ATOM 2732 N N . LEU A 1 391 ? 6.173 7.119 -6.405 1.00 67.25 391 LEU A N 1
ATOM 2733 C CA . LEU A 1 391 ? 6.609 6.247 -5.298 1.00 67.25 391 LEU A CA 1
ATOM 2734 C C . LEU A 1 391 ? 5.937 6.596 -3.965 1.00 67.25 391 LEU A C 1
ATOM 2736 O O . LEU A 1 391 ? 5.819 5.733 -3.103 1.00 67.25 391 LEU A O 1
ATOM 2740 N N . ALA A 1 392 ? 5.449 7.829 -3.786 1.00 70.69 392 ALA A N 1
ATOM 2741 C CA . ALA A 1 392 ? 4.672 8.179 -2.597 1.00 70.69 392 ALA A CA 1
ATOM 2742 C C . ALA A 1 392 ? 3.216 7.667 -2.665 1.00 70.69 392 ALA A C 1
ATOM 2744 O O . ALA A 1 392 ? 2.581 7.408 -1.651 1.00 70.69 392 ALA A O 1
ATOM 2745 N N . ASN A 1 393 ? 2.640 7.514 -3.852 1.00 79.81 393 ASN A N 1
ATOM 2746 C CA . ASN A 1 393 ? 1.235 7.131 -3.945 1.00 79.81 393 ASN A CA 1
ATOM 2747 C C . ASN A 1 393 ? 0.910 5.696 -3.503 1.00 79.81 393 ASN A C 1
ATOM 2749 O O . ASN A 1 393 ? -0.154 5.548 -2.909 1.00 79.81 393 ASN A O 1
ATOM 2753 N N . PRO A 1 394 ? 1.743 4.661 -3.721 1.00 81.38 394 PRO A N 1
ATOM 2754 C CA . PRO A 1 394 ? 1.446 3.312 -3.241 1.00 81.38 394 PRO A CA 1
ATOM 2755 C C . PRO A 1 394 ? 1.190 3.251 -1.729 1.00 81.38 394 PRO A C 1
ATOM 2757 O O . PRO A 1 394 ? 0.161 2.725 -1.312 1.00 81.38 394 PRO A O 1
ATOM 2760 N N . TRP A 1 395 ? 2.052 3.866 -0.910 1.00 78.50 395 TRP A N 1
ATOM 2761 C CA . TRP A 1 395 ? 1.893 3.840 0.550 1.00 78.50 395 TRP A CA 1
ATOM 2762 C C . TRP A 1 395 ? 0.726 4.718 1.025 1.00 78.50 395 TRP A C 1
ATOM 2764 O O . TRP A 1 395 ? -0.057 4.289 1.864 1.00 78.50 395 TRP A O 1
ATOM 2774 N N . LEU A 1 396 ? 0.537 5.909 0.443 1.00 81.94 396 LEU A N 1
ATOM 2775 C CA . LEU A 1 396 ? -0.632 6.745 0.748 1.00 81.94 396 LEU A CA 1
ATOM 2776 C C . LEU A 1 396 ? -1.928 6.031 0.391 1.00 81.94 396 LEU A C 1
ATOM 2778 O O . LEU A 1 396 ? -2.902 6.109 1.132 1.00 81.94 396 LEU A O 1
ATOM 2782 N N . THR A 1 397 ? -1.936 5.325 -0.738 1.00 85.81 397 THR A N 1
ATOM 2783 C CA . THR A 1 397 ? -3.118 4.600 -1.204 1.00 85.81 397 THR A CA 1
ATOM 2784 C C . THR A 1 397 ? -3.469 3.493 -0.219 1.00 85.81 397 THR A C 1
ATOM 2786 O O . THR A 1 397 ? -4.642 3.349 0.107 1.00 85.81 397 THR A O 1
ATOM 2789 N N . ALA A 1 398 ? -2.466 2.792 0.326 1.00 80.31 398 ALA A N 1
ATOM 2790 C CA . ALA A 1 398 ? -2.658 1.841 1.422 1.00 80.31 398 ALA A CA 1
ATOM 2791 C C . ALA A 1 398 ? -3.188 2.513 2.704 1.00 80.31 398 ALA A C 1
ATOM 2793 O O . ALA A 1 398 ? -3.965 1.914 3.440 1.00 80.31 398 ALA A O 1
ATOM 2794 N N . LEU A 1 399 ? -2.832 3.780 2.938 1.00 79.12 399 LEU A N 1
ATOM 2795 C CA . LEU A 1 399 ? -3.414 4.603 3.997 1.00 79.12 399 LEU A CA 1
ATOM 2796 C C . LEU A 1 399 ? -4.835 5.105 3.693 1.00 79.12 399 LEU A C 1
ATOM 2798 O O . LEU A 1 399 ? -5.487 5.626 4.591 1.00 79.12 399 LEU A O 1
ATOM 2802 N N . GLY A 1 400 ? -5.340 4.969 2.467 1.00 87.12 400 GLY A N 1
ATOM 2803 C CA . GLY A 1 400 ? -6.641 5.505 2.063 1.00 87.12 400 GLY A CA 1
ATOM 2804 C C . GLY A 1 400 ? -6.602 6.972 1.615 1.00 87.12 400 GLY A C 1
ATOM 2805 O O . GLY A 1 400 ? -7.642 7.629 1.569 1.00 87.12 400 GLY A O 1
ATOM 2806 N N . VAL A 1 401 ? -5.431 7.499 1.251 1.00 89.50 401 VAL A N 1
ATOM 2807 C CA . VAL A 1 401 ? -5.224 8.857 0.713 1.00 89.50 401 VAL A CA 1
ATOM 2808 C C . VAL A 1 401 ? -4.326 8.821 -0.528 1.00 89.50 401 VAL A C 1
ATOM 2810 O O . VAL A 1 401 ? -3.701 7.818 -0.831 1.00 89.50 401 VAL A O 1
ATOM 2813 N N . ARG A 1 402 ? -4.262 9.881 -1.333 1.00 90.31 402 ARG A N 1
ATOM 2814 C CA . ARG A 1 402 ? -3.400 9.899 -2.528 1.00 90.31 402 ARG A CA 1
ATOM 2815 C C . ARG A 1 402 ? -3.070 11.315 -2.963 1.00 90.31 402 ARG A C 1
ATOM 2817 O O . ARG A 1 402 ? -3.956 12.164 -3.013 1.00 90.31 402 ARG A O 1
ATOM 2824 N N . PHE A 1 403 ? -1.832 11.561 -3.385 1.00 87.88 403 PHE A N 1
ATOM 2825 C CA . PHE A 1 403 ? -1.484 12.813 -4.053 1.00 87.88 403 PHE A CA 1
ATOM 2826 C C . PHE A 1 403 ? -1.818 12.770 -5.546 1.00 87.88 403 PHE A C 1
ATOM 2828 O O . PHE A 1 403 ? -1.505 11.819 -6.264 1.00 87.88 403 PHE A O 1
ATOM 2835 N N . VAL A 1 404 ? -2.417 13.846 -6.048 1.00 87.69 404 VAL A N 1
ATOM 2836 C CA . VAL A 1 404 ? -2.663 14.048 -7.478 1.00 87.69 404 VAL A CA 1
ATOM 2837 C C . VAL A 1 404 ? -1.494 14.834 -8.065 1.00 87.69 404 VAL A C 1
ATOM 2839 O O . VAL A 1 404 ? -1.471 16.063 -8.039 1.00 87.69 404 VAL A O 1
ATOM 2842 N N . CYS A 1 405 ? -0.519 14.112 -8.616 1.00 81.06 405 CYS A N 1
ATOM 2843 C CA . CYS A 1 405 ? 0.796 14.636 -9.011 1.00 81.06 405 CYS A CA 1
ATOM 2844 C C . CYS A 1 405 ? 0.758 15.799 -10.022 1.00 81.06 405 CYS A C 1
ATOM 2846 O O . CYS A 1 405 ? 1.678 16.610 -10.080 1.00 81.06 405 CYS A O 1
ATOM 2848 N N . SER A 1 406 ? -0.291 15.881 -10.842 1.00 77.31 406 SER A N 1
ATOM 2849 C CA . SER A 1 406 ? -0.458 16.919 -11.867 1.00 77.31 406 SER A CA 1
ATOM 2850 C C . SER A 1 406 ? -1.202 18.163 -11.374 1.00 77.31 406 SER A C 1
ATOM 2852 O O . SER A 1 406 ? -1.279 19.155 -12.100 1.00 77.31 406 SER A O 1
ATOM 2854 N N . ALA A 1 407 ? -1.776 18.127 -10.171 1.00 76.81 407 ALA A N 1
ATOM 2855 C CA . ALA A 1 407 ? -2.664 19.166 -9.672 1.00 76.81 407 ALA A CA 1
ATOM 2856 C C . ALA A 1 407 ? -1.964 20.015 -8.608 1.00 76.81 407 ALA A C 1
ATOM 2858 O O . ALA A 1 407 ? -1.807 19.606 -7.456 1.00 76.81 407 ALA A O 1
ATOM 2859 N N . ARG A 1 408 ? -1.584 21.233 -9.005 1.00 81.19 408 ARG A N 1
ATOM 2860 C CA . ARG A 1 408 ? -1.134 22.267 -8.072 1.00 81.19 408 ARG A CA 1
ATOM 2861 C C . ARG A 1 408 ? -2.338 22.893 -7.384 1.00 81.19 408 ARG A C 1
ATOM 2863 O O . ARG A 1 408 ? -3.273 23.333 -8.050 1.00 81.19 408 ARG A O 1
ATOM 2870 N N . LEU A 1 409 ? -2.285 22.960 -6.062 1.00 81.56 409 LEU A N 1
ATOM 2871 C CA . LEU A 1 409 ? -3.202 23.752 -5.260 1.00 81.56 409 LEU A CA 1
ATOM 2872 C C . LEU A 1 409 ? -2.620 25.147 -5.063 1.00 81.56 409 LEU A C 1
ATOM 2874 O O . LEU A 1 409 ? -1.473 25.308 -4.649 1.00 81.56 409 LEU A O 1
ATOM 2878 N N . SER A 1 410 ? -3.438 26.150 -5.359 1.00 81.69 410 SER A N 1
ATOM 2879 C CA . SER A 1 410 ? -3.184 27.554 -5.049 1.00 81.69 410 SER A CA 1
ATOM 2880 C C . SER A 1 410 ? -4.507 28.203 -4.664 1.00 81.69 410 SER A C 1
ATOM 2882 O O . SER A 1 410 ? -5.497 28.026 -5.376 1.00 81.69 410 SER A O 1
ATOM 2884 N N . GLY A 1 411 ? -4.539 28.956 -3.570 1.00 83.06 411 GLY A N 1
ATOM 2885 C CA . GLY A 1 411 ? -5.753 29.629 -3.117 1.00 83.06 411 GLY A CA 1
ATOM 2886 C C . GLY A 1 411 ? -5.722 29.949 -1.629 1.00 83.06 411 GLY A C 1
ATOM 2887 O O . GLY A 1 411 ? -4.738 29.688 -0.944 1.00 83.06 411 GLY A O 1
ATOM 2888 N N . SER A 1 412 ? -6.816 30.521 -1.133 1.00 81.62 412 SER A N 1
ATOM 2889 C CA . SER A 1 412 ? -7.014 30.751 0.297 1.00 81.62 412 SER A CA 1
ATOM 2890 C C . SER A 1 412 ? -7.476 29.475 1.000 1.00 81.62 412 SER A C 1
ATOM 2892 O O . SER A 1 412 ? -8.321 28.743 0.474 1.00 81.62 412 SER A O 1
ATOM 2894 N N . VAL A 1 413 ? -6.972 29.253 2.214 1.00 84.94 413 VAL A N 1
ATOM 2895 C CA . VAL A 1 413 ? -7.455 28.192 3.102 1.00 84.94 413 VAL A CA 1
ATOM 2896 C C . VAL A 1 413 ? -8.912 28.458 3.476 1.00 84.94 413 VAL A C 1
ATOM 2898 O O . VAL A 1 413 ? -9.303 29.587 3.773 1.00 84.94 413 VAL A O 1
ATOM 2901 N N . SER A 1 414 ? -9.727 27.410 3.453 1.00 83.25 414 SER A N 1
ATOM 2902 C CA . SER A 1 414 ? -11.131 27.447 3.853 1.00 83.25 414 SER A CA 1
ATOM 2903 C C . SER A 1 414 ? -11.524 26.157 4.571 1.00 83.25 414 SER A C 1
ATOM 2905 O O . SER A 1 414 ? -10.822 25.148 4.487 1.00 83.25 414 SER A O 1
ATOM 2907 N N . GLY A 1 415 ? -12.649 26.197 5.289 1.00 81.12 415 GLY A N 1
ATOM 2908 C CA . GLY A 1 415 ? -13.208 25.013 5.941 1.00 81.12 415 GLY A CA 1
ATOM 2909 C C . GLY A 1 415 ? -12.303 24.420 7.020 1.00 81.12 415 GLY A C 1
ATOM 2910 O O . GLY A 1 415 ? -12.116 23.209 7.023 1.00 81.12 415 GLY A O 1
ATOM 2911 N N . LEU A 1 416 ? -11.731 25.257 7.899 1.00 83.56 416 LEU A N 1
ATOM 2912 C CA . LEU A 1 416 ? -11.026 24.749 9.079 1.00 83.56 416 LEU A CA 1
ATOM 2913 C C . LEU A 1 416 ? -12.001 23.943 9.935 1.00 83.56 416 LEU A C 1
ATOM 2915 O O . LEU A 1 416 ? -13.011 24.477 10.400 1.00 83.56 416 LEU A O 1
ATOM 2919 N N . ALA A 1 417 ? -11.688 22.670 10.135 1.00 83.38 417 ALA A N 1
ATOM 2920 C CA . ALA A 1 417 ? -12.400 21.828 11.073 1.00 83.38 417 ALA A CA 1
ATOM 2921 C C . ALA A 1 417 ? -12.216 22.353 12.503 1.00 83.38 417 ALA A C 1
ATOM 2923 O O . ALA A 1 417 ? -11.187 22.939 12.846 1.00 83.38 417 ALA A O 1
ATOM 2924 N N . SER A 1 418 ? -13.192 22.088 13.369 1.00 84.50 418 SER A N 1
ATOM 2925 C CA . SER A 1 418 ? -13.085 22.304 14.816 1.00 84.50 418 SER A CA 1
ATOM 2926 C C . SER A 1 418 ? -12.202 21.232 15.471 1.00 84.50 418 SER A C 1
ATOM 2928 O O . SER A 1 418 ? -12.622 20.565 16.413 1.00 84.50 418 SER A O 1
ATOM 2930 N N . HIS A 1 419 ? -11.006 21.021 14.924 1.00 87.62 419 HIS A N 1
ATOM 2931 C CA . HIS A 1 419 ? -10.066 20.002 15.369 1.00 87.62 419 HIS A CA 1
ATOM 2932 C C . HIS A 1 419 ? -9.051 20.607 16.355 1.00 87.62 419 HIS A C 1
ATOM 2934 O O . HIS A 1 419 ? -8.594 21.728 16.111 1.00 87.62 419 HIS A O 1
ATOM 2940 N N . PRO A 1 420 ? -8.636 19.894 17.423 1.00 84.50 420 PRO A N 1
ATOM 2941 C CA . PRO A 1 420 ? -7.644 20.386 18.386 1.00 84.50 420 PRO A CA 1
ATOM 2942 C C . PRO A 1 420 ? -6.346 20.898 17.747 1.00 84.50 420 PRO A C 1
ATOM 2944 O O . PRO A 1 420 ? -5.852 21.949 18.143 1.00 84.50 420 PRO A O 1
ATOM 2947 N N . LEU A 1 421 ? -5.868 20.228 16.689 1.00 84.31 421 LEU A N 1
ATOM 2948 C CA . LEU A 1 421 ? -4.714 20.659 15.875 1.00 84.31 421 LEU A CA 1
ATOM 2949 C C . LEU A 1 421 ? -4.806 22.109 15.374 1.00 84.31 421 LEU A C 1
ATOM 2951 O O . LEU A 1 421 ? -3.794 22.781 15.1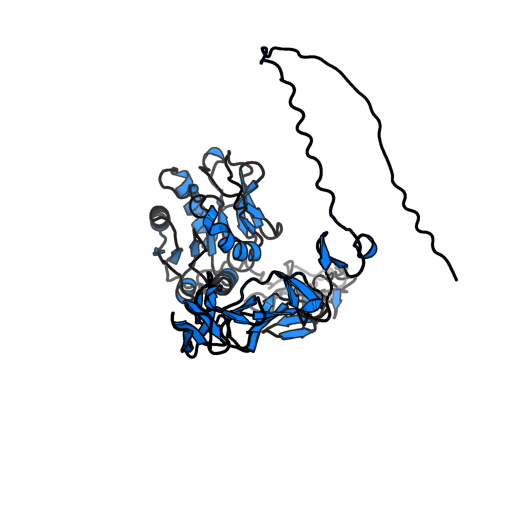93 1.00 84.31 421 LEU A O 1
ATOM 2955 N N . LEU A 1 422 ? -6.023 22.583 15.116 1.00 85.94 422 LEU A N 1
ATOM 2956 C CA . LEU A 1 422 ? -6.288 23.908 14.562 1.00 85.94 422 LEU A CA 1
ATOM 2957 C C . LEU A 1 422 ? -6.691 24.922 15.640 1.00 85.94 422 LEU A C 1
ATOM 2959 O O . LEU A 1 422 ? -7.001 26.070 15.321 1.00 85.94 422 LEU A O 1
ATOM 2963 N N . SER A 1 423 ? -6.689 24.524 16.916 1.00 85.12 423 SER A N 1
ATOM 2964 C CA . SER A 1 423 ? -7.044 25.404 18.025 1.00 85.12 423 SER A CA 1
ATOM 2965 C C . SER A 1 423 ? -6.085 26.594 18.100 1.00 85.12 423 SER A C 1
ATOM 2967 O O . SER A 1 423 ? -4.868 26.438 18.097 1.00 85.12 423 SER A O 1
ATOM 2969 N N . GLY A 1 424 ? -6.635 27.809 18.138 1.00 82.56 424 GLY A N 1
ATOM 2970 C CA . GLY A 1 424 ? -5.851 29.049 18.147 1.00 82.56 424 GLY A CA 1
ATOM 2971 C C . GLY A 1 424 ? -5.418 29.551 16.764 1.00 82.56 424 GLY A C 1
ATOM 2972 O O . GLY A 1 424 ? -5.031 30.714 16.645 1.00 82.56 424 GLY A O 1
ATOM 2973 N N . LEU A 1 425 ? -5.568 28.752 15.701 1.00 79.00 425 LEU A N 1
ATOM 2974 C CA . LEU A 1 425 ? -5.304 29.200 14.335 1.00 79.00 425 LEU A CA 1
ATOM 2975 C C . LEU A 1 425 ? -6.547 29.871 13.748 1.00 79.00 425 LEU A C 1
ATOM 2977 O O . LEU A 1 425 ? -7.644 29.317 13.727 1.00 79.00 425 LEU A O 1
ATOM 2981 N N . THR A 1 426 ? -6.376 31.084 13.225 1.00 74.44 426 THR A N 1
ATOM 2982 C CA . THR A 1 426 ? -7.406 31.734 12.403 1.00 74.44 426 THR A CA 1
ATOM 2983 C C . THR A 1 426 ? -7.155 31.403 10.934 1.00 74.44 426 THR A C 1
ATOM 2985 O O . THR A 1 426 ? -6.010 31.245 10.524 1.00 74.44 426 THR A O 1
ATOM 2988 N N . GLY A 1 427 ? -8.197 31.301 10.102 1.00 65.06 427 GLY A N 1
ATOM 2989 C CA . GLY A 1 427 ? -8.023 30.887 8.699 1.00 65.06 427 GLY A CA 1
ATOM 2990 C C . GLY A 1 427 ? -7.137 31.808 7.851 1.00 65.06 427 GLY A C 1
ATOM 2991 O O . GLY A 1 427 ? -6.527 31.358 6.889 1.00 65.06 427 GLY A O 1
ATOM 2992 N N . SER A 1 428 ? -6.992 33.077 8.240 1.00 65.94 428 SER A N 1
ATOM 2993 C CA . SER A 1 428 ? -6.033 34.020 7.646 1.00 65.94 428 SER A CA 1
ATOM 2994 C C . SER A 1 428 ? -4.578 33.790 8.072 1.00 65.94 428 SER A C 1
ATOM 2996 O O . SER A 1 428 ? -3.679 34.400 7.501 1.00 65.94 428 SER A O 1
ATOM 2998 N N . ALA A 1 429 ? -4.346 32.967 9.094 1.00 64.06 429 ALA A N 1
ATOM 2999 C CA . ALA A 1 429 ? -3.042 32.729 9.700 1.00 64.06 429 ALA A CA 1
ATOM 3000 C C . ALA A 1 429 ? -2.354 31.459 9.187 1.00 64.06 429 ALA A C 1
ATOM 3002 O O . ALA A 1 429 ? -1.213 31.230 9.567 1.00 64.06 429 ALA A O 1
ATOM 3003 N N . ILE A 1 430 ? -3.001 30.656 8.334 1.00 71.50 430 ILE A N 1
ATOM 3004 C CA . ILE A 1 430 ? -2.365 29.486 7.720 1.00 71.50 430 ILE A CA 1
ATOM 3005 C C . ILE A 1 430 ? -1.730 29.921 6.390 1.00 71.50 430 ILE A C 1
ATOM 3007 O O . ILE A 1 430 ? -2.455 30.138 5.413 1.00 71.50 430 ILE A O 1
ATOM 3011 N N . PRO A 1 431 ? -0.397 30.092 6.327 1.00 67.94 431 PRO A N 1
ATOM 3012 C CA . PRO A 1 431 ? 0.285 30.445 5.094 1.00 67.94 431 PRO A CA 1
ATOM 3013 C C . PRO A 1 431 ? 0.218 29.257 4.132 1.00 67.94 431 PRO A C 1
ATOM 3015 O O . PRO A 1 431 ? 0.943 28.278 4.283 1.00 67.94 431 PRO A O 1
ATOM 3018 N N . TYR A 1 432 ? -0.663 29.345 3.134 1.00 72.25 432 TYR A N 1
ATOM 3019 C CA . TYR A 1 432 ? -0.735 28.355 2.067 1.00 72.25 432 TYR A CA 1
ATOM 3020 C C . TYR A 1 432 ? 0.040 28.847 0.852 1.00 72.25 432 TYR A C 1
ATOM 3022 O O . TYR A 1 432 ? -0.330 29.832 0.211 1.00 72.25 432 TYR A O 1
ATOM 3030 N N . GLY A 1 433 ? 1.141 28.165 0.567 1.00 78.31 433 GLY A N 1
ATOM 3031 C CA . GLY A 1 433 ? 1.933 28.379 -0.629 1.00 78.31 433 GLY A CA 1
ATOM 3032 C C . GLY A 1 433 ? 1.440 27.539 -1.809 1.00 78.31 433 GLY A C 1
ATOM 3033 O O . GLY A 1 433 ? 0.236 27.436 -2.044 1.00 78.31 433 GLY A O 1
ATOM 3034 N N . VAL A 1 434 ? 2.348 26.926 -2.568 1.00 79.94 434 VAL A N 1
ATOM 3035 C CA . VAL A 1 434 ? 1.959 25.959 -3.611 1.00 79.94 434 VAL A CA 1
ATOM 3036 C C . VAL A 1 434 ? 1.969 24.553 -3.016 1.00 79.94 434 VAL A C 1
ATOM 3038 O O . VAL A 1 434 ? 2.995 24.101 -2.507 1.00 79.94 434 VAL A O 1
ATOM 3041 N N . GLY A 1 435 ? 0.841 23.848 -3.111 1.00 82.69 435 GLY A N 1
ATOM 3042 C CA . GLY A 1 435 ? 0.704 22.463 -2.648 1.00 82.69 435 GLY A CA 1
ATOM 3043 C C . GLY A 1 435 ? 0.271 21.490 -3.743 1.00 82.69 435 GLY A C 1
ATOM 3044 O O . GLY A 1 435 ? 0.057 21.878 -4.894 1.00 82.69 435 GLY A O 1
ATOM 3045 N N . THR A 1 436 ? 0.124 20.221 -3.375 1.00 85.38 436 THR A N 1
ATOM 3046 C CA . THR A 1 436 ? -0.357 19.139 -4.250 1.00 85.38 436 THR A CA 1
ATOM 3047 C C . THR A 1 436 ? -1.753 18.707 -3.831 1.00 85.38 436 THR A C 1
ATOM 3049 O O . THR A 1 436 ? -2.004 18.486 -2.653 1.00 85.38 436 THR A O 1
ATOM 3052 N N . ARG A 1 437 ? -2.685 18.536 -4.769 1.00 87.81 437 ARG A N 1
ATOM 3053 C CA . ARG A 1 437 ? -4.030 18.071 -4.403 1.00 87.81 437 ARG A CA 1
ATOM 3054 C C . ARG A 1 437 ? -3.976 16.706 -3.715 1.00 87.81 437 ARG A C 1
ATOM 3056 O O . ARG A 1 437 ? -3.324 15.790 -4.211 1.00 87.81 437 ARG A O 1
ATOM 3063 N N . LEU A 1 438 ? -4.713 16.582 -2.615 1.00 90.12 438 LEU A N 1
ATOM 3064 C CA . LEU A 1 438 ? -4.913 15.328 -1.905 1.00 90.12 438 LEU A CA 1
ATOM 3065 C C . LEU A 1 438 ? -6.317 14.781 -2.199 1.00 90.12 438 LEU A C 1
ATOM 3067 O O . LEU A 1 438 ? -7.317 15.466 -1.971 1.00 90.12 438 LEU A O 1
ATOM 3071 N N . ASP A 1 439 ? -6.383 13.554 -2.706 1.00 90.00 439 ASP A N 1
ATOM 3072 C CA . ASP A 1 439 ? -7.610 12.766 -2.791 1.00 90.00 439 ASP A CA 1
ATOM 3073 C C . ASP A 1 439 ? -7.692 11.839 -1.569 1.00 90.00 439 ASP A C 1
ATOM 3075 O O . ASP A 1 439 ? -6.699 11.233 -1.170 1.00 90.00 439 ASP A O 1
ATOM 3079 N N . ILE A 1 440 ? -8.884 11.709 -0.993 1.00 90.00 440 ILE A N 1
ATOM 3080 C CA . ILE A 1 440 ? -9.169 10.771 0.098 1.00 90.00 440 ILE A CA 1
ATOM 3081 C C . ILE A 1 440 ? -9.912 9.598 -0.524 1.00 90.00 440 ILE A C 1
ATOM 3083 O O . ILE A 1 440 ? -10.990 9.779 -1.091 1.00 90.00 440 ILE A O 1
ATOM 3087 N N . LEU A 1 441 ? -9.306 8.420 -0.469 1.00 89.00 441 LEU A N 1
ATOM 3088 C CA . LEU A 1 441 ? -9.845 7.185 -1.031 1.00 89.00 441 LEU A CA 1
ATOM 3089 C C . LEU A 1 441 ? -10.799 6.498 -0.046 1.00 89.00 441 LEU A C 1
ATOM 3091 O O . LEU A 1 441 ? -11.762 5.872 -0.479 1.00 89.00 441 LEU A O 1
ATOM 3095 N N . GLU A 1 442 ? -10.575 6.677 1.260 1.00 86.50 442 GLU A N 1
ATOM 3096 C CA . GLU A 1 442 ? -11.389 6.103 2.338 1.00 86.50 442 GLU A CA 1
ATOM 3097 C C . GLU A 1 442 ? -11.926 7.201 3.276 1.00 86.50 442 GLU A C 1
ATOM 3099 O O . GLU A 1 442 ? -11.346 7.467 4.327 1.00 86.50 442 GLU A O 1
ATOM 3104 N N . PRO A 1 443 ? -13.039 7.873 2.926 1.00 80.50 443 PRO A N 1
ATOM 3105 C CA . PRO A 1 443 ? -13.526 9.041 3.666 1.00 80.50 443 PRO A CA 1
ATOM 3106 C C . PRO A 1 443 ? -13.908 8.773 5.125 1.00 80.50 443 PRO A C 1
ATOM 3108 O O . PRO A 1 443 ? -13.974 9.711 5.906 1.00 80.50 443 PRO A O 1
ATOM 3111 N N . SER A 1 444 ? -14.195 7.520 5.489 1.00 83.06 444 SER A N 1
ATOM 3112 C CA . SER A 1 444 ? -14.561 7.127 6.857 1.00 83.06 444 SER A CA 1
ATOM 3113 C C . SER A 1 444 ? -13.366 6.980 7.799 1.00 83.06 444 SER A C 1
ATOM 3115 O O . SER A 1 444 ? -13.568 6.697 8.971 1.00 83.06 444 SER A O 1
ATOM 3117 N N . ALA A 1 445 ? -12.143 7.078 7.278 1.00 84.12 445 ALA A N 1
ATOM 3118 C CA . ALA A 1 445 ? -10.911 6.914 8.042 1.00 84.12 445 ALA A CA 1
ATOM 3119 C C . ALA A 1 445 ? -10.086 8.197 8.139 1.00 84.12 445 ALA A C 1
ATOM 3121 O O . ALA A 1 445 ? -8.990 8.173 8.696 1.00 84.12 445 ALA A O 1
ATOM 3122 N N . TRP A 1 446 ? -10.570 9.286 7.543 1.00 90.75 446 TRP A N 1
ATOM 3123 C CA . TRP A 1 446 ? -9.832 10.533 7.434 1.00 90.75 446 TRP A CA 1
ATOM 3124 C C . TRP A 1 446 ? -10.741 11.733 7.643 1.00 90.75 446 TRP A C 1
ATOM 3126 O O . TRP A 1 446 ? -11.620 12.025 6.825 1.00 90.75 446 TRP A O 1
ATOM 3136 N N . SER A 1 447 ? -10.406 12.527 8.651 1.00 92.38 447 SER A N 1
ATOM 3137 C CA . SER A 1 447 ? -10.971 13.850 8.844 1.00 92.38 447 SER A CA 1
ATOM 3138 C C . SER A 1 447 ? -10.184 14.891 8.051 1.00 92.38 447 SER A C 1
ATOM 3140 O O . SER A 1 447 ? -8.956 14.980 8.106 1.00 92.38 447 SER A O 1
ATOM 3142 N N . VAL A 1 448 ? -10.897 15.732 7.301 1.00 93.12 448 VAL A N 1
ATOM 3143 C CA . VAL A 1 448 ? -10.293 16.873 6.598 1.00 93.12 448 VAL A CA 1
ATOM 3144 C C . VAL A 1 448 ? -10.078 18.010 7.584 1.00 93.12 448 VAL A C 1
ATOM 3146 O O . VAL A 1 448 ? -11.045 18.581 8.079 1.00 93.12 448 VAL A O 1
ATOM 3149 N N . LEU A 1 449 ? -8.821 18.384 7.817 1.00 90.50 449 LEU A N 1
ATOM 3150 C CA . LEU A 1 449 ? -8.478 19.511 8.683 1.00 90.50 449 LEU A CA 1
ATOM 3151 C C . LEU A 1 449 ? -8.820 20.843 8.011 1.00 90.50 449 LEU A C 1
ATOM 3153 O O . LEU A 1 449 ? -9.460 21.697 8.618 1.00 90.50 449 LEU A O 1
ATOM 3157 N N . TYR A 1 450 ? -8.411 21.025 6.754 1.00 89.88 450 TYR A N 1
ATOM 3158 C CA . TYR A 1 450 ? -8.786 22.191 5.952 1.00 89.88 450 TYR A CA 1
ATOM 3159 C C . TYR A 1 450 ? -8.652 21.930 4.449 1.00 89.88 450 TYR A C 1
ATOM 3161 O O . TYR A 1 450 ? -8.022 20.966 3.991 1.00 89.88 450 TYR A O 1
ATOM 3169 N N . ARG A 1 451 ? -9.262 22.825 3.666 1.00 91.50 451 ARG A N 1
ATOM 3170 C CA . ARG A 1 451 ? -9.309 22.778 2.203 1.00 91.50 451 ARG A CA 1
ATOM 3171 C C . ARG A 1 451 ? -8.671 24.008 1.575 1.00 91.50 451 ARG A C 1
ATOM 3173 O O . ARG A 1 451 ? -8.688 25.096 2.150 1.00 91.50 451 ARG A O 1
ATOM 3180 N N . VAL A 1 452 ? -8.187 23.841 0.349 1.00 86.38 452 VAL A N 1
ATOM 3181 C CA . VAL A 1 452 ? -7.808 24.945 -0.542 1.00 86.38 452 VAL A CA 1
ATOM 3182 C C . VAL A 1 452 ? -8.633 24.831 -1.812 1.00 86.38 452 VAL A C 1
ATOM 3184 O O . VAL A 1 452 ? -8.519 23.863 -2.568 1.00 86.38 452 VAL A O 1
ATOM 3187 N N . GLY A 1 453 ? -9.529 25.800 -2.003 1.00 87.44 453 GLY A N 1
ATOM 3188 C CA . GLY A 1 453 ? -10.652 25.632 -2.921 1.00 87.44 453 GLY A CA 1
ATOM 3189 C C . GLY A 1 453 ? -11.516 24.442 -2.494 1.00 87.44 453 GLY A C 1
ATOM 3190 O O . GLY A 1 453 ? -11.873 24.309 -1.327 1.00 87.44 453 GLY A O 1
ATOM 3191 N N . GLU A 1 454 ? -11.824 23.550 -3.432 1.00 86.44 454 GLU A N 1
ATOM 3192 C CA . GLU A 1 454 ? -12.638 22.354 -3.162 1.00 86.44 454 GLU A CA 1
ATOM 3193 C C . GLU A 1 454 ? -11.811 21.144 -2.694 1.00 86.44 454 GLU A C 1
ATOM 3195 O O . GLU A 1 454 ? -12.358 20.145 -2.224 1.00 86.44 454 GLU A O 1
ATOM 3200 N N . SER A 1 455 ? -10.483 21.218 -2.796 1.00 86.88 455 SER A N 1
ATOM 3201 C CA . SER A 1 455 ? -9.595 20.085 -2.531 1.00 86.88 455 SER A CA 1
ATOM 3202 C C . SER A 1 455 ? -9.149 20.033 -1.075 1.00 86.88 455 SER A C 1
ATOM 3204 O O . SER A 1 455 ? -8.887 21.069 -0.462 1.00 86.88 455 SER A O 1
ATOM 3206 N N . ALA A 1 456 ? -9.027 18.820 -0.530 1.00 87.06 456 ALA A N 1
ATOM 3207 C CA . ALA A 1 456 ? -8.398 18.618 0.767 1.00 87.06 456 ALA A CA 1
ATOM 3208 C C . ALA A 1 456 ? -6.919 19.016 0.684 1.00 87.06 456 ALA A C 1
ATOM 3210 O O . ALA A 1 456 ? -6.227 18.689 -0.284 1.00 87.06 456 ALA A O 1
ATOM 3211 N N . ALA A 1 457 ? -6.465 19.753 1.692 1.00 84.12 457 ALA A N 1
ATOM 3212 C CA . ALA A 1 457 ? -5.091 20.224 1.783 1.00 84.12 457 ALA A CA 1
ATOM 3213 C C . ALA A 1 457 ? -4.363 19.650 3.005 1.00 84.12 457 ALA A C 1
ATOM 3215 O O . ALA A 1 457 ? -3.142 19.489 2.973 1.00 84.12 457 ALA A O 1
ATOM 3216 N N . ALA A 1 458 ? -5.108 19.291 4.046 1.00 84.62 458 ALA A N 1
ATOM 3217 C CA . ALA A 1 458 ? -4.606 18.542 5.181 1.00 84.62 458 ALA A CA 1
ATOM 3218 C C . ALA A 1 458 ? -5.672 17.575 5.673 1.00 84.62 458 ALA A C 1
ATOM 3220 O O . ALA A 1 458 ? -6.852 17.933 5.755 1.00 84.62 458 ALA A O 1
ATOM 3221 N N . VAL A 1 459 ? -5.241 16.367 6.005 1.00 85.56 459 VAL A N 1
ATOM 3222 C CA . VAL A 1 459 ? -6.095 15.327 6.572 1.00 85.56 459 VAL A CA 1
ATOM 3223 C C . VAL A 1 459 ? -5.398 14.679 7.749 1.00 85.56 459 VAL A C 1
ATOM 3225 O O . VAL A 1 459 ? -4.167 14.633 7.809 1.00 85.56 459 VAL A O 1
ATOM 3228 N N . VAL A 1 460 ? -6.214 14.183 8.661 1.00 88.38 460 VAL A N 1
ATOM 3229 C CA . VAL A 1 460 ? -5.804 13.450 9.846 1.00 88.38 460 VAL A CA 1
ATOM 3230 C C . VAL A 1 460 ? -6.538 12.117 9.865 1.00 88.38 460 VAL A C 1
ATOM 3232 O O . VAL A 1 460 ? -7.706 12.070 9.482 1.00 88.38 460 VAL A O 1
ATOM 3235 N N . SER A 1 461 ? -5.850 11.038 10.226 1.00 85.00 461 SER A N 1
ATOM 3236 C CA . SER A 1 461 ? -6.479 9.726 10.340 1.00 85.00 461 SER A CA 1
ATOM 3237 C C . SER A 1 461 ? -7.421 9.703 11.537 1.00 85.00 461 SER A C 1
ATOM 3239 O O . SER A 1 461 ? -7.013 10.065 12.642 1.00 85.00 461 SER A O 1
ATOM 3241 N N . ASP A 1 462 ? -8.639 9.219 11.333 1.00 73.88 462 ASP A N 1
ATOM 3242 C CA . ASP A 1 462 ? -9.564 8.919 12.419 1.00 73.88 462 ASP A CA 1
ATOM 3243 C C . ASP A 1 462 ? -9.144 7.568 13.032 1.00 73.88 462 ASP A C 1
ATOM 3245 O O . ASP A 1 462 ? -9.169 6.553 12.337 1.00 73.88 462 ASP A O 1
ATOM 3249 N N . GLU A 1 463 ? -8.660 7.602 14.281 1.00 62.75 463 GLU A N 1
ATOM 3250 C CA . GLU A 1 463 ? -8.235 6.489 15.162 1.00 62.75 463 GLU A CA 1
ATOM 3251 C C . GLU A 1 463 ? -8.196 5.086 14.516 1.00 62.75 463 GLU A C 1
ATOM 3253 O O . GLU A 1 463 ? -9.089 4.252 14.690 1.00 62.75 463 GLU A O 1
ATOM 3258 N N . ARG A 1 464 ? -7.118 4.788 13.778 1.00 54.84 464 ARG A N 1
ATOM 3259 C CA . ARG A 1 464 ? -6.810 3.434 13.286 1.00 54.84 464 ARG A CA 1
ATOM 3260 C C . ARG A 1 464 ? -5.750 2.786 14.175 1.00 54.84 464 ARG A C 1
ATOM 3262 O O . ARG A 1 464 ? -4.599 2.641 13.774 1.00 54.84 464 ARG A O 1
ATOM 3269 N N . GLY A 1 465 ? -6.159 2.375 15.373 1.00 67.38 465 GLY A N 1
ATOM 3270 C CA . GLY A 1 465 ? -5.256 1.831 16.394 1.00 67.38 465 GLY A CA 1
ATOM 3271 C C . GLY A 1 465 ? -4.657 2.927 17.278 1.00 67.38 465 GLY A C 1
ATOM 3272 O O . GLY A 1 465 ? -5.246 3.995 17.410 1.00 67.38 465 GLY A O 1
ATOM 3273 N N . CYS A 1 466 ? -3.506 2.651 17.897 1.00 74.12 466 CYS A N 1
ATOM 3274 C CA . CYS A 1 466 ? -2.869 3.581 18.838 1.00 74.12 466 CYS A CA 1
ATOM 3275 C C . CYS A 1 466 ? -2.094 4.718 18.151 1.00 74.12 466 CYS A C 1
ATOM 3277 O O . CYS A 1 466 ? -1.797 5.719 18.790 1.00 74.12 466 CYS A O 1
ATOM 3279 N N . GLY A 1 467 ? -1.724 4.563 16.875 1.00 81.12 467 GLY A N 1
ATOM 3280 C CA . GLY A 1 467 ? -0.971 5.578 16.140 1.00 81.12 467 GLY A CA 1
ATOM 3281 C C . GLY A 1 467 ? -1.850 6.548 15.361 1.00 81.12 467 GLY A C 1
ATOM 3282 O O . GLY A 1 467 ? -2.965 6.234 14.940 1.00 81.12 467 GLY A O 1
ATOM 3283 N N . GLN A 1 468 ? -1.300 7.733 15.119 1.00 88.19 468 GLN A N 1
ATOM 3284 C CA . GLN A 1 468 ? -1.953 8.811 14.388 1.00 88.19 468 GLN A CA 1
ATOM 3285 C C . GLN A 1 468 ? -1.164 9.167 13.128 1.00 88.19 468 GLN A C 1
ATOM 3287 O O . GLN A 1 468 ? 0.066 9.228 13.139 1.00 88.19 468 GLN A O 1
ATOM 3292 N N . ALA A 1 469 ? -1.865 9.444 12.031 1.00 89.25 469 ALA A N 1
ATOM 3293 C CA . ALA A 1 469 ? -1.262 9.867 10.776 1.00 89.25 469 ALA A CA 1
ATOM 3294 C C . ALA A 1 469 ? -1.813 11.219 10.322 1.00 89.25 469 ALA A C 1
ATOM 3296 O O . ALA A 1 469 ? -3.023 11.444 10.289 1.00 89.25 469 ALA A O 1
ATOM 3297 N N . VAL A 1 470 ? -0.921 12.112 9.898 1.00 91.00 470 VAL A N 1
ATOM 3298 C CA . VAL A 1 470 ? -1.286 13.398 9.300 1.00 91.00 470 VAL A CA 1
ATOM 3299 C C . VAL A 1 470 ? -0.574 13.577 7.980 1.00 91.00 470 VAL A C 1
ATOM 3301 O O . VAL A 1 470 ? 0.634 13.375 7.858 1.00 91.00 470 VAL A O 1
ATOM 3304 N N . VAL A 1 471 ? -1.337 14.006 6.980 1.00 91.12 471 VAL A N 1
ATOM 3305 C CA . VAL A 1 471 ? -0.831 14.235 5.631 1.00 91.12 471 VAL A CA 1
ATOM 3306 C C . VAL A 1 471 ? -1.111 15.676 5.233 1.00 91.12 471 VAL A C 1
ATOM 3308 O O . VAL A 1 471 ? -2.265 16.099 5.141 1.00 91.12 471 VAL A O 1
ATOM 3311 N N . LEU A 1 472 ? -0.043 16.436 4.983 1.00 90.75 472 LEU A N 1
ATOM 3312 C CA . LEU A 1 472 ? -0.097 17.835 4.566 1.00 90.75 472 LEU A CA 1
ATOM 3313 C C . LEU A 1 472 ? 0.343 17.970 3.110 1.00 90.75 472 LEU A C 1
ATOM 3315 O O . LEU A 1 472 ? 1.458 17.613 2.743 1.00 90.75 472 LEU A O 1
ATOM 3319 N N . SER A 1 473 ? -0.509 18.576 2.288 1.00 88.75 473 SER A N 1
ATOM 3320 C CA . SER A 1 473 ? -0.280 18.806 0.852 1.00 88.75 473 SER A CA 1
ATOM 3321 C C . SER A 1 473 ? 0.794 19.842 0.500 1.00 88.75 473 SER A C 1
ATOM 3323 O O . SER A 1 473 ? 1.042 20.083 -0.681 1.00 88.75 473 SER A O 1
ATOM 3325 N N . HIS A 1 474 ? 1.378 20.508 1.493 1.00 85.06 474 HIS A N 1
ATOM 3326 C CA . HIS A 1 474 ? 2.285 21.636 1.296 1.00 85.06 474 HIS A CA 1
ATOM 3327 C C . HIS A 1 474 ? 3.359 21.689 2.405 1.00 85.06 474 HIS A C 1
ATOM 3329 O O . HIS A 1 474 ? 3.046 21.755 3.593 1.00 85.06 474 HIS A O 1
ATOM 3335 N N . PRO A 1 475 ? 4.653 21.683 2.079 1.00 75.69 475 PRO A N 1
ATOM 3336 C CA . PRO A 1 475 ? 5.715 21.815 3.067 1.00 75.69 475 PRO A CA 1
ATOM 3337 C C . PRO A 1 475 ? 6.036 23.288 3.324 1.00 75.69 475 PRO A C 1
ATOM 3339 O O . PRO A 1 475 ? 6.827 23.601 4.202 1.00 75.69 475 PRO A O 1
ATOM 3342 N N . GLU A 1 476 ? 5.473 24.217 2.545 1.00 75.38 476 GLU A N 1
ATOM 3343 C CA . GLU A 1 476 ? 5.790 25.641 2.680 1.00 75.38 476 GLU A CA 1
ATOM 3344 C C . GLU A 1 476 ? 5.264 26.226 3.997 1.00 75.38 476 GLU A C 1
ATOM 3346 O O . GLU A 1 476 ? 5.843 27.185 4.492 1.00 75.38 476 GLU A O 1
ATOM 3351 N N . MET A 1 477 ? 4.284 25.572 4.637 1.00 71.12 477 MET A N 1
ATOM 3352 C CA . MET A 1 477 ? 3.903 25.837 6.033 1.00 71.12 477 MET A CA 1
ATOM 3353 C C . MET A 1 477 ? 5.041 25.624 7.042 1.00 71.12 477 MET A C 1
ATOM 3355 O O . MET A 1 477 ? 4.924 26.027 8.198 1.00 71.12 477 MET A O 1
ATOM 3359 N N . VAL A 1 478 ? 6.122 24.959 6.631 1.00 66.12 478 VAL A N 1
ATOM 3360 C CA . VAL A 1 478 ? 7.275 24.663 7.481 1.00 66.12 478 VAL A CA 1
ATOM 3361 C C . VAL A 1 478 ? 8.436 25.632 7.242 1.00 66.12 478 VAL A C 1
ATOM 3363 O O . VAL A 1 478 ? 9.479 25.521 7.882 1.00 66.12 478 VAL A O 1
ATOM 3366 N N . GLN A 1 479 ? 8.294 26.592 6.324 1.00 70.12 479 GLN A N 1
ATOM 3367 C CA . GLN A 1 479 ? 9.366 27.548 6.078 1.00 70.12 479 GLN A CA 1
ATOM 3368 C C . GLN A 1 479 ? 9.416 28.614 7.191 1.00 70.12 479 GLN A C 1
ATOM 3370 O O . GLN A 1 479 ? 8.390 29.188 7.547 1.00 70.12 479 GLN A O 1
ATOM 3375 N N . PRO A 1 480 ? 10.600 28.987 7.711 1.00 59.28 480 PRO A N 1
ATOM 3376 C CA . PRO A 1 480 ? 10.735 30.004 8.764 1.00 59.28 480 PRO A CA 1
ATOM 3377 C C . PRO A 1 480 ? 10.214 31.383 8.356 1.00 59.28 480 PRO A C 1
ATOM 3379 O O . PRO A 1 480 ? 9.896 32.219 9.199 1.00 59.28 480 PRO A O 1
ATOM 3382 N N . SER A 1 481 ? 10.157 31.640 7.047 1.00 66.25 481 SER A N 1
ATOM 3383 C CA . SER A 1 481 ? 9.616 32.867 6.467 1.00 66.25 481 SER A CA 1
ATOM 3384 C C . SER A 1 481 ? 8.112 33.018 6.715 1.00 66.25 481 SER A C 1
ATOM 3386 O O . SER A 1 481 ? 7.597 34.134 6.645 1.00 66.25 481 SER A O 1
ATOM 3388 N N . SER A 1 482 ? 7.411 31.932 7.050 1.00 64.12 482 SER A N 1
ATOM 3389 C CA . SER A 1 482 ? 5.969 31.896 7.242 1.00 64.12 482 SER A CA 1
ATOM 3390 C C . SER A 1 482 ? 5.550 31.973 8.723 1.00 64.12 482 SER A C 1
ATOM 3392 O O . SER A 1 482 ? 4.770 31.157 9.187 1.00 64.12 482 SER A O 1
ATOM 3394 N N . ALA A 1 483 ? 6.016 33.018 9.426 1.00 57.75 483 ALA A N 1
ATOM 3395 C CA . ALA A 1 483 ? 5.377 33.658 10.596 1.00 57.75 483 ALA A CA 1
ATOM 3396 C C . ALA A 1 483 ? 5.154 32.831 11.908 1.00 57.75 483 ALA A C 1
ATOM 3398 O O . ALA A 1 483 ? 5.217 31.606 11.911 1.00 57.75 483 ALA A O 1
ATOM 3399 N N . PRO A 1 484 ? 4.846 33.499 13.052 1.00 68.12 484 PRO A N 1
ATOM 3400 C CA . PRO A 1 484 ? 4.517 32.855 14.339 1.00 68.12 484 PRO A CA 1
ATOM 3401 C C . PRO A 1 484 ? 3.408 31.795 14.284 1.00 68.12 484 PRO A C 1
ATOM 3403 O O . PRO A 1 484 ? 3.448 30.829 15.034 1.00 68.12 484 PRO A O 1
ATOM 3406 N N . ALA A 1 485 ? 2.443 31.945 13.375 1.00 69.44 485 ALA A N 1
ATOM 3407 C CA . ALA A 1 485 ? 1.321 31.018 13.249 1.00 69.44 485 ALA A CA 1
ATOM 3408 C C . ALA A 1 485 ? 1.747 29.605 12.814 1.00 69.44 485 ALA A C 1
ATOM 3410 O O . ALA A 1 485 ? 1.080 28.633 13.163 1.00 69.44 485 ALA A O 1
ATOM 3411 N N . ALA A 1 486 ? 2.867 29.475 12.090 1.00 71.88 486 ALA A N 1
ATOM 3412 C CA . ALA A 1 486 ? 3.442 28.166 11.815 1.00 71.88 486 ALA A CA 1
ATOM 3413 C C . ALA A 1 486 ? 3.927 27.508 13.112 1.00 71.88 486 ALA A C 1
ATOM 3415 O O . ALA A 1 486 ? 3.647 26.336 13.326 1.00 71.88 486 ALA A O 1
ATOM 3416 N N . ALA A 1 487 ? 4.591 28.250 14.003 1.00 74.81 487 ALA A N 1
ATOM 3417 C CA . ALA A 1 487 ? 5.078 27.707 15.271 1.00 74.81 487 ALA A CA 1
ATOM 3418 C C . ALA A 1 487 ? 3.934 27.195 16.163 1.00 74.81 487 ALA A C 1
ATOM 3420 O O . ALA A 1 487 ? 4.047 26.100 16.709 1.00 74.81 487 ALA A O 1
ATOM 3421 N N . ASP A 1 488 ? 2.818 27.928 16.244 1.00 78.56 488 ASP A N 1
ATOM 3422 C CA . ASP A 1 488 ? 1.632 27.491 16.997 1.00 78.56 488 ASP A CA 1
ATOM 3423 C C . ASP A 1 488 ? 1.014 26.221 16.390 1.00 78.56 488 ASP A C 1
ATOM 3425 O O . ASP A 1 488 ? 0.703 25.273 17.111 1.00 78.56 488 ASP A O 1
ATOM 3429 N N . PHE A 1 489 ? 0.900 26.158 15.056 1.00 80.94 489 PHE A N 1
ATOM 3430 C CA . PHE A 1 489 ? 0.465 24.939 14.368 1.00 80.94 489 PHE A CA 1
ATOM 3431 C C . PHE A 1 489 ? 1.387 23.758 14.684 1.00 80.94 489 PHE A C 1
ATOM 3433 O O . PHE A 1 489 ? 0.897 22.675 14.975 1.00 80.94 489 PHE A O 1
ATOM 3440 N N . TRP A 1 490 ? 2.706 23.961 14.654 1.00 76.38 490 TRP A N 1
ATOM 3441 C CA . TRP A 1 490 ? 3.689 22.912 14.932 1.00 76.38 490 TRP A CA 1
ATOM 3442 C C . TRP A 1 490 ? 3.645 22.435 16.374 1.00 76.38 490 TRP A C 1
ATOM 3444 O O . TRP A 1 490 ? 3.720 21.234 16.609 1.00 76.38 490 TRP A O 1
ATOM 3454 N N . SER A 1 491 ? 3.469 23.349 17.324 1.00 77.81 491 SER A N 1
ATOM 3455 C CA . SER A 1 491 ? 3.299 22.990 18.728 1.00 77.81 491 SER A CA 1
ATOM 3456 C C . SER A 1 491 ? 2.054 22.126 18.918 1.00 77.81 491 SER A C 1
ATOM 3458 O O . SER A 1 491 ? 2.149 21.048 19.496 1.00 77.81 491 SER A O 1
ATOM 3460 N N . ASN A 1 492 ? 0.909 22.549 18.370 1.00 83.19 492 ASN A N 1
ATOM 3461 C CA . ASN A 1 492 ? -0.330 21.772 18.436 1.00 83.19 492 ASN A CA 1
ATOM 3462 C C . ASN A 1 492 ? -0.197 20.426 17.717 1.00 83.19 492 ASN A C 1
ATOM 3464 O O . ASN A 1 492 ? -0.757 19.428 18.156 1.00 83.19 492 ASN A O 1
ATOM 3468 N N . PHE A 1 493 ? 0.519 20.413 16.593 1.00 80.38 493 PHE A N 1
ATOM 3469 C CA . PHE A 1 493 ? 0.765 19.226 15.793 1.00 80.38 493 PHE A CA 1
ATOM 3470 C C . PHE A 1 493 ? 1.548 18.171 16.558 1.00 80.38 493 PHE A C 1
ATOM 3472 O O . PHE A 1 493 ? 1.103 17.034 16.671 1.00 80.38 493 PHE A O 1
ATOM 3479 N N . VAL A 1 494 ? 2.701 18.571 17.081 1.00 75.69 494 VAL A N 1
ATOM 3480 C CA . VAL A 1 494 ? 3.584 17.705 17.853 1.00 75.69 494 VAL A CA 1
ATOM 3481 C C . VAL A 1 494 ? 2.854 17.182 19.079 1.00 75.69 494 VAL A C 1
ATOM 3483 O O . VAL A 1 494 ? 2.849 15.981 19.302 1.00 75.69 494 VAL A O 1
ATOM 3486 N N . GLU A 1 495 ? 2.179 18.065 19.817 1.00 80.12 495 GLU A N 1
ATOM 3487 C CA . GLU A 1 495 ? 1.433 17.675 21.011 1.00 80.12 495 GLU A CA 1
ATOM 3488 C C . GLU A 1 495 ? 0.292 16.706 20.692 1.00 80.12 495 GLU A C 1
ATOM 3490 O O . GLU A 1 495 ? -0.017 15.842 21.502 1.00 80.12 495 GLU A O 1
ATOM 3495 N N . TRP A 1 496 ? -0.356 16.845 19.536 1.00 83.69 496 TRP A N 1
ATOM 3496 C CA . TRP A 1 496 ? -1.419 15.933 19.135 1.00 83.69 496 TRP A CA 1
ATOM 3497 C C . TRP A 1 496 ? -0.858 14.573 18.717 1.00 83.69 496 TRP A C 1
ATOM 3499 O O . TRP A 1 496 ? -1.297 13.579 19.266 1.00 83.69 496 TRP A O 1
ATOM 3509 N N . VAL A 1 497 ? 0.153 14.535 17.842 1.00 75.56 497 VAL A N 1
ATOM 3510 C CA . VAL A 1 497 ? 0.747 13.277 17.349 1.00 75.56 497 VAL A CA 1
ATOM 3511 C C . VAL A 1 497 ? 1.522 12.513 18.428 1.00 75.56 497 VAL A C 1
ATOM 3513 O O . VAL A 1 497 ? 1.676 11.301 18.318 1.00 75.56 497 VAL A O 1
ATOM 3516 N N . ALA A 1 498 ? 2.020 13.204 19.455 1.00 69.88 498 ALA A N 1
ATOM 3517 C CA . ALA A 1 498 ? 2.661 12.581 20.611 1.00 69.88 498 ALA A CA 1
ATOM 3518 C C . ALA A 1 498 ? 1.669 11.945 21.605 1.00 69.88 498 ALA A C 1
ATOM 3520 O O . ALA A 1 498 ? 2.101 11.189 22.476 1.00 69.88 498 ALA A O 1
ATOM 3521 N N . ARG A 1 499 ? 0.375 12.285 21.524 1.00 70.62 499 ARG A N 1
ATOM 3522 C CA . ARG A 1 499 ? -0.688 11.714 22.364 1.00 70.62 499 ARG A CA 1
ATOM 3523 C C . ARG A 1 499 ? -1.292 10.494 21.701 1.00 70.62 499 ARG A C 1
ATOM 3525 O O . ARG A 1 499 ? -1.538 9.531 22.455 1.00 70.62 499 ARG A O 1
#

Foldseek 3Di:
DDDDDDDDDDDDDDDDDYDDDDDDDDDDDDDDDDDDDDDPPPPQQCDDAQVSEDPQFGQDPSDTWGFADFQVSEDPQWGQDNPPRTTDGQCDDAQVSEDPQFTRDRSDTDHDPVQPDDAQAFDFDWQWTWHAHNVRDIDTDGADPQWGWDQDPNHTDTDGQPDDQQQWDAPDQQWIWGQHNRSNDTDIDGADDQWTDDRRDTDGACADAPDAFDDDPQFTWHQHNSSNDIDGPAHAPGHDDPRHRDPPPQPQADDQFDKDWADDDPHQDDPPDPFDTFIWGQHPRSGTDDGPPGDDPDPPPVPCDVPPVPDFAEEEEEPDDVLLVVLCVVLVGHYDYDPAEDLVNLVPHQEYEEEFPQHHDDLVSVVVSQQEGHEYEYAYALVCQLVRQVRVAVSVVVVQKGWPSVDKFDAFKDDADPDLLCPPPDSVLQDDDIFTFMDGRDVVQWDQRIDRPPGRQKIKGDDNHNAIYIYGRHCVLSDPVRDPSSSSSVSSVCVVRSD

Sequence (499 aa):
MRTGMVLVMAVCVGLWLGGCADDAADQAPGPGPGPGVESTAEVRPACQEDNDCPSMHLCAQQRCLRVCQAASDCAADERCHERSGLCRPLICEVDEDCPSFEVCAQGSCGLDPALPCRPGTIACDGTEVVTCSPTGERSARSCAPDGTCAVSGGVAVCVDFACEPGERTCLDWTVAGVCAADGAGVTEEPCGAGEYCSGGECRARVCEPGTAPRCEGGDVVVCDVRGSAERVLDICPGECSAGQCEDVPLGDGCEEGETLPCYGGTEPPSELGPCNLGERTCGADGVYGACEGWVPPSEERCVERDCPTGARERVLVAGVAPEVVSVLEAGGLTVRTVANASASDLADADIVVATAVQAIFDIGQLWSWVSVQGGVLVLAGTGSMAADCPLANPWLTALGVRFVCSARLSGSVSGLASHPLLSGLTGSAIPYGVGTRLDILEPSAWSVLYRVGESAAAVVSDERGCGQAVVLSHPEMVQPSSAPAAADFWSNFVEWVAR